Protein AF-A0A0S8GVA1-F1 (afdb_monomer)

Radius of gyration: 27.94 Å; Cα contacts (8 Å, |Δi|>4): 610; chains: 1; bounding box: 75×66×88 Å

Nearest PDB structures (foldseek):
  6x50-assembly1_A  TM=4.260E-01  e=1.195E+00  Escherichia coli
  5d4o-assembly1_B  TM=4.342E-01  e=3.703E+00  Thiomonas intermedia K12
  6u9d-assembly2_S-2  TM=3.289E-01  e=3.097E+00  Saccharomyces cerevisiae
  3j9u-assembly1_O  TM=3.282E-01  e=2.441E+00  Saccharomyces cerevisiae
  4dl0-assembly2_C  TM=2.818E-01  e=3.930E+00  Saccharomyces cerevisiae S288C

Foldseek 3Di:
DDDDDDPPVVVCVVVVVVVDDDDDDPVFDDDDPFAFADPVCQVVVHDDDDDPDDCPPPDDDDDPDDDAQFFAEDDDDAFKKWFAPQDPLVLLLVVQCQVVVWKKWWALAWDDWPNDTGGGRIMITGCPPCVVVSGVSRRVSVTYIYDTDDDGDIGIDHQWAAEEEDALDDDVQSVVVVVSCVVSVRDYHHDYLVNLLVAPDLVRGQEYEYGQDAQCCQAFNADPPPDPPVRGGHNHPSSLVSVLVCVVVNGHYHYFFRRVNSCCVRVVALKDQPDQLVDRQKHRQWAKWKKAFPCSDSVQGSHDRIGIDIDHRGTDMDGAFDPPPDPPPPPPDDDDDDDDDDDDDDDDDDDPDDPPPPDPPVDTRDHDPPVSIDDDGMDHDPDGTGDTGDIPNDPDD

Mean predicted aligned error: 12.63 Å

pLDDT: mean 79.6, std 21.93, range [26.5, 98.75]

Structure (mmCIF, N/CA/C/O backbone):
data_AF-A0A0S8GVA1-F1
#
_entry.id   AF-A0A0S8GVA1-F1
#
loop_
_atom_site.group_PDB
_atom_site.id
_atom_site.type_symbol
_atom_site.label_atom_id
_atom_site.label_alt_id
_atom_site.label_comp_id
_atom_site.label_asym_id
_atom_site.label_entity_id
_atom_site.label_seq_id
_atom_site.pdbx_PDB_ins_code
_atom_site.Cartn_x
_atom_site.Cartn_y
_atom_site.Cartn_z
_atom_site.occupancy
_atom_site.B_iso_or_equiv
_atom_site.auth_seq_id
_atom_site.auth_comp_id
_atom_site.auth_asym_id
_atom_site.auth_atom_id
_atom_site.pdbx_PDB_model_num
ATOM 1 N N . MET A 1 1 ? 44.570 -27.333 -1.575 1.00 38.19 1 MET A N 1
ATOM 2 C CA . MET A 1 1 ? 44.116 -26.330 -0.592 1.00 3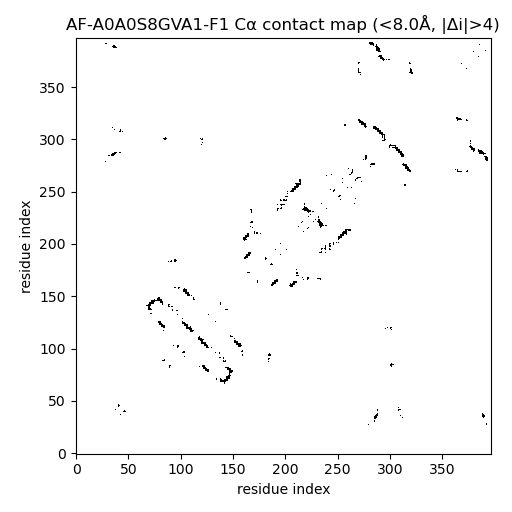8.19 1 MET A CA 1
ATOM 3 C C . MET A 1 1 ? 44.998 -25.120 -0.768 1.00 38.19 1 MET A C 1
ATOM 5 O O . MET A 1 1 ? 46.181 -25.204 -0.468 1.00 38.19 1 MET A O 1
ATOM 9 N N . GLU A 1 2 ? 44.457 -24.059 -1.349 1.00 30.69 2 GLU A N 1
ATOM 10 C CA . GLU A 1 2 ? 45.164 -22.791 -1.478 1.00 30.69 2 GLU A CA 1
ATOM 11 C C . GLU A 1 2 ? 44.925 -22.015 -0.182 1.00 30.69 2 GLU A C 1
ATOM 13 O O . GLU A 1 2 ? 43.781 -21.751 0.186 1.00 30.69 2 GLU A O 1
ATOM 18 N N . LYS A 1 3 ? 45.992 -21.758 0.577 1.00 36.38 3 LYS A N 1
ATOM 19 C CA . LYS A 1 3 ? 45.915 -20.966 1.801 1.00 36.38 3 LYS A CA 1
ATOM 20 C C . LYS A 1 3 ? 46.209 -19.520 1.417 1.00 36.38 3 LYS A C 1
ATOM 22 O O . LYS A 1 3 ? 47.359 -19.177 1.164 1.00 36.38 3 LYS A O 1
ATOM 27 N N . GLN A 1 4 ? 45.166 -18.702 1.328 1.00 34.16 4 GLN A N 1
ATOM 28 C CA . GLN A 1 4 ? 45.317 -17.259 1.172 1.00 34.16 4 GLN A CA 1
ATOM 29 C C . GLN A 1 4 ? 45.614 -16.641 2.539 1.00 34.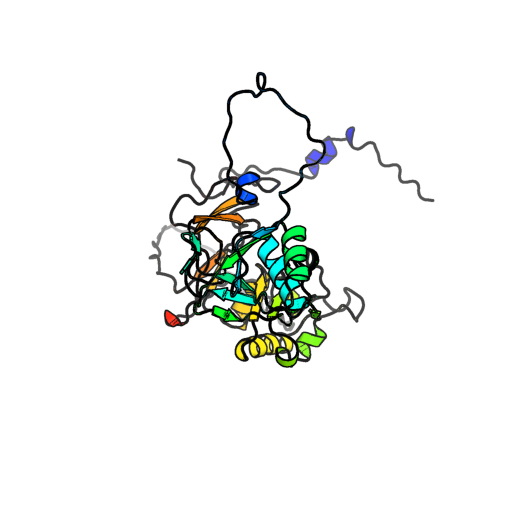16 4 GLN A C 1
ATOM 31 O O . GLN A 1 4 ? 44.721 -16.489 3.371 1.00 34.16 4 GLN A O 1
ATOM 36 N N . ASP A 1 5 ? 46.883 -16.304 2.768 1.00 47.16 5 ASP A N 1
ATOM 37 C CA . ASP A 1 5 ? 47.281 -15.438 3.875 1.00 47.16 5 ASP A CA 1
ATOM 38 C C . ASP A 1 5 ? 47.041 -13.985 3.446 1.00 47.16 5 ASP A C 1
ATOM 40 O O . ASP A 1 5 ? 47.805 -13.401 2.675 1.00 47.16 5 ASP A O 1
ATOM 44 N N . TYR A 1 6 ? 45.940 -13.408 3.927 1.00 50.34 6 TYR A N 1
ATOM 45 C CA . TYR A 1 6 ? 45.714 -11.972 3.817 1.00 50.34 6 TYR A CA 1
ATOM 46 C C . TYR A 1 6 ? 46.513 -11.252 4.913 1.00 50.34 6 TYR A C 1
ATOM 48 O O . TYR A 1 6 ? 46.460 -11.668 6.074 1.00 50.34 6 TYR A O 1
ATOM 56 N N . PRO A 1 7 ? 47.246 -10.174 4.586 1.00 60.81 7 PRO A N 1
ATOM 57 C CA . PRO A 1 7 ? 47.905 -9.362 5.600 1.00 60.81 7 PRO A CA 1
ATOM 58 C C . PRO A 1 7 ? 46.867 -8.719 6.531 1.00 60.81 7 PRO A C 1
ATOM 60 O O . PRO A 1 7 ? 45.737 -8.454 6.122 1.00 60.81 7 PRO A O 1
ATOM 63 N N . ASP A 1 8 ? 47.247 -8.439 7.782 1.00 65.50 8 ASP A N 1
ATOM 64 C CA . ASP A 1 8 ? 46.385 -7.716 8.725 1.00 65.50 8 ASP A CA 1
ATOM 65 C C . ASP A 1 8 ? 46.152 -6.286 8.217 1.00 65.50 8 ASP A C 1
ATOM 67 O O . ASP A 1 8 ? 46.976 -5.389 8.402 1.00 65.50 8 ASP A O 1
ATOM 71 N N . LEU A 1 9 ? 45.017 -6.077 7.548 1.00 56.34 9 LEU A N 1
ATOM 72 C CA . LEU A 1 9 ? 44.673 -4.830 6.862 1.00 56.34 9 LEU A CA 1
ATOM 73 C C . LEU A 1 9 ? 44.567 -3.623 7.808 1.00 56.34 9 LEU A C 1
ATOM 75 O O . LEU A 1 9 ? 44.618 -2.485 7.344 1.00 56.34 9 LEU A O 1
ATOM 79 N N . ARG A 1 10 ? 44.495 -3.841 9.129 1.00 59.84 10 ARG A N 1
ATOM 80 C CA . ARG A 1 10 ? 44.550 -2.769 10.139 1.00 59.84 10 ARG A CA 1
ATOM 81 C C . ARG A 1 10 ? 45.928 -2.108 10.222 1.00 59.84 10 ARG A C 1
ATOM 83 O O . ARG A 1 10 ? 46.034 -0.988 10.706 1.00 59.84 10 ARG A O 1
ATOM 90 N N . GLN A 1 11 ? 46.977 -2.779 9.744 1.00 66.00 11 GLN A N 1
ATOM 91 C CA . GLN A 1 11 ? 48.358 -2.285 9.773 1.00 66.00 11 GLN A CA 1
ATOM 92 C C . GLN A 1 11 ? 48.743 -1.498 8.507 1.00 66.00 11 GLN A C 1
ATOM 94 O O . GLN A 1 11 ? 49.794 -0.862 8.468 1.00 66.00 11 GLN A O 1
ATOM 99 N N . TYR A 1 12 ? 47.879 -1.491 7.483 1.00 62.69 12 TYR A N 1
ATOM 100 C CA . TYR A 1 12 ? 48.127 -0.861 6.182 1.00 62.69 12 TYR A CA 1
ATOM 101 C C . TYR A 1 12 ? 47.055 0.185 5.835 1.00 62.69 12 TYR A C 1
ATOM 103 O O . TYR A 1 12 ? 46.530 0.225 4.724 1.00 62.69 12 TYR A O 1
ATOM 111 N N . THR A 1 13 ? 46.734 1.073 6.781 1.00 57.81 13 THR A N 1
ATOM 112 C CA . THR A 1 13 ? 45.738 2.154 6.610 1.00 57.81 13 THR A CA 1
ATOM 113 C C . THR A 1 13 ? 46.034 3.089 5.428 1.00 57.81 13 THR A C 1
ATOM 115 O O . THR A 1 13 ? 45.121 3.651 4.837 1.00 57.81 13 THR A O 1
ATOM 118 N N . HIS A 1 14 ? 47.292 3.207 5.002 1.00 58.72 14 HIS A N 1
ATOM 119 C CA . HIS A 1 14 ? 47.695 4.001 3.836 1.00 58.72 14 HIS A CA 1
ATOM 120 C C . HIS A 1 14 ? 47.244 3.413 2.484 1.00 58.72 14 HIS A C 1
ATOM 122 O O . HIS A 1 14 ? 47.132 4.166 1.521 1.00 58.72 14 HIS A O 1
ATOM 128 N N . LEU A 1 15 ? 46.939 2.109 2.401 1.00 55.84 15 LEU A N 1
ATOM 129 C CA . LEU A 1 15 ? 46.322 1.512 1.206 1.00 55.84 15 LEU A CA 1
ATOM 130 C C . LEU A 1 15 ? 44.852 1.943 1.046 1.00 55.84 15 LEU A C 1
ATOM 132 O O . LEU A 1 15 ? 44.355 1.993 -0.076 1.00 55.84 15 LEU A O 1
ATOM 136 N N . TRP A 1 16 ? 44.176 2.325 2.139 1.00 52.75 16 TRP A N 1
ATOM 137 C CA . TRP A 1 16 ? 42.819 2.885 2.098 1.00 52.75 16 TRP A CA 1
ATOM 138 C C . TRP A 1 16 ? 42.797 4.319 1.568 1.00 52.75 16 TRP A C 1
ATOM 140 O O . TRP A 1 16 ? 41.915 4.676 0.790 1.00 52.75 16 TRP A O 1
ATOM 150 N N . HIS A 1 17 ? 43.799 5.127 1.923 1.00 50.50 17 HIS A N 1
ATOM 151 C CA . HIS A 1 17 ? 43.890 6.527 1.496 1.00 50.50 17 HIS A CA 1
ATOM 152 C C . HIS A 1 17 ? 44.126 6.712 -0.017 1.00 50.50 17 HIS A C 1
ATOM 154 O O . HIS A 1 17 ? 43.954 7.817 -0.519 1.00 50.50 17 HIS A O 1
ATOM 160 N N . GLY A 1 18 ? 44.497 5.654 -0.752 1.00 47.75 18 GLY A N 1
ATOM 161 C CA . GLY A 1 18 ? 44.674 5.684 -2.212 1.00 47.75 18 GLY A CA 1
ATOM 162 C C . GLY A 1 18 ? 43.488 5.158 -3.034 1.00 47.75 18 GLY A C 1
ATOM 163 O O . GLY A 1 18 ? 43.502 5.293 -4.253 1.00 47.75 18 GLY A O 1
ATOM 164 N N . LEU A 1 19 ? 42.476 4.555 -2.395 1.00 51.81 19 LEU A N 1
ATOM 165 C CA . LEU A 1 19 ? 41.278 3.994 -3.050 1.00 51.81 19 LEU A CA 1
ATOM 166 C C . LEU A 1 19 ? 40.036 4.883 -2.905 1.00 51.81 19 LEU A C 1
ATOM 168 O O . LEU A 1 19 ? 39.040 4.664 -3.592 1.00 51.81 19 LEU A O 1
ATOM 172 N N . VAL A 1 20 ? 40.094 5.894 -2.037 1.00 52.38 20 VAL A N 1
ATOM 173 C CA . VAL A 1 20 ? 39.013 6.856 -1.829 1.00 52.38 20 VAL A CA 1
ATOM 174 C C . VAL A 1 20 ? 39.626 8.243 -1.687 1.00 52.38 20 VAL A C 1
ATOM 176 O O . VAL A 1 20 ? 40.354 8.509 -0.735 1.00 52.38 20 VAL A O 1
ATOM 179 N N . SER A 1 21 ? 39.323 9.140 -2.623 1.00 48.91 21 SER A N 1
ATOM 180 C CA . SER A 1 21 ? 39.548 10.574 -2.442 1.00 48.91 21 SER A CA 1
ATOM 181 C C . SER A 1 21 ? 38.199 11.256 -2.244 1.00 48.91 21 SER A C 1
ATOM 183 O O . SER A 1 21 ? 37.365 11.225 -3.149 1.00 48.91 21 SER A O 1
ATOM 185 N N . MET A 1 22 ? 37.986 11.916 -1.104 1.00 48.84 22 MET A N 1
ATOM 186 C CA . MET A 1 22 ? 36.971 12.966 -1.041 1.00 48.84 22 MET A CA 1
ATOM 187 C C . MET A 1 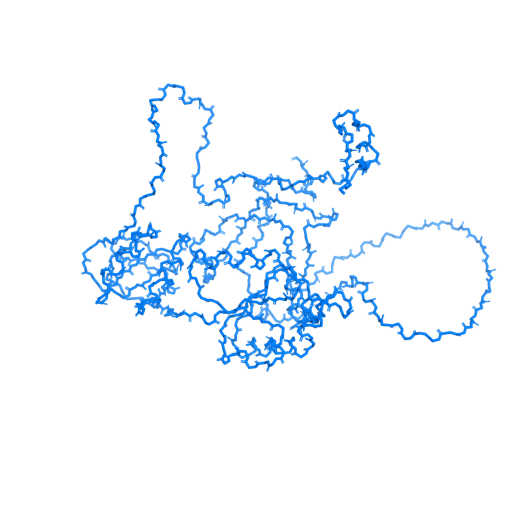22 ? 37.542 14.202 -1.730 1.00 48.84 22 MET A C 1
ATOM 189 O O . MET A 1 22 ? 38.425 14.869 -1.193 1.00 48.84 22 MET A O 1
ATOM 193 N N . GLY A 1 23 ? 37.063 14.492 -2.936 1.00 45.19 23 GLY A N 1
ATOM 194 C CA . GLY A 1 23 ? 37.264 15.803 -3.535 1.00 45.19 23 GLY A CA 1
ATOM 195 C C . GLY A 1 23 ? 36.330 16.795 -2.851 1.00 45.19 23 GLY A C 1
ATOM 196 O O . GLY A 1 23 ? 35.117 16.691 -3.009 1.00 45.19 23 GLY A O 1
ATOM 197 N N . GLN A 1 24 ? 36.869 17.751 -2.094 1.00 46.59 24 GLN A N 1
ATOM 198 C CA . GLN A 1 24 ? 36.120 18.968 -1.793 1.00 46.59 24 GLN A CA 1
ATOM 199 C C . GLN A 1 24 ? 36.136 19.843 -3.045 1.00 46.59 24 GLN A C 1
ATOM 201 O O . GLN A 1 24 ? 37.175 20.384 -3.418 1.00 46.59 24 GLN A O 1
ATOM 206 N N . TRP A 1 25 ? 34.985 19.962 -3.702 1.00 46.97 25 TRP A N 1
ATOM 207 C CA . TRP A 1 25 ? 34.759 21.003 -4.695 1.00 46.97 25 TRP A CA 1
ATOM 208 C C . TRP A 1 25 ? 34.299 22.264 -3.954 1.00 46.97 25 TRP A C 1
ATOM 210 O O . TRP A 1 25 ? 33.312 22.180 -3.216 1.00 46.97 25 TRP A O 1
ATOM 220 N N . PRO A 1 26 ? 34.965 23.422 -4.096 1.00 42.75 26 PRO A N 1
ATOM 221 C CA . PRO A 1 26 ? 34.433 24.677 -3.576 1.00 42.75 26 PRO A CA 1
ATOM 222 C C . PRO A 1 26 ? 33.048 24.924 -4.196 1.00 42.75 26 PRO A C 1
ATOM 224 O O . PRO A 1 26 ? 32.942 25.102 -5.405 1.00 42.75 26 PRO A O 1
ATOM 227 N N . GLY A 1 27 ? 31.988 24.863 -3.384 1.00 51.66 27 GLY A N 1
ATOM 228 C CA . GLY A 1 27 ? 30.592 25.000 -3.831 1.00 51.66 27 GLY A CA 1
ATOM 229 C C . GLY A 1 27 ? 29.864 23.691 -4.176 1.00 51.66 27 GLY A C 1
ATOM 230 O O . GLY A 1 27 ? 28.694 23.738 -4.533 1.00 51.66 27 GLY A O 1
ATOM 231 N N . GLY A 1 28 ? 30.514 22.527 -4.060 1.00 51.44 28 GLY A N 1
ATOM 232 C CA . GLY A 1 28 ? 29.865 21.232 -4.280 1.00 51.44 28 GLY A CA 1
ATOM 233 C C . GLY A 1 28 ? 29.083 20.744 -3.048 1.00 51.44 28 GLY A C 1
ATOM 234 O O . GLY A 1 28 ? 29.547 20.923 -1.919 1.00 51.44 28 GLY A O 1
ATOM 235 N N . PRO A 1 29 ? 27.928 20.088 -3.234 1.00 53.38 29 PRO A N 1
ATOM 236 C CA . PRO A 1 29 ? 27.088 19.620 -2.138 1.00 53.38 29 PRO A CA 1
ATOM 237 C C . PRO A 1 29 ? 27.796 18.536 -1.296 1.00 53.38 29 PRO A C 1
ATOM 239 O O . PRO A 1 29 ? 28.279 17.543 -1.848 1.00 53.38 29 PRO A O 1
ATOM 242 N N . LEU A 1 30 ? 27.866 18.698 0.038 1.00 57.72 30 LEU A N 1
ATOM 243 C CA . LEU A 1 30 ? 28.390 17.666 0.951 1.00 57.72 30 LEU A CA 1
ATOM 244 C C . LEU A 1 30 ? 27.480 16.437 0.904 1.00 57.72 30 LEU A C 1
ATOM 246 O O . LEU A 1 30 ? 26.409 16.432 1.503 1.00 57.72 30 LEU A O 1
ATOM 250 N N . ARG A 1 31 ? 27.907 15.386 0.201 1.00 61.88 31 ARG A N 1
ATOM 251 C CA . ARG A 1 31 ? 27.131 14.148 0.087 1.00 61.88 31 ARG A CA 1
ATOM 252 C C . ARG A 1 31 ? 27.287 13.327 1.370 1.00 61.88 31 ARG A C 1
ATOM 254 O O . ARG A 1 31 ? 28.405 12.881 1.643 1.00 61.88 31 ARG A O 1
ATOM 261 N N . PRO A 1 32 ? 26.223 13.108 2.159 1.00 67.38 32 PRO A N 1
ATOM 262 C CA . PRO A 1 32 ? 26.310 12.183 3.275 1.00 67.38 32 PRO A CA 1
ATOM 263 C C . PRO A 1 32 ? 26.498 10.757 2.742 1.00 67.38 32 PRO A C 1
ATOM 265 O O . PRO A 1 32 ? 26.094 10.425 1.625 1.00 67.38 32 PRO A O 1
ATOM 268 N N . TYR A 1 33 ? 27.149 9.923 3.549 1.00 67.00 33 TYR A N 1
ATOM 269 C CA . TYR A 1 33 ? 27.377 8.514 3.227 1.00 67.00 33 TYR A CA 1
ATOM 270 C C . TYR A 1 33 ? 26.072 7.695 3.223 1.00 67.00 33 TYR A C 1
ATOM 272 O O . TYR A 1 33 ? 25.982 6.705 2.501 1.00 67.00 33 TYR A O 1
ATOM 280 N N . ASP A 1 34 ? 25.077 8.123 4.007 1.00 73.69 34 ASP A N 1
ATOM 281 C CA . ASP A 1 34 ? 23.813 7.421 4.258 1.00 73.69 34 ASP A CA 1
ATOM 282 C C . ASP A 1 34 ? 22.636 8.417 4.354 1.00 73.69 34 ASP A C 1
ATOM 284 O O . ASP A 1 34 ? 22.820 9.634 4.222 1.00 73.69 34 ASP A O 1
ATOM 288 N N . GLY A 1 35 ? 21.429 7.905 4.602 1.00 79.56 35 GLY A N 1
ATOM 289 C CA . GLY A 1 35 ? 20.279 8.687 5.029 1.00 79.56 35 GLY A CA 1
ATOM 290 C C . GLY A 1 35 ? 20.594 9.552 6.253 1.00 79.56 35 GLY A C 1
ATOM 291 O O . GLY A 1 35 ? 21.485 9.279 7.056 1.00 79.56 35 GLY A O 1
ATOM 292 N N . VAL A 1 36 ? 19.864 10.649 6.379 1.00 83.12 36 VAL A N 1
ATOM 293 C CA . VAL A 1 36 ? 20.084 11.711 7.366 1.00 83.12 36 VAL A CA 1
ATOM 294 C C . VAL A 1 36 ? 18.859 11.941 8.257 1.00 83.12 36 VAL A C 1
ATOM 296 O O . VAL A 1 36 ? 19.006 12.506 9.337 1.00 83.12 36 VAL A O 1
ATOM 299 N N . GLY A 1 37 ? 17.669 11.478 7.861 1.00 83.94 37 GLY A N 1
ATOM 300 C CA . GLY A 1 37 ? 16.457 11.524 8.686 1.00 83.94 37 GLY A CA 1
ATOM 301 C C . GLY A 1 37 ? 16.244 10.242 9.495 1.00 83.94 37 GLY A C 1
ATOM 302 O O . GLY A 1 37 ? 15.821 9.236 8.935 1.00 83.94 37 GLY A O 1
ATOM 303 N N . TRP A 1 38 ? 16.474 10.291 10.812 1.00 84.44 38 TRP A N 1
ATOM 304 C CA . TRP A 1 38 ? 16.406 9.123 11.718 1.00 84.44 38 TRP A CA 1
ATOM 305 C C . TRP A 1 38 ? 15.460 9.317 12.913 1.00 84.44 38 TRP A C 1
ATOM 307 O O . TRP A 1 38 ? 15.549 8.605 13.914 1.00 84.44 38 TRP A O 1
ATOM 317 N N . THR A 1 39 ? 14.567 10.307 12.854 1.00 88.56 39 THR A N 1
ATOM 318 C CA . THR A 1 39 ? 13.646 10.606 13.959 1.00 88.56 39 THR A CA 1
ATOM 319 C C . THR A 1 39 ? 12.541 9.550 14.027 1.00 88.56 39 THR A C 1
ATOM 321 O O . THR A 1 39 ? 11.481 9.716 13.429 1.00 88.56 39 THR A O 1
ATOM 324 N N . LEU A 1 40 ? 12.793 8.460 14.758 1.00 87.75 40 LEU A N 1
ATOM 325 C CA . LEU A 1 40 ? 11.912 7.290 14.827 1.00 87.75 40 LEU A CA 1
ATOM 326 C C . LEU A 1 40 ? 10.446 7.623 15.167 1.00 87.75 40 LEU A C 1
ATOM 328 O O . LEU A 1 40 ? 9.577 7.080 14.491 1.00 87.75 40 LEU A O 1
ATOM 332 N N . PRO A 1 41 ? 10.129 8.525 16.122 1.00 87.75 41 PRO A N 1
ATOM 333 C CA . PRO A 1 41 ? 8.737 8.883 16.379 1.00 87.75 41 PRO A CA 1
ATOM 334 C C . PRO A 1 41 ? 8.001 9.436 15.155 1.00 87.75 41 PRO A C 1
ATOM 336 O O . PRO A 1 41 ? 6.867 9.046 14.902 1.00 87.75 41 PRO A O 1
ATOM 339 N N . LEU A 1 42 ? 8.673 10.276 14.359 1.00 86.81 42 LEU A N 1
ATOM 340 C CA . LEU A 1 42 ? 8.104 10.827 13.128 1.00 86.81 42 LEU A CA 1
ATOM 341 C C . LEU A 1 42 ? 7.909 9.736 12.068 1.00 86.81 42 LEU A C 1
ATOM 343 O O . LEU A 1 42 ? 6.864 9.693 11.435 1.00 86.81 42 LEU A O 1
ATOM 347 N N . GLN A 1 43 ? 8.875 8.822 11.913 1.00 86.25 43 GLN A N 1
ATOM 348 C CA . GLN A 1 43 ? 8.758 7.711 10.953 1.00 86.25 43 GLN A CA 1
ATOM 349 C C . GLN A 1 43 ? 7.629 6.735 11.302 1.00 86.25 43 GLN A C 1
ATOM 351 O O . GLN A 1 43 ? 7.051 6.124 10.411 1.00 86.25 43 GLN A O 1
ATOM 356 N N . MET A 1 44 ? 7.337 6.576 12.594 1.00 85.06 44 MET A N 1
ATOM 357 C CA . MET A 1 44 ? 6.299 5.672 13.089 1.00 85.06 44 MET A CA 1
ATOM 358 C C . MET A 1 44 ? 4.936 6.358 13.256 1.00 85.06 44 MET A C 1
ATOM 360 O O . MET A 1 44 ? 3.996 5.696 13.684 1.00 85.06 44 MET A O 1
ATOM 364 N N . GLY A 1 45 ? 4.828 7.665 12.980 1.00 82.19 45 GLY A N 1
ATOM 365 C CA . GLY A 1 45 ? 3.594 8.430 13.193 1.00 82.19 45 GLY A CA 1
ATOM 366 C C . GLY A 1 45 ? 3.143 8.473 14.657 1.00 82.19 45 GLY A C 1
ATOM 367 O O . GLY A 1 45 ? 1.951 8.550 14.933 1.00 82.19 45 GLY A O 1
ATOM 368 N N . VAL A 1 46 ? 4.073 8.377 15.617 1.00 83.81 46 VAL A N 1
ATOM 369 C CA . VAL A 1 46 ? 3.735 8.356 17.049 1.00 83.81 46 VAL A CA 1
ATOM 370 C C . VAL A 1 46 ? 3.992 9.707 17.703 1.00 83.81 46 VAL A C 1
ATOM 372 O O . VAL A 1 46 ? 5.045 10.327 17.527 1.00 83.81 46 VAL A O 1
ATOM 375 N N . ALA A 1 47 ? 3.043 10.137 18.534 1.00 83.19 47 ALA A N 1
ATOM 376 C CA . ALA A 1 47 ? 3.224 11.304 19.382 1.00 83.19 47 ALA A CA 1
ATOM 377 C C . ALA A 1 47 ? 4.409 11.087 20.335 1.00 83.19 47 ALA A C 1
ATOM 379 O O . ALA A 1 47 ? 4.528 10.051 20.993 1.00 83.19 47 ALA A O 1
ATOM 380 N N . TYR A 1 48 ? 5.272 12.092 20.448 1.00 84.81 48 TYR A N 1
ATOM 381 C CA . TYR A 1 48 ? 6.392 12.079 21.379 1.00 84.81 48 TYR A CA 1
ATOM 382 C C . TYR A 1 48 ? 6.402 13.348 22.223 1.00 84.81 48 TYR A C 1
ATOM 384 O O . TYR A 1 48 ? 5.861 14.385 21.844 1.00 84.81 48 TYR A O 1
ATOM 392 N N . LYS A 1 49 ? 7.028 13.255 23.396 1.00 85.00 49 LYS A N 1
ATOM 393 C CA . LYS A 1 49 ? 7.326 14.405 24.246 1.00 85.00 49 LYS A CA 1
ATOM 394 C C . LYS A 1 49 ? 8.828 14.466 24.434 1.00 85.00 49 LYS A C 1
ATOM 396 O O . LYS A 1 49 ? 9.430 13.496 24.890 1.00 85.00 49 LYS A O 1
ATOM 401 N N . GLU A 1 50 ? 9.421 15.588 24.053 1.00 84.31 50 GLU A N 1
ATOM 402 C CA . GLU A 1 50 ? 10.824 15.842 24.346 1.00 84.31 50 GLU A CA 1
ATOM 403 C C . GLU A 1 50 ? 11.007 15.994 25.858 1.00 84.31 50 GLU A C 1
ATOM 405 O O . GLU A 1 50 ? 10.194 16.616 26.544 1.00 84.31 50 GLU A O 1
ATOM 410 N N . MET A 1 51 ? 12.074 15.396 26.378 1.00 82.38 51 MET A N 1
ATOM 411 C CA . MET A 1 51 ? 12.460 15.513 27.775 1.00 82.38 51 MET A CA 1
ATOM 412 C C . MET A 1 51 ? 13.920 15.940 27.836 1.00 82.38 51 MET A C 1
ATOM 414 O O . MET A 1 51 ? 14.799 15.213 27.378 1.00 82.38 51 MET A O 1
ATOM 418 N N . THR A 1 52 ? 14.172 17.111 28.411 1.00 85.25 52 THR A N 1
ATOM 419 C CA . THR A 1 52 ? 15.529 17.629 28.642 1.00 85.25 52 THR A CA 1
ATOM 420 C C . THR A 1 52 ? 16.055 17.279 30.032 1.00 85.25 52 THR A C 1
ATOM 422 O O . THR A 1 52 ? 17.266 17.215 30.236 1.00 85.25 52 THR A O 1
ATOM 425 N N . ASP A 1 53 ? 15.155 17.028 30.984 1.00 86.19 53 ASP A N 1
ATOM 426 C CA . ASP A 1 53 ? 15.502 16.679 32.359 1.00 86.19 53 ASP A CA 1
ATOM 427 C C . ASP A 1 53 ? 15.800 15.183 32.511 1.00 86.19 53 ASP A C 1
ATOM 429 O O . ASP A 1 53 ? 15.198 14.321 31.864 1.00 86.19 53 ASP A O 1
ATOM 433 N N . THR A 1 54 ? 16.727 14.846 33.410 1.00 83.81 54 THR A N 1
ATOM 434 C CA . THR A 1 54 ? 17.092 13.446 33.660 1.00 83.81 54 THR A CA 1
ATOM 435 C C . THR A 1 54 ? 15.997 12.711 34.436 1.00 83.81 54 THR A C 1
ATOM 437 O O . THR A 1 54 ? 15.487 13.220 35.430 1.00 83.81 54 THR A O 1
ATOM 440 N N . LEU A 1 55 ? 15.733 11.448 34.091 1.00 84.19 55 LEU A N 1
ATOM 441 C CA . LEU A 1 55 ? 14.836 10.555 34.845 1.00 84.19 55 LEU A CA 1
ATOM 442 C C . LEU A 1 55 ? 15.494 9.967 36.113 1.00 84.19 55 LEU A C 1
ATOM 444 O O . LEU A 1 55 ? 15.219 8.824 36.484 1.00 84.19 55 LEU A O 1
ATOM 448 N N . ALA A 1 56 ? 16.442 10.671 36.738 1.00 82.88 56 ALA A N 1
ATOM 449 C CA . ALA A 1 56 ? 17.235 10.147 37.853 1.00 82.88 56 ALA A CA 1
ATOM 450 C C . ALA A 1 56 ? 16.381 9.853 39.097 1.00 82.88 56 ALA A C 1
ATOM 452 O O . ALA A 1 56 ? 16.546 8.793 39.697 1.00 82.88 56 ALA A O 1
ATOM 453 N N . GLU A 1 57 ? 15.443 10.746 39.419 1.00 87.38 57 GLU A N 1
ATOM 454 C CA . GLU A 1 57 ? 14.613 10.695 40.634 1.00 87.38 57 GLU A CA 1
ATOM 455 C C . GLU A 1 57 ? 13.261 9.990 40.438 1.00 87.38 57 GLU A C 1
ATOM 457 O O . GLU A 1 57 ? 12.458 9.915 41.363 1.00 87.38 57 GLU A O 1
ATOM 462 N N . VAL A 1 58 ? 12.988 9.468 39.239 1.00 88.81 58 VAL A N 1
ATOM 463 C CA . VAL A 1 58 ? 11.741 8.751 38.951 1.00 88.81 58 VAL A CA 1
ATOM 464 C C . VAL A 1 58 ? 11.911 7.279 39.317 1.00 88.81 58 VAL A C 1
ATOM 466 O O . VAL A 1 58 ? 12.853 6.631 38.852 1.00 88.81 58 VAL A O 1
ATOM 469 N N . ASP A 1 59 ? 10.985 6.734 40.108 1.00 90.12 59 ASP A N 1
ATOM 470 C CA . ASP A 1 59 ? 10.920 5.297 40.370 1.00 90.12 59 ASP A CA 1
ATOM 471 C C . ASP A 1 59 ? 10.698 4.537 39.058 1.00 90.12 59 ASP A C 1
ATOM 473 O O . ASP A 1 59 ? 9.730 4.756 38.328 1.00 90.12 59 ASP A O 1
ATOM 477 N N . LYS A 1 60 ? 11.629 3.637 38.737 1.00 88.19 60 LYS A N 1
ATOM 478 C CA . LYS A 1 60 ? 11.655 2.893 37.474 1.00 88.19 60 LYS A CA 1
ATOM 479 C C . LYS A 1 60 ? 11.375 1.421 37.738 1.00 88.19 60 LYS A C 1
ATOM 481 O O . LYS A 1 60 ? 12.044 0.798 38.557 1.00 88.19 60 LYS A O 1
ATOM 486 N N . THR A 1 61 ? 10.430 0.851 36.994 1.00 89.00 61 THR A N 1
ATOM 487 C CA . THR A 1 61 ? 10.189 -0.599 36.969 1.00 89.00 61 THR A CA 1
ATOM 488 C C . THR A 1 61 ? 10.727 -1.161 35.661 1.00 89.00 61 THR A C 1
ATOM 490 O O . THR A 1 61 ? 10.323 -0.718 34.587 1.00 89.00 61 THR A O 1
ATOM 493 N N . GLN A 1 62 ? 11.648 -2.123 35.734 1.00 89.62 62 GLN A N 1
ATOM 494 C CA . GLN A 1 62 ? 12.148 -2.794 34.537 1.00 89.62 62 GLN A CA 1
ATOM 495 C C . GLN A 1 62 ? 11.053 -3.691 33.956 1.00 89.62 62 GLN A C 1
ATOM 497 O O . GLN A 1 62 ? 10.568 -4.602 34.626 1.00 89.62 62 GLN A O 1
ATOM 502 N N . ILE A 1 63 ? 10.712 -3.461 32.693 1.00 89.06 63 ILE A N 1
ATOM 503 C CA . ILE A 1 63 ? 9.895 -4.376 31.898 1.00 89.06 63 ILE A CA 1
ATOM 504 C C . ILE A 1 63 ? 10.819 -5.247 31.042 1.00 89.06 63 ILE A C 1
ATOM 506 O O . ILE A 1 63 ? 11.782 -4.755 30.457 1.00 89.06 63 ILE A O 1
ATOM 510 N N . THR A 1 64 ? 10.562 -6.553 31.000 1.00 91.19 64 THR A N 1
ATOM 511 C CA . THR A 1 64 ? 11.310 -7.510 30.162 1.00 91.19 64 THR A CA 1
ATOM 512 C C . THR A 1 64 ? 10.628 -7.776 28.823 1.00 91.19 64 THR A C 1
ATOM 514 O O . THR A 1 64 ? 11.242 -8.336 27.922 1.00 91.19 64 THR A O 1
ATOM 517 N N . GLU A 1 65 ? 9.369 -7.365 28.693 1.00 87.12 65 GLU A N 1
ATOM 518 C CA . GLU A 1 65 ? 8.550 -7.513 27.500 1.00 87.12 65 GLU A CA 1
ATOM 519 C C . GLU A 1 65 ? 7.610 -6.306 27.407 1.00 87.12 65 GLU A C 1
ATOM 521 O O . GLU A 1 65 ? 6.950 -5.949 28.387 1.00 87.12 65 GLU A O 1
ATOM 526 N N . ALA A 1 66 ? 7.550 -5.672 26.237 1.00 80.44 66 ALA A N 1
ATOM 527 C CA . ALA A 1 66 ? 6.533 -4.676 25.933 1.00 80.44 66 ALA A CA 1
ATOM 528 C C . ALA A 1 66 ? 5.313 -5.405 25.361 1.00 80.44 66 ALA A C 1
ATOM 530 O O . ALA A 1 66 ? 5.379 -5.961 24.267 1.00 80.44 66 ALA A O 1
ATOM 531 N N . ARG A 1 67 ? 4.204 -5.431 26.106 1.00 74.88 67 ARG A N 1
ATOM 532 C CA . ARG A 1 67 ? 2.934 -5.984 25.622 1.00 74.88 67 ARG A CA 1
ATOM 533 C C . ARG A 1 67 ? 2.030 -4.839 25.196 1.00 74.88 67 ARG A C 1
ATOM 535 O O . ARG A 1 67 ? 1.694 -3.994 26.023 1.00 74.88 67 ARG A O 1
ATOM 542 N N . GLY A 1 68 ? 1.644 -4.821 23.923 1.00 71.12 68 GLY A N 1
ATOM 543 C CA . GLY A 1 68 ? 0.562 -3.956 23.460 1.00 71.12 68 GLY A CA 1
ATOM 544 C C . GLY A 1 68 ? -0.750 -4.321 24.156 1.00 71.12 68 GLY A C 1
ATOM 545 O O . GLY A 1 68 ? -0.931 -5.456 24.609 1.00 71.12 68 GLY A O 1
ATOM 546 N N . SER A 1 69 ? -1.677 -3.370 24.251 1.00 72.38 69 SER A N 1
ATOM 547 C CA . SER A 1 69 ? -3.051 -3.693 24.630 1.00 72.38 69 SER A CA 1
ATOM 548 C C . SER A 1 69 ? -3.638 -4.624 23.571 1.00 72.38 69 SER A C 1
ATOM 550 O O . SER A 1 69 ? -3.675 -4.270 22.395 1.00 72.38 69 SER A O 1
ATOM 552 N N . GLY A 1 70 ? -4.071 -5.822 23.972 1.00 80.00 70 GLY A N 1
ATOM 553 C CA . GLY A 1 70 ? -4.820 -6.698 23.075 1.00 80.00 70 GLY A CA 1
ATOM 554 C C . GLY A 1 70 ? -6.086 -5.993 22.591 1.00 80.00 70 GLY A C 1
ATOM 555 O O . GLY A 1 70 ? -6.694 -5.220 23.336 1.00 80.00 70 GLY A O 1
ATOM 556 N N . GLY A 1 71 ? -6.471 -6.249 21.345 1.00 91.00 71 GLY A N 1
ATOM 557 C CA . GLY A 1 71 ? -7.696 -5.685 20.797 1.00 91.00 71 GLY A CA 1
ATOM 558 C C . GLY A 1 71 ? -8.942 -6.270 21.455 1.00 91.00 71 GLY A C 1
ATOM 559 O O . GLY A 1 71 ? -8.892 -7.273 22.173 1.00 91.00 71 GLY A O 1
ATOM 560 N N . SER A 1 72 ? -10.084 -5.628 21.234 1.00 93.62 72 SER A N 1
ATOM 561 C CA . SER A 1 72 ? -11.329 -5.989 21.908 1.00 93.62 72 SER A CA 1
ATOM 562 C C . SER A 1 72 ? -12.558 -5.658 21.069 1.00 93.62 72 SER A C 1
ATOM 564 O O . SER A 1 72 ? -12.486 -4.913 20.098 1.00 93.62 72 SER A O 1
ATOM 566 N N . VAL A 1 73 ? -13.698 -6.233 21.454 1.00 93.69 73 VAL A N 1
ATOM 567 C CA . VAL A 1 73 ? -15.011 -5.835 20.940 1.00 93.69 73 VAL A CA 1
ATOM 568 C C . VAL A 1 73 ? -15.783 -5.201 22.089 1.00 93.69 73 VAL A C 1
ATOM 570 O O . VAL A 1 73 ? -15.953 -5.848 23.127 1.00 93.69 73 VAL A O 1
ATOM 573 N N . THR A 1 74 ? -16.231 -3.962 21.915 1.00 91.88 74 THR A N 1
ATOM 574 C CA . THR A 1 74 ? -16.876 -3.148 22.954 1.00 91.88 74 THR A CA 1
ATOM 575 C C . THR A 1 74 ? -18.281 -2.706 22.541 1.00 91.88 74 THR A C 1
ATOM 577 O O . THR A 1 74 ? -18.648 -2.773 21.369 1.00 91.88 74 THR A O 1
ATOM 580 N N . GLY A 1 75 ? -19.076 -2.264 23.518 1.00 84.94 75 GLY A N 1
ATOM 581 C CA . GLY A 1 75 ? -20.473 -1.867 23.316 1.00 84.94 75 GLY A CA 1
ATOM 582 C C . GLY A 1 75 ? -21.469 -3.015 23.489 1.00 84.94 75 GLY A C 1
ATOM 583 O O . GLY A 1 75 ? -21.097 -4.190 23.591 1.00 84.94 75 GLY A O 1
ATOM 584 N N . GLU A 1 76 ? -22.748 -2.657 23.572 1.00 82.25 76 GLU A N 1
ATOM 585 C CA . GLU A 1 76 ? -23.844 -3.624 23.537 1.00 82.25 76 GLU A CA 1
ATOM 586 C C . GLU A 1 76 ? -24.014 -4.157 22.116 1.00 82.25 76 GLU A C 1
ATOM 588 O O . GLU A 1 76 ? -23.690 -3.472 21.152 1.00 82.25 76 GLU A O 1
ATOM 593 N N . ARG A 1 77 ? -24.455 -5.412 21.977 1.00 79.62 77 ARG A N 1
ATOM 594 C CA . ARG A 1 77 ? -24.564 -6.037 20.658 1.00 79.62 77 ARG A CA 1
ATOM 595 C C . ARG A 1 77 ? -25.581 -5.282 19.811 1.00 79.62 77 ARG A C 1
ATOM 597 O O . ARG A 1 77 ? -26.739 -5.190 20.204 1.00 79.62 77 ARG A O 1
ATOM 604 N N . ASP A 1 78 ? -25.138 -4.883 18.630 1.00 80.44 78 ASP A N 1
ATOM 605 C CA . ASP A 1 78 ? -25.894 -4.032 17.721 1.00 80.44 78 ASP A CA 1
ATOM 606 C C . ASP A 1 78 ? -25.724 -4.462 16.254 1.00 80.44 78 ASP A C 1
ATOM 608 O O . ASP A 1 78 ? -25.155 -5.527 15.979 1.00 80.44 78 ASP A O 1
ATOM 612 N N . ARG A 1 79 ? -26.227 -3.643 15.324 1.00 81.25 79 ARG A N 1
ATOM 613 C CA . ARG A 1 79 ? -26.279 -3.896 13.880 1.00 81.25 79 ARG A CA 1
ATOM 614 C C . ARG A 1 79 ? -24.912 -4.180 13.257 1.00 81.25 79 ARG A C 1
ATOM 616 O O . ARG A 1 79 ? -24.784 -5.155 12.522 1.00 81.25 79 ARG A O 1
ATOM 623 N N . CYS A 1 80 ? -23.901 -3.359 13.534 1.00 89.81 80 CYS A N 1
ATOM 624 C CA . CYS A 1 80 ? -22.569 -3.510 12.943 1.00 89.81 80 CYS A CA 1
ATOM 625 C C . CYS A 1 80 ? -21.446 -3.220 13.943 1.00 89.81 80 CYS A C 1
ATOM 627 O O . CYS A 1 80 ? -21.671 -2.667 15.023 1.00 89.81 80 CYS A O 1
ATOM 629 N N . LEU A 1 81 ? -20.227 -3.620 13.581 1.00 94.75 81 LEU A N 1
ATOM 630 C CA . LEU A 1 81 ? -19.000 -3.267 14.292 1.00 94.75 81 LEU A CA 1
ATOM 631 C C . LEU A 1 81 ? -18.191 -2.275 13.463 1.00 94.75 81 LEU A C 1
ATOM 633 O O . LEU A 1 81 ? -18.047 -2.472 12.262 1.00 94.75 81 LEU A O 1
ATOM 637 N N . VAL A 1 82 ? -17.625 -1.257 14.108 1.00 95.50 82 VAL A N 1
ATOM 638 C CA . VAL A 1 82 ? -16.816 -0.225 13.448 1.00 95.50 82 VAL A CA 1
ATOM 639 C C . VAL A 1 82 ? -15.408 -0.128 14.031 1.00 95.50 82 VAL A C 1
ATOM 641 O O . VAL A 1 82 ? -15.215 -0.326 15.235 1.00 95.50 82 VAL A O 1
ATOM 644 N N . PHE A 1 83 ? -14.420 0.172 13.184 1.00 95.75 83 PHE A N 1
ATOM 645 C CA . PHE A 1 83 ? -13.033 0.439 13.587 1.00 95.75 83 PHE A CA 1
ATOM 646 C C . PHE A 1 83 ? -12.291 1.330 12.576 1.00 95.75 83 PHE A C 1
ATOM 648 O O . PHE A 1 83 ? -12.708 1.485 11.430 1.00 95.75 83 PHE A O 1
ATOM 655 N N . GLY A 1 84 ? -11.211 1.969 13.030 1.00 93.25 84 GLY A N 1
ATOM 656 C CA . GLY A 1 84 ? -10.549 3.051 12.297 1.00 93.25 84 GLY A CA 1
ATOM 657 C C . GLY A 1 84 ? -9.590 2.599 11.193 1.00 93.25 84 GLY A C 1
ATOM 658 O O . GLY A 1 84 ? -9.021 1.509 11.245 1.00 93.25 84 GLY A O 1
ATOM 659 N N . HIS A 1 85 ? -9.371 3.496 10.232 1.00 92.38 85 HIS A N 1
ATOM 660 C CA . HIS A 1 85 ? -8.448 3.330 9.102 1.00 92.38 85 HIS A CA 1
ATOM 661 C C . HIS A 1 85 ? -6.986 3.697 9.436 1.00 92.38 85 HIS A C 1
ATOM 663 O O . HIS A 1 85 ? -6.078 3.344 8.695 1.00 92.38 85 HIS A O 1
ATOM 669 N N . ALA A 1 86 ? -6.760 4.402 10.552 1.00 87.12 86 ALA A N 1
ATOM 670 C CA . ALA A 1 86 ? -5.463 4.989 10.912 1.00 87.12 86 ALA A CA 1
ATOM 671 C C . ALA A 1 86 ? -4.410 3.968 11.385 1.00 87.12 86 ALA A C 1
ATOM 673 O O . ALA A 1 86 ? -3.210 4.212 11.276 1.00 87.12 86 ALA A O 1
ATOM 674 N N . ASP A 1 87 ? -4.838 2.823 11.922 1.00 88.94 87 ASP A N 1
ATOM 675 C CA . ASP A 1 87 ? -3.920 1.794 12.405 1.00 88.94 87 ASP A CA 1
ATOM 676 C C . ASP A 1 87 ? -3.507 0.857 11.265 1.00 88.94 87 ASP A C 1
ATOM 678 O O . ASP A 1 87 ? -4.351 0.226 10.632 1.00 88.94 87 ASP A O 1
ATOM 682 N N . ASN A 1 88 ? -2.201 0.650 11.064 1.00 89.94 88 ASN A N 1
ATOM 683 C CA . ASN A 1 88 ? -1.698 -0.287 10.047 1.00 89.94 88 ASN A CA 1
ATOM 684 C C . ASN A 1 88 ? -2.307 -1.693 10.188 1.00 89.94 88 ASN A C 1
ATOM 686 O O . ASN A 1 88 ? -2.667 -2.332 9.202 1.00 89.94 88 ASN A O 1
ATOM 690 N N . ASN A 1 89 ? -2.486 -2.181 11.416 1.00 93.31 89 ASN A N 1
ATOM 691 C CA . ASN A 1 89 ? -3.060 -3.507 11.635 1.00 93.31 89 ASN A CA 1
ATOM 692 C C . ASN A 1 89 ? -4.527 -3.611 11.176 1.00 93.31 89 ASN A C 1
ATOM 694 O O . ASN A 1 89 ? -5.001 -4.728 10.958 1.00 93.31 89 ASN A O 1
ATOM 698 N N . SER A 1 90 ? -5.239 -2.492 10.981 1.00 95.19 90 SER A N 1
ATOM 699 C CA . SER A 1 90 ? -6.606 -2.491 10.448 1.00 95.19 90 SER A CA 1
ATOM 700 C C . SER A 1 90 ? -6.682 -3.164 9.086 1.00 95.19 90 SER A C 1
ATOM 702 O O . SER A 1 90 ? -7.556 -4.001 8.881 1.00 95.19 90 SER A O 1
ATOM 704 N N . PHE A 1 91 ? -5.723 -2.918 8.192 1.00 94.88 91 PHE A N 1
ATOM 705 C CA . PHE A 1 91 ? -5.698 -3.545 6.866 1.00 94.88 91 PHE A CA 1
ATOM 706 C C . PHE A 1 91 ? -5.494 -5.061 6.926 1.00 94.88 91 PHE A C 1
ATOM 708 O O . PHE A 1 91 ? -6.063 -5.795 6.116 1.00 94.88 91 PHE A O 1
ATOM 715 N N . LYS A 1 92 ? -4.715 -5.537 7.906 1.00 96.12 92 LYS A N 1
ATOM 716 C CA . LYS A 1 92 ? -4.549 -6.969 8.172 1.00 96.12 92 LYS A CA 1
ATOM 717 C C . LYS A 1 92 ? -5.845 -7.581 8.708 1.00 96.12 92 LYS A C 1
ATOM 719 O O . LYS A 1 92 ? -6.277 -8.625 8.224 1.00 96.12 92 LYS A O 1
ATOM 724 N N . ALA A 1 93 ? -6.509 -6.914 9.651 1.00 96.75 93 ALA A N 1
ATOM 725 C CA . ALA A 1 93 ? -7.789 -7.375 10.181 1.00 96.75 93 ALA A CA 1
ATOM 726 C C . ALA A 1 93 ? -8.891 -7.407 9.113 1.00 96.75 93 ALA A C 1
ATOM 728 O O . ALA A 1 93 ? -9.619 -8.392 9.041 1.00 96.75 93 ALA A O 1
ATOM 729 N N . VAL A 1 94 ? -8.984 -6.386 8.253 1.00 96.69 94 VAL A N 1
ATOM 730 C CA . VAL A 1 94 ? -9.909 -6.365 7.105 1.00 96.69 94 VAL A CA 1
ATOM 731 C C . VAL A 1 94 ? -9.675 -7.575 6.209 1.00 96.69 94 VAL A C 1
ATOM 733 O O . VAL A 1 94 ? -10.620 -8.299 5.902 1.00 96.69 94 VAL A O 1
ATOM 736 N N . TYR A 1 95 ? -8.421 -7.839 5.836 1.00 96.62 95 TYR A N 1
ATOM 737 C CA . TYR A 1 95 ? -8.103 -8.975 4.980 1.00 96.62 95 TYR A CA 1
ATOM 738 C C . TYR A 1 95 ? -8.483 -10.313 5.633 1.00 96.62 95 TYR A C 1
ATOM 740 O O . TYR A 1 95 ? -9.145 -11.138 5.007 1.00 96.62 95 TYR A O 1
ATOM 748 N N . GLN A 1 96 ? -8.164 -10.503 6.918 1.00 96.75 96 GLN A N 1
ATOM 749 C CA . GLN A 1 96 ? -8.551 -11.701 7.672 1.00 96.75 96 GLN A CA 1
ATOM 750 C C . GLN A 1 96 ? -10.074 -11.869 7.789 1.00 96.75 96 GLN A C 1
ATOM 752 O O . GLN A 1 96 ? -10.572 -12.994 7.737 1.00 96.75 96 GLN A O 1
ATOM 757 N N . LEU A 1 97 ? -10.832 -10.779 7.951 1.00 96.62 97 LEU A N 1
ATOM 758 C CA . LEU A 1 97 ? -12.297 -10.818 7.976 1.00 96.62 97 LEU A CA 1
ATOM 759 C C . LEU A 1 97 ? -12.849 -11.296 6.627 1.00 96.62 97 LEU A C 1
ATOM 761 O O . LEU A 1 97 ? -13.623 -12.255 6.594 1.00 96.62 97 LEU A O 1
ATOM 765 N N . LEU A 1 98 ? -12.386 -10.693 5.529 1.00 95.94 98 LEU A N 1
ATOM 766 C CA . LEU A 1 98 ? -12.785 -11.065 4.171 1.00 95.94 98 LEU A CA 1
ATOM 767 C C . LEU A 1 98 ? -12.404 -12.514 3.837 1.00 95.94 98 LEU A C 1
ATOM 769 O O . LEU A 1 98 ? -13.192 -13.236 3.228 1.00 95.94 98 LEU A O 1
ATOM 773 N N . ASP A 1 99 ? -11.232 -12.973 4.281 1.00 94.75 99 ASP A N 1
ATOM 774 C CA . ASP A 1 99 ? -10.780 -14.358 4.109 1.00 94.75 99 ASP A CA 1
ATOM 775 C C . ASP A 1 99 ? -11.667 -15.372 4.851 1.00 94.75 99 ASP A C 1
ATOM 777 O O . ASP A 1 99 ? -11.880 -16.492 4.392 1.00 94.75 99 ASP A O 1
ATOM 781 N N . ASN A 1 100 ? -12.281 -14.950 5.959 1.00 94.62 100 ASN A N 1
ATOM 782 C CA . ASN A 1 100 ? -13.271 -15.738 6.694 1.00 94.62 100 ASN A CA 1
ATOM 783 C C . ASN A 1 100 ? -14.707 -15.566 6.155 1.00 94.62 100 ASN A C 1
ATOM 785 O O . ASN A 1 100 ? -15.653 -16.037 6.789 1.00 94.62 100 ASN A O 1
ATOM 789 N N . GLY A 1 101 ? -14.886 -14.906 5.004 1.00 93.62 101 GLY A N 1
ATOM 790 C CA . GLY A 1 101 ? -16.193 -14.664 4.386 1.00 93.62 101 GLY A CA 1
ATOM 791 C C . GLY A 1 101 ? -17.069 -13.671 5.152 1.00 93.62 101 GLY A C 1
ATOM 792 O O . GLY A 1 101 ? -18.287 -13.678 4.982 1.00 93.62 101 GLY A O 1
ATOM 793 N N . ILE A 1 102 ? -16.471 -12.850 6.019 1.00 95.25 102 ILE A N 1
ATOM 794 C CA . ILE A 1 102 ? -17.175 -11.827 6.793 1.00 95.25 102 ILE A CA 1
ATOM 795 C C . ILE A 1 102 ? -17.213 -10.548 5.959 1.00 95.25 102 ILE A C 1
ATOM 797 O O . ILE A 1 102 ? -16.173 -10.073 5.501 1.00 95.25 102 ILE A O 1
ATOM 801 N N . GLY A 1 103 ? -18.412 -10.000 5.761 1.00 94.38 103 GLY A N 1
ATOM 802 C CA . GLY A 1 103 ? -18.611 -8.773 4.997 1.00 94.38 103 GLY A CA 1
ATOM 803 C C . GLY A 1 103 ? -17.955 -7.576 5.679 1.00 94.38 103 GLY A C 1
ATOM 804 O O . GLY A 1 103 ? -18.186 -7.328 6.865 1.00 94.38 103 GLY A O 1
ATOM 805 N N . VAL A 1 104 ? -17.156 -6.839 4.910 1.00 96.12 104 VAL A N 1
ATOM 806 C CA . VAL A 1 104 ? -16.544 -5.579 5.331 1.00 96.12 104 VAL A CA 1
ATOM 807 C C . VAL A 1 104 ? -16.899 -4.505 4.312 1.00 96.12 104 VAL A C 1
ATOM 809 O O . VAL A 1 104 ? -16.837 -4.742 3.106 1.00 96.12 104 VAL A O 1
ATOM 812 N N . SER A 1 105 ? -17.248 -3.325 4.795 1.00 96.19 105 SER A N 1
ATOM 813 C CA . SER A 1 105 ? -17.358 -2.099 4.009 1.00 96.19 105 SER A CA 1
ATOM 814 C C . SER A 1 105 ? -16.546 -0.988 4.674 1.00 96.19 105 SER A C 1
ATOM 816 O O . SER A 1 105 ? -16.082 -1.145 5.805 1.00 96.19 105 SER A O 1
ATOM 818 N N . TRP A 1 106 ? -16.347 0.135 3.994 1.00 96.00 106 TRP A N 1
ATOM 819 C CA . TRP A 1 106 ? -15.968 1.386 4.654 1.00 96.00 106 TRP A CA 1
ATOM 820 C C . TRP A 1 106 ? -17.037 2.445 4.412 1.00 96.00 106 TRP A C 1
ATOM 822 O O . TRP A 1 106 ? -17.702 2.415 3.380 1.00 96.00 106 TRP A O 1
ATOM 832 N N . ALA A 1 107 ? -17.205 3.367 5.356 1.00 95.56 107 ALA A N 1
ATOM 833 C CA . ALA A 1 107 ? -18.108 4.503 5.197 1.00 95.56 107 ALA A CA 1
ATOM 834 C C . ALA A 1 107 ? -17.554 5.495 4.165 1.00 95.56 107 ALA A C 1
ATOM 836 O O . ALA A 1 107 ? -16.372 5.844 4.225 1.00 95.56 107 ALA A O 1
ATOM 837 N N . ASP A 1 108 ? -18.398 5.953 3.242 1.00 94.50 108 ASP A N 1
ATOM 838 C CA . ASP A 1 108 ? -17.981 6.885 2.185 1.00 94.50 108 ASP A CA 1
ATOM 839 C C . ASP A 1 108 ? -17.787 8.313 2.731 1.00 94.50 108 ASP A C 1
ATOM 841 O O . ASP A 1 108 ? -16.919 9.056 2.271 1.00 94.50 108 ASP A O 1
ATOM 845 N N . GLU A 1 109 ? -18.543 8.671 3.773 1.00 93.94 109 GLU A N 1
ATOM 846 C CA . GLU A 1 109 ? -18.464 9.947 4.488 1.00 93.94 109 GLU A CA 1
ATOM 847 C C . GLU A 1 109 ? -18.283 9.735 6.002 1.00 93.94 109 GLU A C 1
ATOM 849 O O . GLU A 1 109 ? -18.470 8.637 6.535 1.00 93.94 109 GLU A O 1
ATOM 854 N N . GLY A 1 110 ? -17.901 10.801 6.711 1.00 93.69 110 GLY A N 1
ATOM 855 C CA . GLY A 1 110 ? -17.854 10.795 8.173 1.00 93.69 110 GLY A CA 1
ATOM 856 C C . GLY A 1 110 ? -19.252 10.796 8.795 1.00 93.69 110 GLY A C 1
ATOM 857 O O . GLY A 1 110 ? -20.198 11.341 8.230 1.00 93.69 110 GLY A O 1
ATOM 858 N N . PHE A 1 111 ? -19.388 10.206 9.981 1.00 94.44 111 PHE A N 1
ATOM 859 C CA . PHE A 1 111 ? -20.666 10.104 10.686 1.00 94.44 111 PHE A CA 1
ATOM 860 C C . PHE A 1 111 ? -20.497 10.184 12.205 1.00 94.44 111 PHE A C 1
ATOM 862 O O . PHE A 1 111 ? -19.420 9.942 12.750 1.00 94.44 111 PHE A O 1
ATOM 869 N N . GLU A 1 112 ? -21.586 10.493 12.907 1.00 93.62 112 GLU A N 1
ATOM 870 C CA . GLU A 1 112 ? -21.642 10.469 14.368 1.00 93.62 112 GLU A CA 1
ATOM 871 C C . GLU A 1 112 ? -22.493 9.286 14.835 1.00 93.62 112 GLU A C 1
ATOM 873 O O . GLU A 1 112 ? -23.605 9.075 14.350 1.00 93.62 112 GLU A O 1
ATOM 878 N N . ALA A 1 113 ? -21.986 8.516 15.795 1.00 89.69 113 ALA A N 1
ATOM 879 C CA . ALA A 1 113 ? -22.757 7.468 16.447 1.00 89.69 113 ALA A CA 1
ATOM 880 C C . ALA A 1 113 ? -22.295 7.248 17.887 1.00 89.69 113 ALA A C 1
ATOM 882 O O . ALA A 1 113 ? -21.105 7.321 18.197 1.00 89.69 113 ALA A O 1
ATOM 883 N N . ASN A 1 114 ? -23.239 6.954 18.786 1.00 86.12 114 ASN A N 1
ATOM 884 C CA . ASN A 1 114 ? -22.966 6.728 20.211 1.00 86.12 114 ASN A CA 1
ATOM 885 C C . ASN A 1 114 ? -22.172 7.874 20.882 1.00 86.12 114 ASN A C 1
ATOM 887 O O . ASN A 1 114 ? -21.376 7.635 21.790 1.00 86.12 114 ASN A O 1
ATOM 891 N N . GLY A 1 115 ? -22.379 9.120 20.431 1.00 86.62 115 GLY A N 1
ATOM 892 C CA . GLY A 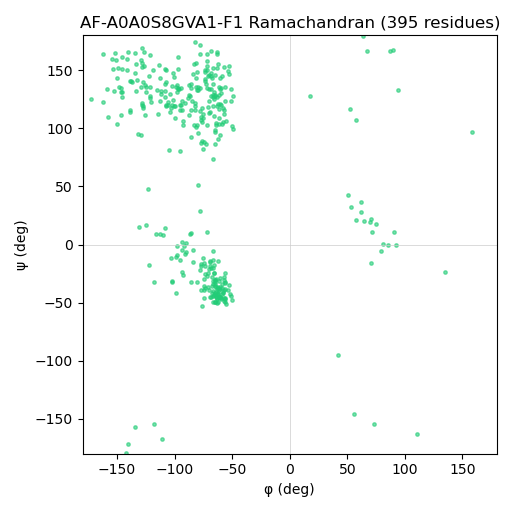1 115 ? -21.678 10.310 20.931 1.00 86.62 115 GLY A CA 1
ATOM 893 C C . GLY A 1 115 ? -20.198 10.383 20.538 1.00 86.62 115 GLY A C 1
ATOM 894 O O . GLY A 1 115 ? -19.415 11.038 21.228 1.00 86.62 115 GLY A O 1
ATOM 895 N N . ARG A 1 116 ? -19.798 9.673 19.476 1.00 90.81 116 ARG A N 1
ATOM 896 C CA . ARG A 1 116 ? -18.449 9.691 18.906 1.00 90.81 116 ARG A CA 1
ATOM 897 C C . ARG A 1 116 ? -18.513 9.980 17.410 1.00 90.81 116 ARG A C 1
ATOM 899 O O . ARG A 1 116 ? -19.360 9.436 16.706 1.00 90.81 116 ARG A O 1
ATOM 906 N N . GLU A 1 117 ? -17.571 10.786 16.941 1.00 93.19 117 GLU A N 1
ATOM 907 C CA . GLU A 1 117 ? -17.351 11.041 15.519 1.00 93.19 117 GLU A CA 1
ATOM 908 C C . GLU A 1 117 ? -16.439 9.970 14.908 1.00 93.19 117 GLU A C 1
ATOM 910 O O . GLU A 1 117 ? -15.430 9.567 15.500 1.00 93.19 117 GLU A O 1
ATOM 915 N N . TYR A 1 118 ? -16.804 9.524 13.710 1.00 93.25 118 TYR A N 1
ATOM 916 C CA . TYR A 1 118 ? -16.067 8.574 12.892 1.00 93.25 118 TYR A CA 1
ATOM 917 C C . TYR A 1 118 ? -15.740 9.231 11.546 1.00 93.25 118 TYR A C 1
ATOM 919 O O . TYR A 1 118 ? -16.651 9.736 10.888 1.00 93.25 118 TYR A O 1
ATOM 927 N N . PRO A 1 119 ? -14.465 9.256 11.121 1.00 94.12 119 PRO A N 1
ATOM 928 C CA . PRO A 1 119 ? -14.089 9.846 9.842 1.00 94.12 119 PRO A CA 1
ATOM 929 C C . PRO A 1 119 ? -14.543 8.972 8.662 1.00 94.12 119 PRO A C 1
ATOM 931 O O . PRO A 1 119 ? -14.828 7.779 8.828 1.00 94.12 119 PRO A O 1
ATOM 934 N N . ALA A 1 120 ? -14.544 9.556 7.461 1.00 94.25 120 ALA A N 1
ATOM 935 C CA . ALA A 1 120 ? -14.667 8.801 6.215 1.00 94.25 120 ALA A CA 1
ATOM 936 C C . ALA A 1 120 ? -13.612 7.680 6.153 1.00 94.25 120 ALA A C 1
ATOM 938 O O . ALA A 1 120 ? -12.515 7.799 6.708 1.00 94.25 120 ALA A O 1
ATOM 939 N N . GLY A 1 121 ? -13.967 6.556 5.535 1.00 95.00 121 GLY A N 1
ATOM 940 C CA . GLY A 1 121 ? -13.118 5.369 5.484 1.00 95.00 121 GLY A CA 1
ATOM 941 C C . GLY A 1 121 ? -13.157 4.486 6.731 1.00 95.00 121 GLY A C 1
ATOM 942 O O . GLY A 1 121 ? -12.463 3.466 6.767 1.00 95.00 121 GLY A O 1
ATOM 943 N N . THR A 1 122 ? -13.951 4.835 7.752 1.00 96.06 122 THR A N 1
ATOM 944 C CA . THR A 1 122 ? -14.181 3.962 8.915 1.00 96.06 122 THR A CA 1
ATOM 945 C C . THR A 1 122 ? -14.704 2.608 8.442 1.00 96.06 122 THR A C 1
ATOM 947 O O . THR A 1 122 ? -15.722 2.540 7.752 1.00 96.06 122 THR A O 1
ATOM 950 N N . PHE A 1 123 ? -14.015 1.529 8.816 1.00 96.88 123 PHE A N 1
ATOM 951 C CA . PHE A 1 123 ? -14.409 0.177 8.443 1.00 96.88 123 PHE A CA 1
ATOM 952 C C . PHE A 1 123 ? -15.641 -0.252 9.225 1.00 96.88 123 PHE A C 1
ATOM 954 O O . PHE A 1 123 ? -15.722 -0.039 10.435 1.00 96.88 123 PHE A O 1
ATOM 961 N N . MET A 1 124 ? -16.562 -0.911 8.535 1.00 95.56 124 MET A N 1
ATOM 962 C CA . MET A 1 124 ? -17.790 -1.473 9.070 1.00 95.56 124 MET A CA 1
ATOM 963 C C . MET A 1 124 ? -17.807 -2.975 8.795 1.00 95.56 124 MET A C 1
ATOM 965 O O . MET A 1 124 ? -17.478 -3.425 7.698 1.00 95.56 124 MET A O 1
ATOM 969 N N . VAL A 1 125 ? -18.180 -3.763 9.798 1.00 95.31 125 VAL A N 1
ATOM 970 C CA . VAL A 1 125 ? -18.181 -5.227 9.742 1.00 95.31 125 VAL A CA 1
ATOM 971 C C . VAL A 1 125 ? -19.564 -5.738 10.088 1.00 95.31 125 VAL A C 1
ATOM 973 O O . VAL A 1 125 ? -20.130 -5.372 11.125 1.00 95.31 125 VAL A O 1
ATOM 976 N N . ASP A 1 126 ? -20.069 -6.640 9.253 1.00 88.31 126 ASP A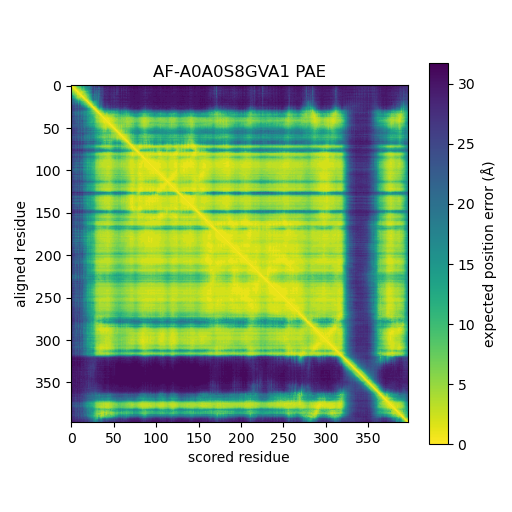 N 1
ATOM 977 C CA . ASP A 1 126 ? -21.261 -7.408 9.581 1.00 88.31 126 ASP A CA 1
ATOM 978 C C . ASP A 1 126 ? -20.933 -8.417 10.693 1.00 88.31 126 ASP A C 1
ATOM 980 O O . ASP A 1 126 ? -20.131 -9.344 10.536 1.00 88.31 126 ASP A O 1
ATOM 984 N N . ALA A 1 127 ? -21.531 -8.206 11.864 1.00 78.19 127 ALA A N 1
ATOM 985 C CA . ALA A 1 127 ? -21.278 -9.016 13.046 1.00 78.19 127 ALA A CA 1
ATOM 986 C C . ALA A 1 127 ? -22.113 -10.312 13.088 1.00 78.19 127 ALA A C 1
ATOM 988 O O . ALA A 1 127 ? -21.947 -11.113 14.023 1.00 78.19 127 ALA A O 1
ATOM 989 N N . GLU A 1 128 ? -23.033 -10.534 12.140 1.00 80.19 128 GLU A N 1
ATOM 990 C CA . GLU A 1 128 ? -23.971 -11.650 12.198 1.00 80.19 128 GLU A CA 1
ATOM 991 C C . GLU A 1 128 ? -23.261 -13.012 12.059 1.00 80.19 128 GLU A C 1
ATOM 993 O O . GLU A 1 128 ? -22.418 -13.250 11.199 1.00 80.19 128 GLU A O 1
ATOM 998 N N . GLY A 1 129 ? -23.543 -13.929 12.994 1.00 79.94 129 GLY A N 1
ATOM 999 C CA . GLY A 1 129 ? -23.011 -15.301 12.989 1.00 79.94 129 GLY A CA 1
ATOM 1000 C C . GLY A 1 129 ? -21.510 -15.472 13.292 1.00 79.94 129 GLY A C 1
ATOM 1001 O O . GLY A 1 129 ? -21.107 -16.572 13.671 1.00 79.94 129 GLY A O 1
ATOM 1002 N N . SER A 1 130 ? -20.696 -14.412 13.227 1.00 89.94 130 SER A N 1
ATOM 1003 C CA . SER A 1 130 ? -19.222 -14.520 13.169 1.00 89.94 130 SER A CA 1
ATOM 1004 C C . SER A 1 130 ? -18.466 -13.916 14.361 1.00 89.94 130 SER A C 1
ATOM 1006 O O . SER A 1 130 ? -17.235 -13.864 14.376 1.00 89.94 130 SER A O 1
ATOM 1008 N N . LEU A 1 131 ? -19.171 -13.521 15.425 1.00 91.50 131 LEU A N 1
ATOM 1009 C CA . LEU A 1 131 ? -18.602 -12.769 16.554 1.00 91.50 131 LEU A CA 1
ATOM 1010 C C . LEU A 1 131 ? -17.404 -13.437 17.256 1.00 91.50 131 LEU A C 1
ATOM 1012 O O . LEU A 1 131 ? -16.521 -12.750 17.769 1.00 91.50 131 LEU A O 1
ATOM 1016 N N . ARG A 1 132 ? -17.348 -14.776 17.309 1.00 93.50 132 ARG A N 1
ATOM 1017 C CA . ARG A 1 132 ? -16.187 -15.487 17.879 1.00 93.50 132 ARG A CA 1
ATOM 1018 C C . ARG A 1 132 ? -14.925 -15.228 17.049 1.00 93.50 132 ARG A C 1
ATOM 1020 O O . ARG A 1 132 ? -13.876 -14.956 17.626 1.00 93.50 132 ARG A O 1
ATOM 1027 N N . THR A 1 133 ? -15.043 -15.311 15.727 1.00 95.38 133 THR A N 1
ATOM 1028 C CA . THR A 1 133 ? -13.950 -15.061 14.783 1.00 95.38 133 THR A CA 1
ATOM 1029 C C . THR A 1 133 ? -13.536 -13.595 14.825 1.00 95.38 133 THR A C 1
ATOM 1031 O O . THR A 1 133 ? -12.351 -13.314 14.968 1.00 95.38 133 THR A O 1
ATOM 1034 N N . ILE A 1 134 ? -14.504 -12.673 14.836 1.00 95.75 134 ILE A N 1
ATOM 1035 C CA . ILE A 1 134 ? -14.239 -11.230 14.912 1.00 95.75 134 ILE A CA 1
ATOM 1036 C C . ILE A 1 134 ? -13.471 -10.871 16.191 1.00 95.75 134 ILE A C 1
ATOM 1038 O O . ILE A 1 134 ? -12.459 -10.184 16.128 1.00 95.75 134 ILE A O 1
ATOM 1042 N N . ARG A 1 135 ? -13.876 -11.398 17.358 1.00 95.12 135 ARG A N 1
ATOM 1043 C CA . ARG A 1 135 ? -13.154 -11.167 18.626 1.00 95.12 135 ARG A CA 1
ATOM 1044 C C . ARG A 1 135 ? -11.716 -11.675 18.598 1.00 95.12 135 ARG A C 1
ATOM 1046 O O . ARG A 1 135 ? -10.840 -11.037 19.176 1.00 95.12 135 ARG A O 1
ATOM 1053 N N . ARG A 1 136 ? -11.480 -12.821 17.955 1.00 95.50 136 ARG A N 1
ATOM 1054 C CA . ARG A 1 136 ? -10.133 -13.372 17.784 1.00 95.50 136 ARG A CA 1
ATOM 1055 C C . ARG A 1 136 ? -9.282 -12.443 16.913 1.00 95.50 136 ARG A C 1
ATOM 1057 O O . ARG A 1 136 ? -8.206 -12.061 17.351 1.00 95.50 136 ARG A O 1
ATOM 1064 N N . ILE A 1 137 ? -9.801 -12.030 15.754 1.00 96.31 137 ILE A N 1
ATOM 1065 C CA . ILE A 1 137 ? -9.122 -11.112 14.824 1.00 96.31 137 ILE A CA 1
ATOM 1066 C C . ILE A 1 137 ? -8.819 -9.771 15.504 1.00 96.31 137 ILE A C 1
ATOM 1068 O O . ILE A 1 137 ? -7.686 -9.302 15.446 1.00 96.31 137 ILE A O 1
ATOM 1072 N N . ALA A 1 138 ? -9.791 -9.184 16.208 1.00 95.94 138 ALA A N 1
ATOM 1073 C CA . ALA A 1 138 ? -9.590 -7.957 16.974 1.00 95.94 138 ALA A CA 1
ATOM 1074 C C . ALA A 1 138 ? -8.436 -8.118 17.980 1.00 95.94 138 ALA A C 1
ATOM 1076 O O . ALA A 1 138 ? -7.492 -7.330 17.977 1.00 95.94 138 ALA A O 1
ATOM 1077 N N . SER A 1 139 ? -8.462 -9.187 18.785 1.00 94.81 139 SER A N 1
ATOM 1078 C CA . SER A 1 139 ? -7.433 -9.464 19.793 1.00 94.81 139 SER A CA 1
ATOM 1079 C C . SER A 1 139 ? -6.038 -9.673 19.200 1.00 94.81 139 SER A C 1
ATOM 1081 O O . SER A 1 139 ? -5.080 -9.145 19.757 1.00 94.81 139 SER A O 1
ATOM 1083 N N . GLU A 1 140 ? -5.913 -10.451 18.122 1.00 93.50 140 GLU A N 1
ATOM 1084 C CA . GLU A 1 140 ? -4.631 -10.771 17.474 1.00 93.50 140 GLU A CA 1
ATOM 1085 C C . GLU A 1 140 ? -3.983 -9.542 16.826 1.00 93.50 140 GLU A C 1
ATOM 1087 O O . GLU A 1 140 ? -2.762 -9.409 16.851 1.00 93.50 140 GLU A O 1
ATOM 1092 N N . ASN A 1 141 ? -4.796 -8.626 16.293 1.00 94.06 141 ASN A N 1
ATOM 1093 C CA . ASN A 1 141 ? -4.322 -7.425 15.601 1.00 94.06 141 ASN A CA 1
ATOM 1094 C C . ASN A 1 141 ? -4.213 -6.189 16.510 1.00 94.06 141 ASN A C 1
ATOM 1096 O O . ASN A 1 141 ? -3.730 -5.148 16.068 1.00 94.06 141 ASN A O 1
ATOM 1100 N N . GLY A 1 142 ? -4.639 -6.277 17.775 1.00 93.69 142 GLY A N 1
ATOM 1101 C CA . GLY A 1 142 ? -4.587 -5.138 18.700 1.00 93.69 142 GLY A CA 1
ATOM 1102 C C . GLY A 1 142 ? -5.658 -4.069 18.445 1.00 93.69 142 GLY A C 1
ATOM 1103 O O . GLY A 1 142 ? -5.519 -2.952 18.930 1.00 93.69 142 GLY A O 1
ATOM 1104 N N . ILE A 1 143 ? -6.720 -4.387 17.698 1.00 94.75 143 ILE A N 1
ATOM 1105 C CA . ILE A 1 143 ? -7.736 -3.413 17.268 1.00 94.75 143 ILE A CA 1
ATOM 1106 C C . ILE A 1 143 ? -8.948 -3.462 18.185 1.00 94.75 143 ILE A C 1
ATOM 1108 O O . ILE A 1 143 ? -9.444 -4.534 18.539 1.00 94.75 143 ILE A O 1
ATOM 1112 N N . THR A 1 144 ? -9.469 -2.290 18.538 1.00 93.94 144 THR A N 1
ATOM 1113 C CA . THR A 1 144 ? -10.756 -2.182 19.226 1.00 93.94 144 THR A CA 1
ATOM 1114 C C . THR A 1 144 ? -11.869 -1.926 18.218 1.00 93.94 144 THR A C 1
ATOM 1116 O O . THR A 1 144 ? -11.857 -0.909 17.532 1.00 93.94 144 THR A O 1
ATOM 1119 N N . MET A 1 145 ? -12.838 -2.838 18.161 1.00 94.94 145 MET A N 1
ATOM 1120 C CA . MET A 1 145 ? -14.054 -2.707 17.361 1.00 94.94 145 MET A CA 1
ATOM 1121 C C . MET A 1 145 ? -15.224 -2.353 18.278 1.00 94.94 145 MET A C 1
ATOM 1123 O O . MET A 1 145 ? -15.440 -3.025 19.289 1.00 94.94 145 MET A O 1
ATOM 1127 N N . ALA A 1 146 ? -15.979 -1.316 17.939 1.00 94.06 146 ALA A N 1
ATOM 1128 C CA . ALA A 1 146 ? -17.128 -0.874 18.725 1.00 94.06 146 ALA A CA 1
ATOM 1129 C C . ALA A 1 146 ? -18.430 -1.219 18.005 1.00 94.06 146 ALA A C 1
ATOM 1131 O O . ALA A 1 146 ? -18.518 -1.066 16.789 1.00 94.06 146 ALA A O 1
ATOM 1132 N N . TYR A 1 147 ? -19.443 -1.672 18.739 1.00 93.25 147 TYR A N 1
ATOM 1133 C CA . TYR A 1 147 ? -20.786 -1.792 18.177 1.00 93.25 147 TYR A CA 1
ATOM 1134 C C . TYR A 1 147 ? -21.391 -0.422 17.879 1.00 93.25 147 TYR A C 1
ATOM 1136 O O . TYR A 1 147 ? -21.187 0.544 18.622 1.00 93.25 147 TYR A O 1
ATOM 1144 N N . CYS A 1 148 ? -22.145 -0.363 16.786 1.00 87.75 148 CYS A N 1
ATOM 1145 C CA . CYS A 1 148 ? -22.776 0.846 16.294 1.00 87.75 148 CYS A CA 1
ATOM 1146 C C . CYS A 1 148 ? -24.136 0.532 15.649 1.00 87.75 148 CYS A C 1
ATOM 1148 O O . CYS A 1 148 ? -24.219 -0.345 14.783 1.00 87.75 148 CYS A O 1
ATOM 1150 N N . ASP A 1 149 ? -25.170 1.284 16.039 1.00 83.31 149 ASP A N 1
ATOM 1151 C CA . ASP A 1 149 ? -26.459 1.358 15.338 1.00 83.31 149 ASP A CA 1
ATOM 1152 C C . ASP A 1 149 ? -26.434 2.559 14.393 1.00 83.31 149 ASP A C 1
ATOM 1154 O O . ASP A 1 149 ? -26.859 3.662 14.736 1.00 83.31 149 ASP A O 1
ATOM 1158 N N . THR A 1 150 ? -25.822 2.383 13.225 1.00 80.38 150 THR A N 1
ATOM 1159 C CA . THR A 1 150 ? -25.868 3.402 12.177 1.00 80.38 150 THR A CA 1
ATOM 1160 C C . THR A 1 150 ? -26.009 2.749 10.816 1.00 80.38 150 THR A C 1
ATOM 1162 O O . THR A 1 150 ? -25.553 1.624 10.591 1.00 80.38 150 THR A O 1
ATOM 1165 N N . GLU A 1 151 ? -26.649 3.470 9.910 1.00 84.31 151 GLU A N 1
ATOM 1166 C CA . GLU A 1 151 ? -26.752 3.124 8.503 1.00 84.31 151 GLU A CA 1
ATOM 1167 C C . GLU A 1 151 ? -26.244 4.323 7.716 1.00 84.31 151 GLU A C 1
ATOM 1169 O O . GLU A 1 151 ? -26.834 5.402 7.751 1.00 84.31 151 GLU A O 1
ATOM 1174 N N . VAL A 1 152 ? -25.099 4.129 7.074 1.00 91.69 152 VAL A N 1
ATOM 1175 C CA . VAL A 1 152 ? -24.417 5.133 6.261 1.00 91.69 152 VAL A CA 1
ATOM 1176 C C . VAL A 1 152 ? -24.145 4.532 4.893 1.00 91.69 152 VAL A C 1
ATOM 1178 O O . VAL A 1 152 ? -24.027 3.309 4.764 1.00 91.69 152 VAL A O 1
ATOM 1181 N N . GLU A 1 153 ? -24.045 5.389 3.882 1.00 94.38 153 GLU A N 1
ATOM 1182 C CA . GLU A 1 153 ? -23.549 4.969 2.575 1.00 94.38 153 GLU A CA 1
ATOM 1183 C C . GLU A 1 153 ? -22.121 4.436 2.734 1.00 94.38 153 GLU A C 1
ATOM 1185 O O . GLU A 1 153 ? -21.276 5.032 3.417 1.00 94.38 153 GLU A O 1
ATOM 1190 N N . ALA A 1 154 ? -21.892 3.251 2.179 1.00 94.75 154 ALA A N 1
ATOM 1191 C CA . ALA A 1 154 ? -20.671 2.508 2.408 1.00 94.75 154 ALA A CA 1
ATOM 1192 C C . ALA A 1 154 ? -20.290 1.679 1.184 1.00 94.75 154 ALA A C 1
ATOM 1194 O O . ALA A 1 154 ? -21.098 0.930 0.625 1.00 94.75 154 ALA A O 1
ATOM 1195 N N . THR A 1 155 ? -19.011 1.728 0.834 1.00 96.25 155 THR A N 1
ATOM 1196 C CA . THR A 1 155 ? -18.438 0.903 -0.223 1.00 96.25 155 THR A CA 1
ATOM 1197 C C . THR A 1 155 ? -18.103 -0.487 0.311 1.00 96.25 155 THR A C 1
ATOM 1199 O O . THR A 1 155 ? -17.309 -0.646 1.241 1.00 96.25 155 THR A O 1
ATOM 1202 N N . VAL A 1 156 ? -18.690 -1.520 -0.297 1.00 96.31 156 VAL A N 1
ATOM 1203 C CA . VAL A 1 156 ? -18.415 -2.927 0.035 1.00 96.31 156 VAL A CA 1
ATOM 1204 C C . VAL A 1 156 ? -17.030 -3.337 -0.455 1.00 96.31 156 VAL A C 1
ATOM 1206 O O . VAL A 1 156 ? -16.663 -3.080 -1.602 1.00 96.31 156 VAL A O 1
ATOM 1209 N N . LEU A 1 157 ? -16.284 -4.034 0.400 1.00 95.50 157 LEU A N 1
ATOM 1210 C CA . LEU A 1 157 ? -14.937 -4.506 0.109 1.00 95.50 157 LEU A CA 1
ATOM 1211 C C . LEU A 1 157 ? -14.928 -5.984 -0.260 1.00 95.50 157 LEU A C 1
ATOM 1213 O O . LEU A 1 157 ? -15.701 -6.795 0.249 1.00 95.50 157 LEU A O 1
ATOM 1217 N N . GLY A 1 158 ? -13.997 -6.336 -1.141 1.00 93.94 158 GLY A N 1
ATOM 1218 C CA . GLY A 1 158 ? -13.721 -7.708 -1.540 1.00 93.94 158 GLY A CA 1
ATOM 1219 C C . GLY A 1 158 ? -12.223 -7.980 -1.562 1.00 93.94 158 GLY A C 1
ATOM 1220 O O . GLY A 1 158 ? -11.409 -7.056 -1.555 1.00 93.94 158 GLY A O 1
ATOM 1221 N N . LYS A 1 159 ? -11.852 -9.264 -1.601 1.00 93.88 159 LYS A N 1
ATOM 1222 C CA . LYS A 1 159 ? -10.454 -9.668 -1.795 1.00 93.88 159 LYS A CA 1
ATOM 1223 C C . LYS A 1 159 ? -10.041 -9.367 -3.243 1.00 93.88 159 LYS A C 1
ATOM 1225 O O . LYS A 1 159 ? -10.637 -9.958 -4.147 1.00 93.88 159 LYS A O 1
ATOM 1230 N N . PRO A 1 160 ? -9.042 -8.502 -3.492 1.00 93.06 160 PRO A N 1
ATOM 1231 C CA . PRO A 1 160 ? -8.568 -8.266 -4.848 1.00 93.06 160 PRO A CA 1
ATOM 1232 C C . PRO A 1 160 ? -7.753 -9.466 -5.344 1.00 93.06 160 PRO A C 1
ATOM 1234 O O . PRO A 1 160 ? -6.954 -10.040 -4.601 1.00 93.06 160 PRO A O 1
ATOM 1237 N N . ARG A 1 161 ? -7.884 -9.816 -6.626 1.00 97.38 161 ARG A N 1
ATOM 1238 C CA . ARG A 1 161 ? -6.972 -10.755 -7.291 1.00 97.38 161 ARG A CA 1
ATOM 1239 C C . ARG A 1 161 ? -5.667 -10.026 -7.601 1.00 97.38 161 ARG A C 1
ATOM 1241 O O . ARG A 1 161 ? -5.526 -9.391 -8.648 1.00 97.38 161 ARG A O 1
ATOM 1248 N N . LEU A 1 162 ? -4.744 -10.069 -6.648 1.00 98.19 162 LEU A N 1
ATOM 1249 C CA . LEU A 1 162 ? -3.502 -9.305 -6.672 1.00 98.19 162 LEU A CA 1
ATOM 1250 C C . LEU A 1 162 ? -2.377 -10.049 -7.406 1.00 98.19 162 LEU A C 1
ATOM 1252 O O . LEU A 1 162 ? -2.146 -11.238 -7.178 1.00 98.19 162 LEU A O 1
ATOM 1256 N N . ALA A 1 163 ? -1.622 -9.333 -8.238 1.00 98.56 163 ALA A N 1
ATOM 1257 C CA . ALA A 1 163 ? -0.401 -9.830 -8.860 1.00 98.56 163 ALA A CA 1
ATOM 1258 C C . ALA A 1 163 ? 0.791 -8.907 -8.576 1.00 98.56 163 ALA A C 1
ATOM 1260 O O . ALA A 1 163 ? 0.697 -7.691 -8.729 1.00 98.56 163 ALA A O 1
ATOM 1261 N N . LEU A 1 164 ? 1.941 -9.486 -8.232 1.00 98.50 164 LEU A N 1
ATOM 1262 C CA . LEU A 1 164 ? 3.219 -8.782 -8.132 1.00 98.50 164 LEU A CA 1
ATOM 1263 C C . LEU A 1 164 ? 4.115 -9.190 -9.299 1.00 98.50 164 LEU A C 1
ATOM 1265 O O . LEU A 1 164 ? 4.475 -10.362 -9.437 1.00 98.50 164 LEU A O 1
ATOM 1269 N N . TYR A 1 165 ? 4.500 -8.226 -10.133 1.00 98.06 165 TYR A N 1
ATOM 1270 C CA . TYR A 1 165 ? 5.398 -8.483 -11.252 1.00 98.06 165 TYR A CA 1
ATOM 1271 C C . TYR A 1 165 ? 6.813 -8.826 -10.777 1.00 98.06 165 TYR A C 1
ATOM 1273 O O . TYR A 1 165 ? 7.441 -8.078 -10.028 1.00 98.06 165 TYR A O 1
ATOM 1281 N N . MET A 1 166 ? 7.337 -9.950 -11.270 1.00 95.25 166 MET A N 1
ATOM 1282 C CA . MET A 1 166 ? 8.660 -10.464 -10.928 1.00 95.25 166 MET A CA 1
ATOM 1283 C C . MET A 1 166 ? 9.479 -10.797 -12.173 1.00 95.25 166 MET A C 1
ATOM 1285 O O . MET A 1 166 ? 9.455 -11.926 -12.685 1.00 95.25 166 MET A O 1
ATOM 1289 N N . ALA A 1 167 ? 10.283 -9.823 -12.597 1.00 88.38 167 ALA A N 1
ATOM 1290 C CA . ALA A 1 167 ? 11.283 -9.992 -13.641 1.00 88.38 167 ALA A CA 1
ATOM 1291 C C . ALA A 1 167 ? 12.382 -11.007 -13.254 1.00 88.38 167 ALA A C 1
ATOM 1293 O O . ALA A 1 167 ? 12.590 -11.351 -12.089 1.00 88.38 167 ALA A O 1
ATOM 1294 N N . TRP A 1 168 ? 13.162 -11.446 -14.246 1.00 89.62 168 TRP A N 1
ATOM 1295 C CA . TRP A 1 168 ? 14.372 -12.259 -14.029 1.00 89.62 168 TRP A CA 1
ATOM 1296 C C . TRP A 1 168 ? 15.578 -11.465 -13.510 1.00 89.62 168 TRP A C 1
ATOM 1298 O O . TRP A 1 168 ? 16.606 -12.023 -13.110 1.00 89.62 168 TRP A O 1
ATOM 1308 N N . SER A 1 169 ? 15.486 -10.142 -13.548 1.00 86.88 169 SER A N 1
ATOM 1309 C CA . SER A 1 169 ? 16.407 -9.233 -12.876 1.00 86.88 169 SER A CA 1
ATOM 1310 C C . SER A 1 169 ? 15.961 -9.025 -11.433 1.00 86.88 169 SER A C 1
ATOM 1312 O O . SER A 1 169 ? 14.785 -8.786 -11.178 1.00 86.88 169 SER A O 1
ATOM 1314 N N . ALA A 1 170 ? 16.911 -9.082 -10.501 1.00 85.12 170 ALA A N 1
ATOM 1315 C CA . ALA A 1 170 ? 16.627 -8.851 -9.093 1.00 85.12 170 ALA A CA 1
ATOM 1316 C C . ALA A 1 170 ? 16.093 -7.427 -8.863 1.00 85.12 170 ALA A C 1
ATOM 1318 O O . ALA A 1 170 ? 16.659 -6.463 -9.381 1.00 85.12 170 ALA A O 1
ATOM 1319 N N . SER A 1 171 ? 15.047 -7.316 -8.046 1.00 91.25 171 SER A N 1
ATOM 1320 C CA . SER A 1 171 ? 14.532 -6.058 -7.511 1.00 91.25 171 SER A CA 1
ATOM 1321 C C . SER A 1 171 ? 14.436 -6.188 -5.994 1.00 91.25 171 SER A C 1
ATOM 1323 O O . SER A 1 171 ? 13.741 -7.069 -5.490 1.00 91.25 171 SER A O 1
ATOM 1325 N N . ALA A 1 172 ? 15.164 -5.337 -5.267 1.00 92.50 172 ALA A N 1
ATOM 1326 C CA . ALA A 1 172 ? 15.073 -5.283 -3.808 1.00 92.50 172 ALA A CA 1
ATOM 1327 C C . ALA A 1 172 ? 13.681 -4.814 -3.361 1.00 92.50 172 ALA A C 1
ATOM 1329 O O . ALA A 1 172 ? 13.144 -5.324 -2.384 1.00 92.50 172 ALA A O 1
ATOM 1330 N N . ASP A 1 173 ? 13.085 -3.894 -4.120 1.00 93.81 173 ASP A N 1
ATOM 1331 C CA . ASP A 1 173 ? 11.750 -3.358 -3.865 1.00 93.81 173 ASP A CA 1
ATOM 1332 C C . ASP A 1 173 ? 10.671 -4.444 -3.942 1.00 93.81 173 ASP A C 1
ATOM 1334 O O . ASP A 1 173 ? 9.829 -4.543 -3.058 1.00 93.81 173 ASP A O 1
ATOM 1338 N N . ALA A 1 174 ? 10.764 -5.349 -4.923 1.00 95.81 174 ALA A N 1
ATOM 1339 C CA . ALA A 1 174 ? 9.867 -6.500 -4.990 1.00 95.81 174 ALA A CA 1
ATOM 1340 C C . ALA A 1 174 ? 9.963 -7.383 -3.734 1.00 95.81 174 ALA A C 1
ATOM 1342 O O . ALA A 1 174 ? 8.952 -7.879 -3.249 1.00 95.81 174 ALA A O 1
ATOM 1343 N N . GLY A 1 175 ? 11.172 -7.543 -3.182 1.00 96.19 175 GLY A N 1
ATOM 1344 C CA . GLY A 1 175 ? 11.403 -8.237 -1.914 1.00 96.19 175 GLY A CA 1
ATOM 1345 C C . GLY A 1 175 ? 10.693 -7.581 -0.732 1.00 96.19 175 GLY A C 1
ATOM 1346 O O . GLY A 1 175 ? 10.049 -8.271 0.054 1.00 96.19 175 GLY A O 1
ATOM 1347 N N . TRP A 1 176 ? 10.774 -6.255 -0.630 1.00 95.81 176 TRP A N 1
ATOM 1348 C CA . TRP A 1 176 ? 10.083 -5.496 0.413 1.00 95.81 176 TRP A CA 1
ATOM 1349 C C . TRP A 1 176 ? 8.563 -5.539 0.266 1.00 95.81 176 TRP A C 1
ATOM 1351 O O . TRP A 1 176 ? 7.871 -5.711 1.265 1.00 95.81 176 TRP A O 1
ATOM 1361 N N . ILE A 1 177 ? 8.043 -5.454 -0.960 1.00 96.94 177 ILE A N 1
ATOM 1362 C CA . ILE A 1 177 ? 6.605 -5.582 -1.219 1.00 96.94 177 ILE A CA 1
ATOM 1363 C C . ILE A 1 177 ? 6.118 -6.982 -0.831 1.00 96.94 177 ILE A C 1
ATOM 1365 O O . ILE A 1 177 ? 5.127 -7.083 -0.117 1.00 96.94 177 ILE A O 1
ATOM 1369 N N . MET A 1 178 ? 6.832 -8.051 -1.218 1.00 97.31 178 MET A N 1
ATOM 1370 C CA . MET A 1 178 ? 6.508 -9.418 -0.775 1.00 97.31 178 MET A CA 1
ATOM 1371 C C . MET A 1 178 ? 6.492 -9.514 0.749 1.00 97.31 178 MET A C 1
ATOM 1373 O O . MET A 1 178 ? 5.529 -10.014 1.311 1.00 97.31 178 MET A O 1
ATOM 1377 N N . TYR A 1 179 ? 7.509 -8.969 1.424 1.00 97.75 179 TYR A N 1
ATOM 1378 C CA . TYR A 1 179 ? 7.553 -8.964 2.884 1.00 97.75 179 TYR A CA 1
ATOM 1379 C C . TYR A 1 179 ? 6.319 -8.284 3.494 1.00 97.75 179 TYR A C 1
ATOM 1381 O O . TYR A 1 179 ? 5.711 -8.848 4.398 1.00 97.75 179 TYR A O 1
ATOM 1389 N N . ILE A 1 180 ? 5.917 -7.111 2.993 1.00 96.25 180 ILE A N 1
ATOM 1390 C CA . ILE A 1 180 ? 4.723 -6.401 3.477 1.00 96.25 180 ILE A CA 1
ATOM 1391 C C . ILE A 1 180 ? 3.461 -7.233 3.229 1.00 96.25 180 ILE A C 1
ATOM 1393 O O . ILE A 1 180 ? 2.690 -7.445 4.161 1.00 96.25 180 ILE A O 1
ATOM 1397 N N . LEU A 1 181 ? 3.265 -7.746 2.011 1.00 96.94 181 LEU A N 1
ATOM 1398 C CA . LEU A 1 181 ? 2.099 -8.570 1.679 1.00 96.94 181 LEU A CA 1
ATOM 1399 C C . LEU A 1 181 ? 2.029 -9.822 2.563 1.00 96.94 181 LEU A C 1
ATOM 1401 O O . LEU A 1 181 ? 0.967 -10.117 3.102 1.00 96.94 181 LEU A O 1
ATOM 1405 N N . ASP A 1 182 ? 3.162 -10.488 2.799 1.00 97.38 182 ASP A N 1
ATOM 1406 C CA . ASP A 1 182 ? 3.259 -11.659 3.672 1.00 97.38 182 ASP A CA 1
ATOM 1407 C C . ASP A 1 182 ? 2.948 -11.305 5.141 1.00 97.38 182 ASP A C 1
ATOM 1409 O O . ASP A 1 182 ? 2.216 -12.034 5.809 1.00 97.38 182 ASP A O 1
ATOM 1413 N N . GLN A 1 183 ? 3.465 -10.181 5.665 1.00 96.12 183 GLN A N 1
ATOM 1414 C CA . GLN A 1 183 ? 3.175 -9.734 7.041 1.00 96.12 183 GLN A CA 1
ATOM 1415 C C . GLN A 1 183 ? 1.682 -9.442 7.253 1.00 96.12 183 GLN A C 1
ATOM 1417 O O . GLN A 1 183 ? 1.134 -9.718 8.329 1.00 96.12 183 GLN A O 1
ATOM 1422 N N . PHE A 1 184 ? 1.034 -8.895 6.224 1.00 95.81 184 PHE A N 1
ATOM 1423 C CA . PHE A 1 184 ? -0.387 -8.556 6.211 1.00 95.81 184 PHE A CA 1
ATOM 1424 C C . PHE A 1 184 ? -1.274 -9.705 5.712 1.00 95.81 184 PHE A C 1
ATOM 1426 O O . PHE A 1 184 ? -2.491 -9.553 5.687 1.00 95.81 184 PHE A O 1
ATOM 1433 N N . GLU A 1 185 ? -0.674 -10.852 5.383 1.00 96.06 185 GLU A N 1
ATOM 1434 C CA . GLU A 1 185 ? -1.336 -12.094 4.967 1.00 96.06 185 GLU A CA 1
ATOM 1435 C C . GLU A 1 185 ? -2.109 -11.994 3.642 1.00 96.06 185 GLU A C 1
ATOM 1437 O O . GLU A 1 185 ? -2.953 -12.838 3.354 1.00 96.06 185 GLU A O 1
ATOM 1442 N N . TYR A 1 186 ? -1.795 -11.003 2.804 1.00 96.38 186 TYR A N 1
ATOM 1443 C CA . TYR A 1 186 ? -2.414 -10.852 1.490 1.00 96.38 186 TYR A CA 1
ATOM 1444 C C . TYR A 1 186 ? -1.983 -11.985 0.558 1.00 96.38 186 TYR A C 1
ATOM 1446 O O . TYR A 1 186 ? -0.800 -12.292 0.427 1.00 96.38 186 TYR A O 1
ATOM 1454 N N . GLU A 1 187 ? -2.943 -12.573 -0.150 1.00 96.50 187 GLU A N 1
ATOM 1455 C CA . GLU A 1 187 ? -2.666 -13.525 -1.221 1.00 96.50 187 GLU A CA 1
ATOM 1456 C C . GLU A 1 187 ? -2.303 -12.764 -2.496 1.00 96.50 187 GLU A C 1
ATOM 1458 O O . GLU A 1 187 ? -2.986 -11.820 -2.897 1.00 96.50 187 GLU A O 1
ATOM 1463 N N . TYR A 1 188 ? -1.230 -13.189 -3.159 1.00 97.88 188 TYR A N 1
ATOM 1464 C CA . TYR A 1 188 ? -0.791 -12.596 -4.417 1.00 97.88 188 TYR A CA 1
ATOM 1465 C C . TYR A 1 188 ? -0.171 -13.636 -5.345 1.00 97.88 188 TYR A C 1
ATOM 1467 O O . TYR A 1 188 ? 0.427 -14.627 -4.923 1.00 97.88 188 TYR A O 1
ATOM 1475 N N . HIS A 1 189 ? -0.286 -13.383 -6.646 1.00 98.25 189 HIS A N 1
ATOM 1476 C CA . HIS A 1 189 ? 0.367 -14.170 -7.687 1.00 98.25 189 HIS A CA 1
ATOM 1477 C C . HIS A 1 189 ? 1.679 -13.516 -8.122 1.00 98.25 189 HIS A C 1
ATOM 1479 O O . HIS A 1 189 ? 1.722 -12.320 -8.408 1.00 98.25 189 HIS A O 1
ATOM 1485 N N . LEU A 1 190 ? 2.752 -14.301 -8.245 1.00 97.56 190 LEU A N 1
ATOM 1486 C CA . LEU A 1 190 ? 4.009 -13.821 -8.824 1.00 97.56 190 LEU A CA 1
ATOM 1487 C C . LEU A 1 190 ? 3.918 -13.809 -10.352 1.00 97.56 190 LEU A C 1
ATOM 1489 O O . LEU A 1 190 ? 4.168 -14.823 -11.004 1.00 97.56 190 LEU A O 1
ATOM 1493 N N . LEU A 1 191 ? 3.598 -12.647 -10.914 1.00 97.75 191 LEU A N 1
ATOM 1494 C CA . LEU A 1 191 ? 3.382 -12.451 -12.342 1.00 97.75 191 LEU A CA 1
ATOM 1495 C C . LEU A 1 191 ? 4.712 -12.420 -13.105 1.00 97.75 191 LEU A C 1
ATOM 1497 O O . LEU A 1 191 ? 5.551 -11.540 -12.895 1.00 97.75 191 LEU A O 1
ATOM 1501 N N . ARG A 1 192 ? 4.916 -13.383 -14.009 1.00 95.56 192 ARG A N 1
ATOM 1502 C CA . ARG A 1 192 ? 6.148 -13.505 -14.811 1.00 95.56 192 ARG A CA 1
ATOM 1503 C C . ARG A 1 192 ? 6.018 -12.885 -16.199 1.00 95.56 192 ARG A C 1
ATOM 1505 O O . ARG A 1 192 ? 4.924 -12.754 -16.734 1.00 95.56 192 ARG A O 1
ATOM 1512 N N . ASN A 1 193 ? 7.159 -12.601 -16.831 1.00 95.44 193 ASN A N 1
ATOM 1513 C CA . ASN A 1 193 ? 7.229 -11.971 -18.158 1.00 95.44 193 ASN A CA 1
ATOM 1514 C C . ASN A 1 193 ? 6.358 -12.667 -19.214 1.00 95.44 193 ASN A C 1
ATOM 1516 O O . ASN A 1 193 ? 5.660 -12.002 -19.971 1.00 95.44 193 ASN A O 1
ATOM 1520 N N . ALA A 1 194 ? 6.387 -14.003 -19.248 1.00 94.19 194 ALA A N 1
ATOM 1521 C CA . ALA A 1 194 ? 5.618 -14.790 -20.210 1.00 94.19 194 ALA A CA 1
ATOM 1522 C C . ALA A 1 194 ? 4.103 -14.648 -20.009 1.00 94.19 194 ALA A C 1
ATOM 1524 O O . ALA A 1 194 ? 3.354 -14.685 -20.976 1.00 94.19 194 ALA A O 1
ATOM 1525 N N . GLU A 1 195 ? 3.654 -14.468 -18.767 1.00 97.00 195 GLU A N 1
ATOM 1526 C CA . GLU A 1 195 ? 2.240 -14.271 -18.455 1.00 97.00 195 GLU A CA 1
ATOM 1527 C C . GLU A 1 195 ? 1.774 -12.872 -18.847 1.00 97.00 195 GLU A C 1
ATOM 1529 O O . GLU A 1 195 ? 0.687 -12.734 -19.393 1.00 97.00 195 GLU A O 1
ATOM 1534 N N . VAL A 1 196 ? 2.618 -11.854 -18.637 1.00 97.56 196 VAL A N 1
ATOM 1535 C CA . VAL A 1 196 ? 2.349 -10.497 -19.134 1.00 97.56 196 VAL A CA 1
ATOM 1536 C C . VAL A 1 196 ? 2.255 -10.504 -20.659 1.00 97.56 196 VAL A C 1
ATOM 1538 O O . VAL A 1 196 ? 1.313 -9.950 -21.214 1.00 97.56 196 VAL A O 1
ATOM 1541 N N . GLY A 1 197 ? 3.187 -11.176 -21.340 1.00 95.69 197 GLY A N 1
ATOM 1542 C CA . GLY A 1 197 ? 3.165 -11.316 -22.798 1.00 95.69 197 GLY A CA 1
ATOM 1543 C C . GLY A 1 197 ? 1.968 -12.116 -23.325 1.00 95.69 197 GLY A C 1
ATOM 1544 O O . GLY A 1 197 ? 1.486 -11.828 -24.411 1.00 95.69 197 GLY A O 1
ATOM 1545 N N . ALA A 1 198 ? 1.449 -13.080 -22.559 1.00 95.44 198 ALA A N 1
ATOM 1546 C CA . ALA A 1 198 ? 0.282 -13.871 -22.954 1.00 95.44 198 ALA A CA 1
ATOM 1547 C C . ALA A 1 198 ? -1.054 -13.102 -22.886 1.00 95.44 198 ALA A C 1
ATOM 1549 O O . ALA A 1 198 ? -2.028 -13.548 -23.491 1.00 95.44 198 ALA A O 1
ATOM 1550 N N . GLY A 1 199 ? -1.114 -11.981 -22.160 1.00 95.00 199 GLY A N 1
ATOM 1551 C CA . GLY A 1 199 ? -2.312 -11.144 -22.055 1.00 95.00 199 GLY A CA 1
ATOM 1552 C C . GLY A 1 199 ? -3.426 -11.755 -21.195 1.00 95.00 199 GLY A C 1
ATOM 1553 O O . GLY A 1 199 ? -3.166 -12.533 -20.274 1.00 95.00 199 GLY A O 1
ATOM 1554 N N . ASN A 1 200 ? -4.679 -11.361 -21.467 1.00 95.12 200 ASN A N 1
ATOM 1555 C CA . ASN A 1 200 ? -5.878 -11.733 -20.691 1.00 95.12 200 ASN A CA 1
ATOM 1556 C C . ASN A 1 200 ? -5.722 -11.493 -19.178 1.00 95.12 200 ASN A C 1
ATOM 1558 O O . ASN A 1 200 ? -6.094 -12.317 -18.340 1.00 95.12 200 ASN A O 1
ATOM 1562 N N . LEU A 1 201 ? -5.132 -10.350 -18.824 1.00 98.25 201 LEU A N 1
ATOM 1563 C CA . LEU A 1 201 ? -4.789 -10.028 -17.442 1.00 98.25 201 LEU A CA 1
ATOM 1564 C C . LEU A 1 201 ? -6.033 -9.763 -16.578 1.00 98.25 201 LEU A C 1
ATOM 1566 O O . LEU A 1 201 ? -6.083 -10.254 -15.453 1.00 98.25 201 LEU A O 1
ATOM 1570 N N . ASN A 1 202 ? -7.066 -9.088 -17.101 1.00 98.00 202 ASN A N 1
ATOM 1571 C CA . ASN A 1 202 ? -8.300 -8.788 -16.349 1.00 98.00 202 ASN A CA 1
ATOM 1572 C C . ASN A 1 202 ? -9.112 -10.041 -15.982 1.00 98.00 202 ASN A C 1
ATOM 1574 O O . ASN A 1 202 ? -9.838 -10.044 -14.988 1.00 98.00 202 ASN A O 1
ATOM 1578 N N . ASP A 1 203 ? -8.966 -11.136 -16.733 1.00 97.12 203 ASP A N 1
ATOM 1579 C CA . ASP A 1 203 ? -9.627 -12.408 -16.409 1.00 97.12 203 ASP A CA 1
ATOM 1580 C C . ASP A 1 203 ? -9.042 -13.046 -15.148 1.00 97.12 203 ASP A C 1
ATOM 1582 O O . ASP A 1 203 ? -9.668 -13.908 -14.530 1.00 97.12 203 ASP A O 1
ATOM 1586 N N . ARG A 1 204 ? -7.840 -12.624 -14.747 1.00 97.50 204 ARG A N 1
ATOM 1587 C CA . ARG A 1 204 ? -7.054 -13.249 -13.683 1.00 97.50 204 ARG A CA 1
ATOM 1588 C C . ARG A 1 204 ? -6.792 -12.323 -12.509 1.00 97.50 204 ARG A C 1
ATOM 1590 O O . ARG A 1 204 ? -6.698 -12.815 -11.389 1.00 97.50 204 ARG A O 1
ATOM 1597 N N . PHE A 1 205 ? -6.665 -11.028 -12.767 1.00 98.56 205 PHE A N 1
ATOM 1598 C CA . PHE A 1 205 ? -6.204 -10.047 -11.799 1.00 98.56 205 PHE A CA 1
ATOM 1599 C C . PHE A 1 205 ? -7.088 -8.808 -11.816 1.00 98.56 205 PHE A C 1
ATOM 1601 O O . PHE A 1 205 ? -7.597 -8.412 -12.861 1.00 98.56 205 PHE A O 1
ATOM 1608 N N . ASP A 1 206 ? -7.225 -8.195 -10.647 1.00 98.25 206 ASP A N 1
ATOM 1609 C CA . ASP A 1 206 ? -7.849 -6.882 -10.472 1.00 98.25 206 ASP A CA 1
ATOM 1610 C C . ASP A 1 206 ? -6.774 -5.807 -10.280 1.00 98.25 206 ASP A C 1
ATOM 1612 O O . ASP A 1 206 ? -6.931 -4.669 -10.717 1.00 98.25 206 ASP A O 1
ATOM 1616 N N . VAL A 1 207 ? -5.647 -6.186 -9.662 1.00 98.50 207 VAL A N 1
ATOM 1617 C CA . VAL A 1 207 ? -4.542 -5.283 -9.331 1.00 98.50 207 VAL A CA 1
ATOM 1618 C C . VAL A 1 207 ? -3.209 -5.914 -9.723 1.00 98.50 207 VAL A C 1
ATOM 1620 O O . VAL A 1 207 ? -2.935 -7.064 -9.376 1.00 98.50 207 VAL A O 1
ATOM 1623 N N . ILE A 1 208 ? -2.354 -5.149 -10.403 1.00 98.75 208 ILE A N 1
ATOM 1624 C CA . ILE A 1 208 ? -0.974 -5.528 -10.723 1.00 98.75 208 ILE A CA 1
ATOM 1625 C C . ILE A 1 208 ? -0.019 -4.495 -10.125 1.00 98.75 208 ILE A C 1
ATOM 1627 O O . ILE A 1 208 ? -0.144 -3.301 -10.387 1.00 98.75 208 ILE A O 1
ATOM 1631 N N . ILE A 1 209 ? 0.968 -4.954 -9.357 1.00 98.56 209 ILE A N 1
ATOM 1632 C CA . ILE A 1 209 ? 2.032 -4.120 -8.791 1.00 98.56 209 ILE A CA 1
ATOM 1633 C C . ILE A 1 209 ? 3.310 -4.293 -9.615 1.00 98.56 209 ILE A C 1
ATOM 1635 O O . ILE A 1 209 ? 3.827 -5.405 -9.760 1.00 98.56 209 ILE A O 1
ATOM 1639 N N . LEU A 1 210 ? 3.852 -3.180 -10.112 1.00 97.94 210 LEU A N 1
ATOM 1640 C CA . LEU A 1 210 ? 5.178 -3.099 -10.713 1.00 97.94 210 LEU A CA 1
ATOM 1641 C C . LEU A 1 210 ? 6.171 -2.534 -9.686 1.00 97.94 210 LEU A C 1
ATOM 1643 O O . LEU A 1 210 ? 6.132 -1.327 -9.410 1.00 97.94 210 LEU A O 1
ATOM 1647 N N . PRO A 1 211 ? 7.092 -3.358 -9.152 1.00 96.69 211 PRO A N 1
ATOM 1648 C CA . PRO A 1 211 ? 8.107 -2.885 -8.219 1.00 96.69 211 PRO A CA 1
ATOM 1649 C C . PRO A 1 211 ? 9.040 -1.873 -8.892 1.00 96.69 211 PRO A C 1
ATOM 1651 O O . PRO A 1 211 ? 9.130 -1.798 -10.120 1.00 96.69 211 PRO A O 1
ATOM 1654 N N . SER A 1 212 ? 9.790 -1.127 -8.084 1.00 93.81 212 SER A N 1
ATOM 1655 C CA . SER A 1 212 ? 10.737 -0.118 -8.546 1.00 93.81 212 SER A CA 1
ATOM 1656 C C . SER A 1 212 ? 11.800 -0.730 -9.448 1.00 93.81 212 SER A C 1
ATOM 1658 O O . SER A 1 212 ? 12.730 -1.418 -9.016 1.00 93.81 212 SER A O 1
ATOM 1660 N N . GLN A 1 213 ? 11.627 -0.486 -10.744 1.00 92.62 213 GLN A N 1
ATOM 1661 C CA . GLN A 1 213 ? 12.473 -0.999 -11.802 1.00 92.62 213 GLN A CA 1
ATOM 1662 C C . GLN A 1 213 ? 12.319 -0.116 -13.043 1.00 92.62 213 GLN A C 1
ATOM 1664 O O . GLN A 1 213 ? 11.209 0.228 -13.429 1.00 92.62 213 GLN A O 1
ATOM 1669 N N . GLY A 1 214 ? 13.428 0.269 -13.680 1.00 92.50 214 GLY A N 1
ATOM 1670 C CA . GLY A 1 214 ? 13.366 1.131 -14.866 1.00 92.50 214 GLY A CA 1
ATOM 1671 C C . GLY A 1 214 ? 12.677 0.452 -16.056 1.00 92.50 214 GLY A C 1
ATOM 1672 O O . GLY A 1 214 ? 12.859 -0.749 -16.266 1.00 92.50 214 GLY A O 1
ATOM 1673 N N . ALA A 1 215 ? 11.960 1.237 -16.868 1.00 93.62 215 ALA A N 1
ATOM 1674 C CA . ALA A 1 215 ? 11.155 0.756 -17.996 1.00 93.62 215 ALA A CA 1
ATOM 1675 C C . ALA A 1 215 ? 11.919 -0.190 -18.938 1.00 93.62 215 ALA A C 1
ATOM 1677 O O . ALA A 1 215 ? 11.451 -1.288 -19.222 1.00 93.62 215 ALA A O 1
ATOM 1678 N N . SER A 1 216 ? 13.142 0.167 -19.346 1.00 93.19 216 SER A N 1
ATOM 1679 C CA . SER A 1 216 ? 13.972 -0.696 -20.203 1.00 93.19 216 SER A CA 1
ATOM 1680 C C . SER A 1 216 ? 14.289 -2.044 -19.557 1.00 93.19 216 SER A C 1
ATOM 1682 O O . SER A 1 216 ? 14.284 -3.071 -20.223 1.00 93.19 216 SER A O 1
ATOM 1684 N N . SER A 1 217 ? 14.511 -2.085 -18.243 1.00 93.50 217 SER A N 1
ATOM 1685 C CA . SER A 1 217 ? 14.756 -3.348 -17.551 1.00 93.50 217 SER A CA 1
ATOM 1686 C C . SER A 1 217 ? 13.499 -4.212 -17.438 1.00 93.50 217 SER A C 1
ATOM 1688 O O . SER A 1 217 ? 13.644 -5.429 -17.355 1.00 93.50 217 SER A O 1
ATOM 1690 N N . ILE A 1 218 ? 12.305 -3.617 -17.424 1.00 96.19 218 ILE A N 1
ATOM 1691 C CA . ILE A 1 218 ? 11.029 -4.345 -17.446 1.00 96.19 218 ILE A CA 1
ATOM 1692 C C . ILE A 1 218 ? 10.771 -4.904 -18.856 1.00 96.19 218 ILE A C 1
ATOM 1694 O O . ILE A 1 218 ? 10.450 -6.082 -19.003 1.00 96.19 218 ILE A O 1
ATOM 1698 N N . ILE A 1 219 ? 10.970 -4.078 -19.886 1.00 96.50 219 ILE A N 1
ATOM 1699 C CA . ILE A 1 219 ? 10.654 -4.389 -21.289 1.00 96.50 219 ILE A CA 1
ATOM 1700 C C . ILE A 1 219 ? 11.691 -5.329 -21.908 1.00 96.50 219 ILE A C 1
ATOM 1702 O O . ILE A 1 219 ? 11.336 -6.387 -22.426 1.00 96.50 219 ILE A O 1
ATOM 1706 N N . ASP A 1 220 ? 12.976 -4.982 -21.817 1.00 95.06 220 ASP A N 1
ATOM 1707 C CA . ASP A 1 220 ? 14.063 -5.739 -22.446 1.00 95.06 220 ASP A CA 1
ATOM 1708 C C . ASP A 1 220 ? 14.551 -6.897 -21.567 1.00 95.06 220 ASP A C 1
ATOM 1710 O O . ASP A 1 220 ? 15.009 -7.929 -22.069 1.00 95.06 220 ASP A O 1
ATOM 1714 N N . GLY A 1 221 ? 14.490 -6.717 -20.244 1.00 93.19 221 GLY A N 1
ATOM 1715 C CA . GLY A 1 221 ? 14.987 -7.674 -19.260 1.00 93.19 221 GLY A CA 1
ATOM 1716 C C . GLY A 1 221 ? 16.460 -8.046 -19.442 1.00 93.19 221 GLY A C 1
ATOM 1717 O O . GLY A 1 221 ? 17.315 -7.227 -19.797 1.00 93.19 221 GLY A O 1
ATOM 1718 N N . ARG A 1 222 ? 16.803 -9.305 -19.141 1.00 92.56 222 ARG A N 1
ATOM 1719 C CA . ARG A 1 222 ? 18.196 -9.776 -19.221 1.00 92.56 222 ARG A CA 1
ATOM 1720 C C . ARG A 1 222 ? 18.572 -10.089 -20.662 1.00 92.56 222 ARG A C 1
ATOM 1722 O O . ARG A 1 222 ? 17.844 -10.772 -21.374 1.00 92.56 222 ARG A O 1
ATOM 1729 N N . ARG A 1 223 ? 19.763 -9.662 -21.086 1.00 91.69 223 ARG A N 1
ATOM 1730 C CA . ARG A 1 223 ? 20.256 -9.914 -22.449 1.00 91.69 223 ARG A CA 1
ATOM 1731 C C . ARG A 1 223 ? 20.617 -11.384 -22.667 1.00 91.69 223 ARG A C 1
ATOM 1733 O O . ARG A 1 223 ? 21.200 -12.025 -21.787 1.00 91.69 223 ARG A O 1
ATOM 1740 N N . LYS A 1 224 ? 20.376 -11.880 -23.886 1.00 90.94 224 LYS A N 1
ATOM 1741 C CA . LYS A 1 224 ? 20.852 -13.196 -24.349 1.00 90.94 224 LYS A CA 1
ATOM 1742 C C . LYS A 1 224 ? 22.358 -13.338 -24.092 1.00 90.94 224 LYS A C 1
ATOM 1744 O O . LYS A 1 224 ? 23.119 -12.413 -24.366 1.00 90.94 224 LYS A O 1
ATOM 1749 N N . GLY A 1 225 ? 22.770 -14.485 -23.550 1.00 90.88 225 GLY A N 1
ATOM 1750 C CA . GLY A 1 225 ? 24.172 -14.789 -23.236 1.00 90.88 225 GLY A CA 1
ATOM 1751 C C . GLY A 1 225 ? 24.672 -14.281 -21.877 1.00 90.88 225 GLY A C 1
ATOM 1752 O O . GLY A 1 225 ? 25.826 -14.523 -21.547 1.00 90.88 225 GLY A O 1
ATOM 1753 N N . THR A 1 226 ? 23.836 -13.607 -21.074 1.00 90.56 226 THR A N 1
ATOM 1754 C CA . THR A 1 226 ? 24.209 -13.154 -19.711 1.00 90.56 226 THR A CA 1
ATOM 1755 C C . THR A 1 226 ? 23.708 -14.064 -18.585 1.00 90.56 226 THR A C 1
ATOM 1757 O O . THR A 1 226 ? 24.072 -13.879 -17.426 1.00 90.56 226 THR A O 1
ATOM 1760 N N . THR A 1 227 ? 22.831 -15.014 -18.906 1.00 91.69 227 THR A N 1
ATOM 1761 C CA . THR A 1 227 ? 22.147 -15.927 -17.979 1.00 91.69 227 THR A CA 1
ATOM 1762 C C . THR A 1 227 ? 21.601 -17.120 -18.789 1.00 91.69 227 THR A C 1
ATOM 1764 O O . THR A 1 227 ? 21.571 -17.010 -20.026 1.00 91.69 227 THR A O 1
ATOM 1767 N N . PRO A 1 228 ? 21.216 -18.260 -18.174 1.00 93.62 228 PRO A 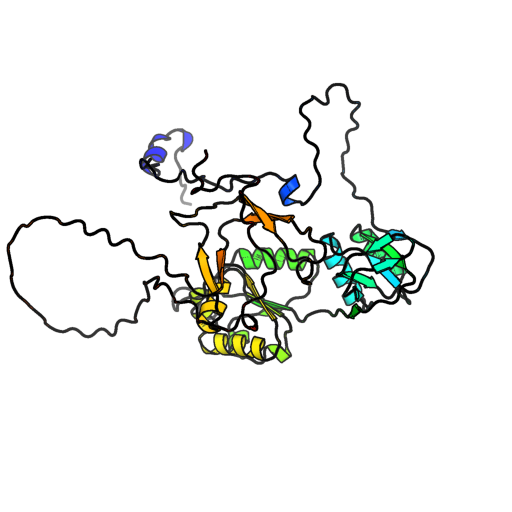N 1
ATOM 1768 C CA . PRO A 1 228 ? 20.618 -19.370 -18.915 1.00 93.62 228 PRO A CA 1
ATOM 1769 C C . PRO A 1 228 ? 19.357 -18.944 -19.692 1.00 93.62 228 PRO A C 1
ATOM 1771 O O . PRO A 1 228 ? 18.691 -17.998 -19.271 1.00 93.62 228 PRO A O 1
ATOM 1774 N N . PRO A 1 229 ? 19.019 -19.616 -20.812 1.00 89.31 229 PRO A N 1
ATOM 1775 C CA . PRO A 1 229 ? 17.974 -19.167 -21.740 1.00 89.31 229 PRO A CA 1
ATOM 1776 C C . PRO A 1 229 ? 16.612 -18.866 -21.104 1.00 89.31 229 PRO A C 1
ATOM 1778 O O . PRO A 1 229 ? 15.970 -17.902 -21.513 1.00 89.31 229 PRO A O 1
ATOM 1781 N N . ASP A 1 230 ? 16.221 -19.622 -20.079 1.00 87.75 230 ASP A N 1
ATOM 1782 C CA . ASP A 1 230 ? 14.922 -19.481 -19.405 1.00 87.75 230 ASP A CA 1
ATOM 1783 C C . ASP A 1 230 ? 14.789 -18.181 -18.587 1.00 87.75 230 ASP A C 1
ATOM 1785 O O . ASP A 1 230 ? 13.684 -17.778 -18.238 1.00 87.75 230 ASP A O 1
ATOM 1789 N N . TYR A 1 231 ? 15.905 -17.492 -18.315 1.00 90.69 231 TYR A N 1
ATOM 1790 C CA . TYR A 1 231 ? 15.973 -16.265 -17.505 1.00 90.69 231 TYR A CA 1
ATOM 1791 C C . TYR A 1 231 ? 16.257 -15.002 -18.337 1.00 90.69 231 TYR A C 1
ATOM 1793 O O . TYR A 1 231 ? 16.663 -13.963 -17.808 1.00 90.69 231 TYR A O 1
ATOM 1801 N N . VAL A 1 232 ? 16.115 -15.093 -19.658 1.00 92.12 232 VAL A N 1
ATOM 1802 C CA . VAL A 1 232 ? 16.400 -14.014 -20.611 1.00 92.12 232 VAL A CA 1
ATOM 1803 C C . VAL A 1 232 ? 15.116 -13.270 -20.987 1.00 92.12 232 VAL A C 1
ATOM 1805 O O . VAL A 1 232 ? 14.044 -13.860 -21.050 1.00 92.12 232 VAL A O 1
ATOM 1808 N N . GLY A 1 233 ? 15.247 -11.984 -21.318 1.00 92.88 233 GLY A N 1
ATOM 1809 C CA . GLY A 1 233 ? 14.160 -11.161 -21.845 1.00 92.88 233 GLY A CA 1
ATOM 1810 C C . GLY A 1 233 ? 13.313 -10.493 -20.765 1.00 92.88 233 GLY A C 1
ATOM 1811 O O . GLY A 1 233 ? 13.426 -10.807 -19.577 1.00 92.88 233 GLY A O 1
ATOM 1812 N N . GLY A 1 234 ? 12.501 -9.535 -21.201 1.00 95.31 234 GLY A N 1
ATOM 1813 C CA . GLY A 1 234 ? 11.485 -8.839 -20.418 1.00 95.31 234 GLY A CA 1
ATOM 1814 C C . GLY A 1 234 ? 10.094 -9.100 -20.991 1.00 95.31 234 GLY A C 1
ATOM 1815 O O . GLY A 1 234 ? 9.879 -10.125 -21.640 1.00 95.31 234 GLY A O 1
ATOM 1816 N N . ILE A 1 235 ? 9.163 -8.180 -20.753 1.00 96.88 235 ILE A N 1
ATOM 1817 C CA . ILE A 1 235 ? 7.781 -8.283 -21.254 1.00 96.88 235 ILE A CA 1
ATOM 1818 C C . ILE A 1 235 ? 7.644 -7.927 -22.745 1.00 96.88 235 ILE A C 1
ATOM 1820 O O . ILE A 1 235 ? 6.668 -8.323 -23.375 1.00 96.88 235 ILE A O 1
ATOM 1824 N N . GLY A 1 236 ? 8.625 -7.220 -23.321 1.00 95.75 236 GLY A N 1
ATOM 1825 C CA . GLY A 1 236 ? 8.572 -6.722 -24.699 1.00 95.75 236 GLY A CA 1
ATOM 1826 C C . GLY A 1 236 ? 7.450 -5.706 -24.953 1.00 95.75 236 GLY A C 1
ATOM 1827 O O . GLY A 1 236 ? 6.677 -5.374 -24.057 1.00 95.75 236 GLY A O 1
ATOM 1828 N N . ASP A 1 237 ? 7.361 -5.217 -26.191 1.00 96.19 237 ASP A N 1
ATOM 1829 C CA . ASP A 1 237 ? 6.353 -4.220 -26.587 1.00 96.19 237 ASP A CA 1
ATOM 1830 C C . ASP A 1 237 ? 4.920 -4.771 -26.471 1.00 96.19 237 ASP A C 1
ATOM 1832 O O . ASP A 1 237 ? 4.016 -4.069 -26.031 1.00 96.19 237 ASP A O 1
ATOM 1836 N N . GLU A 1 238 ? 4.722 -6.054 -26.793 1.00 96.88 238 GLU A N 1
ATOM 1837 C CA . GLU A 1 238 ? 3.431 -6.743 -26.645 1.00 96.88 238 GLU A CA 1
ATOM 1838 C C . GLU A 1 238 ? 2.975 -6.787 -25.182 1.00 96.88 238 GLU A C 1
ATOM 1840 O O . GLU A 1 238 ? 1.825 -6.488 -24.879 1.00 96.88 238 GLU A O 1
ATOM 1845 N N . GLY A 1 239 ? 3.884 -7.076 -24.246 1.00 97.75 239 GLY A N 1
ATOM 1846 C CA . GLY A 1 239 ? 3.550 -7.059 -22.827 1.00 97.75 239 GLY A CA 1
ATOM 1847 C C . GLY A 1 239 ? 3.214 -5.661 -22.304 1.00 97.75 239 GLY A C 1
ATOM 1848 O O . GLY A 1 239 ? 2.383 -5.536 -21.408 1.00 97.75 239 GLY A O 1
ATOM 1849 N N . VAL A 1 240 ? 3.817 -4.606 -22.863 1.00 97.94 240 VAL A N 1
ATOM 1850 C CA . VAL A 1 240 ? 3.438 -3.220 -22.541 1.00 97.94 240 VAL A CA 1
ATOM 1851 C C . VAL A 1 240 ? 2.018 -2.925 -23.014 1.00 97.94 240 VAL A C 1
ATOM 1853 O O . VAL A 1 240 ? 1.244 -2.352 -22.250 1.00 97.94 240 VAL A O 1
ATOM 1856 N N . GLU A 1 241 ? 1.661 -3.350 -24.227 1.00 98.00 241 GLU A N 1
ATOM 1857 C CA . GLU A 1 241 ? 0.300 -3.180 -24.746 1.00 98.00 241 GLU A CA 1
ATOM 1858 C C . GLU A 1 241 ? -0.717 -3.967 -23.911 1.00 98.00 241 GLU A C 1
ATOM 1860 O O . GLU A 1 241 ? -1.752 -3.424 -23.546 1.00 98.00 241 GLU A O 1
ATOM 1865 N N . ASN A 1 242 ? -0.387 -5.189 -23.486 1.00 98.31 242 ASN A N 1
ATOM 1866 C CA . ASN A 1 242 ? -1.250 -5.977 -22.601 1.00 98.31 242 ASN A CA 1
ATOM 1867 C C . ASN A 1 242 ? -1.459 -5.312 -21.228 1.00 98.31 242 ASN A C 1
ATOM 1869 O O . ASN A 1 242 ? -2.553 -5.378 -20.669 1.00 98.31 242 ASN A O 1
ATOM 1873 N N . LEU A 1 243 ? -0.427 -4.672 -20.660 1.00 98.38 243 LEU A N 1
ATOM 1874 C CA . LEU A 1 243 ? -0.568 -3.895 -19.419 1.00 98.38 243 LEU A CA 1
ATOM 1875 C C . LEU A 1 243 ? -1.425 -2.644 -19.627 1.00 98.38 243 LEU A C 1
ATOM 1877 O O . LEU A 1 243 ? -2.173 -2.261 -18.729 1.00 98.38 243 LEU A O 1
ATOM 1881 N N . LYS A 1 244 ? -1.320 -2.008 -20.794 1.00 97.44 244 LYS A N 1
ATOM 1882 C CA . LYS A 1 244 ? -2.146 -0.857 -21.151 1.00 97.44 244 LYS A CA 1
ATOM 1883 C C . LYS A 1 244 ? -3.612 -1.263 -21.303 1.00 97.44 244 LYS A C 1
ATOM 1885 O O . LYS A 1 244 ? -4.471 -0.673 -20.657 1.00 97.44 244 LYS A O 1
ATOM 1890 N N . GLU A 1 245 ? -3.878 -2.325 -22.061 1.00 97.75 245 GLU A N 1
ATOM 1891 C CA . GLU A 1 245 ? -5.210 -2.911 -22.227 1.00 97.75 245 GLU A CA 1
ATOM 1892 C C . GLU A 1 245 ? -5.813 -3.315 -20.874 1.00 97.75 245 GLU A C 1
ATOM 1894 O O . GLU A 1 245 ? -6.997 -3.090 -20.627 1.00 97.75 245 GLU A O 1
ATOM 1899 N N . PHE A 1 246 ? -4.994 -3.860 -19.967 1.00 98.50 246 PHE A N 1
ATOM 1900 C CA . PHE A 1 246 ? -5.419 -4.192 -18.611 1.00 98.50 246 PHE A CA 1
ATOM 1901 C C . PHE A 1 246 ? -5.989 -2.983 -17.863 1.00 98.50 246 PHE A C 1
ATOM 1903 O O . PHE A 1 246 ? -7.064 -3.092 -17.267 1.00 98.50 246 PHE A O 1
ATOM 1910 N N . VAL A 1 247 ? -5.302 -1.840 -17.930 1.00 97.38 247 VAL A N 1
ATOM 1911 C CA . VAL A 1 247 ? -5.757 -0.589 -17.309 1.00 97.38 247 VAL A CA 1
ATOM 1912 C C . VAL A 1 247 ? -6.989 -0.031 -18.019 1.00 97.38 247 VAL A C 1
ATOM 1914 O O . VAL A 1 247 ? -7.964 0.320 -17.360 1.00 97.38 247 VAL A O 1
ATOM 1917 N N . GLU A 1 248 ? -6.999 -0.009 -19.354 1.00 95.88 248 GLU A N 1
ATOM 1918 C CA . GLU A 1 248 ? -8.138 0.477 -20.152 1.00 95.88 248 GLU A CA 1
ATOM 1919 C C . GLU A 1 248 ? -9.426 -0.327 -19.898 1.00 95.88 248 GLU A C 1
ATOM 1921 O O . GLU A 1 248 ? -10.529 0.211 -19.984 1.00 95.88 248 GLU A O 1
ATOM 1926 N N . LYS A 1 249 ? -9.300 -1.607 -19.529 1.00 97.44 249 LYS A N 1
ATOM 1927 C CA . LYS A 1 249 ? -10.414 -2.484 -19.134 1.00 97.44 249 LYS A CA 1
ATOM 1928 C C . LYS A 1 249 ? -10.798 -2.391 -17.651 1.00 97.44 249 LYS A C 1
ATOM 1930 O O . LYS A 1 249 ? -11.593 -3.205 -17.183 1.00 97.44 249 LYS A O 1
ATOM 1935 N N . GLY A 1 250 ? -10.261 -1.419 -16.915 1.00 96.38 250 GLY A N 1
ATOM 1936 C CA . GLY A 1 250 ? -10.604 -1.149 -15.515 1.00 96.38 250 GLY A CA 1
ATOM 1937 C C . GLY A 1 250 ? -9.744 -1.882 -14.483 1.00 96.38 250 GLY A C 1
ATOM 1938 O O . GLY A 1 250 ? -10.086 -1.879 -13.304 1.00 96.38 250 GLY A O 1
ATOM 1939 N N . GLY A 1 251 ? -8.647 -2.519 -14.900 1.00 97.94 251 GLY A N 1
ATOM 1940 C CA . GLY A 1 251 ? -7.649 -3.061 -13.981 1.00 97.94 251 GLY A CA 1
ATOM 1941 C C . GLY A 1 251 ? -6.792 -1.960 -13.351 1.00 97.94 251 GLY A C 1
ATOM 1942 O O . GLY A 1 251 ? -6.525 -0.929 -13.966 1.00 97.94 251 GLY A O 1
ATOM 1943 N N . THR A 1 252 ? -6.305 -2.185 -12.132 1.00 97.94 252 THR A N 1
ATOM 1944 C CA . THR A 1 252 ? -5.469 -1.209 -11.416 1.00 97.94 252 THR A CA 1
ATOM 1945 C C . THR A 1 252 ? -3.991 -1.565 -11.535 1.00 97.94 252 THR A C 1
ATOM 1947 O O . THR A 1 252 ? -3.558 -2.619 -11.066 1.00 97.94 252 THR A O 1
ATOM 1950 N N . LEU A 1 253 ? -3.188 -0.673 -12.121 1.00 98.19 253 LEU A N 1
ATOM 1951 C CA . LEU A 1 253 ? -1.733 -0.821 -12.202 1.00 98.19 253 LEU A CA 1
ATOM 1952 C C . LEU A 1 253 ? -1.038 0.101 -11.194 1.00 98.19 253 LEU A C 1
ATOM 1954 O O . LEU A 1 253 ? -1.051 1.320 -11.343 1.00 98.19 253 LEU A O 1
ATOM 1958 N N . ILE A 1 254 ? -0.377 -0.483 -10.197 1.00 97.88 254 ILE A N 1
ATOM 1959 C CA . ILE A 1 254 ? 0.400 0.249 -9.191 1.00 97.88 254 ILE A CA 1
ATOM 1960 C C . ILE A 1 254 ? 1.863 0.279 -9.634 1.00 97.88 254 ILE A C 1
ATOM 1962 O O . ILE A 1 254 ? 2.516 -0.761 -9.709 1.00 97.88 254 ILE A O 1
ATOM 1966 N N . CYS A 1 255 ? 2.396 1.469 -9.908 1.00 96.19 255 CYS A N 1
ATOM 1967 C CA . CYS A 1 255 ? 3.801 1.660 -10.269 1.00 96.19 255 CYS A CA 1
ATOM 1968 C C . CYS A 1 255 ? 4.570 2.282 -9.102 1.00 96.19 255 CYS A C 1
ATOM 1970 O O . CYS A 1 255 ? 4.261 3.395 -8.686 1.00 96.19 255 CYS A O 1
ATOM 1972 N N . ASN A 1 256 ? 5.593 1.593 -8.593 1.00 93.50 256 ASN A N 1
ATOM 1973 C CA . ASN A 1 256 ? 6.470 2.138 -7.566 1.00 93.50 256 ASN A CA 1
ATOM 1974 C C . ASN A 1 256 ? 7.728 2.795 -8.166 1.00 93.50 256 ASN A C 1
ATOM 1976 O O . ASN A 1 256 ? 8.509 2.142 -8.857 1.00 93.50 256 ASN A O 1
ATOM 1980 N N . SER A 1 257 ? 7.969 4.073 -7.856 1.00 90.69 257 SER A N 1
ATOM 1981 C CA . SER A 1 257 ? 9.187 4.837 -8.182 1.00 90.69 257 SER A CA 1
ATOM 1982 C C . SER A 1 257 ? 9.733 4.610 -9.608 1.00 90.69 257 SER A C 1
ATOM 1984 O O . SER A 1 257 ? 9.309 5.270 -10.554 1.00 90.69 257 SER A O 1
ATOM 1986 N N . GLY A 1 258 ? 10.695 3.698 -9.801 1.00 90.81 258 GLY A N 1
ATOM 1987 C CA . GLY A 1 258 ? 11.331 3.447 -11.095 1.00 90.81 258 GLY A CA 1
ATOM 1988 C C . GLY A 1 258 ? 10.379 2.955 -12.190 1.00 90.81 258 GLY A C 1
ATOM 1989 O O . GLY A 1 258 ? 10.606 3.282 -13.358 1.00 90.81 258 GLY A O 1
ATOM 1990 N N . SER A 1 259 ? 9.329 2.209 -11.829 1.00 94.38 259 SER A N 1
ATOM 1991 C CA . SER A 1 259 ? 8.377 1.654 -12.801 1.00 94.38 259 SER A CA 1
ATOM 1992 C C . SER A 1 259 ? 7.388 2.692 -13.328 1.00 94.38 259 SER A C 1
ATOM 1994 O O . SER A 1 259 ? 6.849 2.496 -14.416 1.00 94.38 259 SER A O 1
ATOM 1996 N N . CYS A 1 260 ? 7.237 3.846 -12.661 1.00 93.81 260 CYS A N 1
ATOM 1997 C CA . CYS A 1 260 ? 6.417 4.959 -13.154 1.00 93.81 260 CYS A CA 1
ATOM 1998 C C . CYS A 1 260 ? 6.867 5.439 -14.539 1.00 93.81 260 CYS A C 1
ATOM 2000 O O . CYS A 1 260 ? 6.038 5.852 -15.344 1.00 93.81 260 CYS A O 1
ATOM 2002 N N . GLY A 1 261 ? 8.165 5.325 -14.852 1.00 92.06 261 GLY A N 1
ATOM 2003 C CA . GLY A 1 261 ? 8.685 5.648 -16.181 1.00 92.06 261 GLY A CA 1
ATOM 2004 C C . GLY A 1 261 ? 8.036 4.821 -17.294 1.00 92.06 261 GLY A C 1
ATOM 2005 O O . GLY A 1 261 ? 7.801 5.347 -18.372 1.00 92.06 261 GLY A O 1
ATOM 2006 N N . LEU A 1 262 ? 7.667 3.558 -17.038 1.00 94.19 262 LEU A N 1
ATOM 2007 C CA . LEU A 1 262 ? 6.967 2.735 -18.029 1.00 94.19 262 LEU A CA 1
ATOM 2008 C C . LEU A 1 262 ? 5.584 3.319 -18.341 1.00 94.19 262 LEU A C 1
ATOM 2010 O O . LEU A 1 262 ? 5.265 3.527 -19.508 1.00 94.19 262 LEU A O 1
ATOM 2014 N N . ALA A 1 263 ? 4.792 3.632 -17.314 1.00 92.69 263 ALA A N 1
ATOM 2015 C CA . ALA A 1 263 ? 3.466 4.217 -17.504 1.00 92.69 263 ALA A CA 1
ATOM 2016 C C . ALA A 1 263 ? 3.550 5.604 -18.172 1.00 92.69 263 ALA A C 1
ATOM 2018 O O . ALA A 1 263 ? 2.880 5.856 -19.169 1.00 92.69 263 ALA A O 1
ATOM 2019 N N . ILE A 1 264 ? 4.442 6.482 -17.704 1.00 90.75 264 ILE A N 1
ATOM 2020 C CA . ILE A 1 264 ? 4.638 7.826 -18.277 1.00 90.75 264 ILE A CA 1
ATOM 2021 C C . ILE A 1 264 ? 5.065 7.756 -19.755 1.00 90.75 264 ILE A C 1
ATOM 2023 O O . ILE A 1 264 ? 4.543 8.476 -20.619 1.00 90.75 264 ILE A O 1
ATOM 2027 N N . ASP A 1 265 ? 6.011 6.875 -20.082 1.00 89.31 265 ASP A N 1
ATOM 2028 C CA . ASP A 1 265 ? 6.580 6.801 -21.427 1.00 89.31 265 ASP A CA 1
ATOM 2029 C C . ASP A 1 265 ? 5.674 6.106 -22.430 1.00 89.31 265 ASP A C 1
ATOM 2031 O O . ASP A 1 265 ? 5.554 6.572 -23.570 1.00 89.31 265 ASP A O 1
ATOM 2035 N N . TYR A 1 266 ? 5.002 5.037 -22.015 1.00 91.31 266 TYR A N 1
ATOM 2036 C CA . TYR A 1 266 ? 4.256 4.179 -22.928 1.00 91.31 266 TYR A CA 1
ATOM 2037 C C . TYR A 1 266 ? 2.748 4.426 -22.881 1.00 91.31 266 TYR A C 1
ATOM 2039 O O . TYR A 1 266 ? 2.112 4.339 -23.928 1.00 91.31 266 TYR A O 1
ATOM 2047 N N . PHE A 1 267 ? 2.180 4.825 -21.735 1.00 91.06 267 PHE A N 1
ATOM 2048 C CA . PHE A 1 267 ? 0.752 5.175 -21.639 1.00 91.06 267 PHE A CA 1
ATOM 2049 C C . PHE A 1 267 ? 0.503 6.660 -21.922 1.00 91.06 267 PHE A C 1
ATOM 2051 O O . PHE A 1 267 ? -0.642 7.072 -22.055 1.00 91.06 267 PHE A O 1
ATOM 2058 N N . LYS A 1 268 ? 1.577 7.450 -22.080 1.00 87.38 268 LYS A N 1
ATOM 2059 C CA . LYS A 1 268 ? 1.533 8.880 -22.428 1.00 87.38 268 LYS A CA 1
ATOM 2060 C C . LYS A 1 268 ? 0.825 9.740 -21.379 1.00 87.38 268 LYS A C 1
ATOM 2062 O O . LYS A 1 268 ? 0.173 10.714 -21.731 1.00 87.38 268 LYS A O 1
ATOM 2067 N N . LEU A 1 269 ? 1.011 9.402 -20.102 1.00 87.06 269 LEU A N 1
ATOM 2068 C CA . LEU A 1 269 ? 0.467 10.188 -18.996 1.00 87.06 269 LEU A CA 1
ATOM 2069 C C . LEU A 1 269 ? 1.028 11.628 -19.006 1.00 87.06 269 LEU A C 1
ATOM 2071 O O . LEU A 1 269 ? 2.215 11.805 -19.309 1.00 87.06 269 LEU A O 1
ATOM 2075 N N . PRO A 1 270 ? 0.218 12.639 -18.645 1.00 86.69 270 PRO A N 1
ATOM 2076 C CA . PRO A 1 270 ? 0.588 14.058 -18.634 1.00 86.69 270 PRO A CA 1
ATOM 2077 C C . PRO A 1 270 ? 1.401 14.432 -17.379 1.00 86.69 270 PRO A C 1
ATOM 2079 O O . PRO A 1 270 ? 1.076 15.361 -16.646 1.00 86.69 270 PRO A O 1
ATOM 2082 N N . VAL A 1 271 ? 2.457 13.666 -17.101 1.00 86.50 271 VAL A N 1
ATOM 2083 C CA . VAL A 1 271 ? 3.318 13.826 -15.923 1.00 86.50 271 VAL A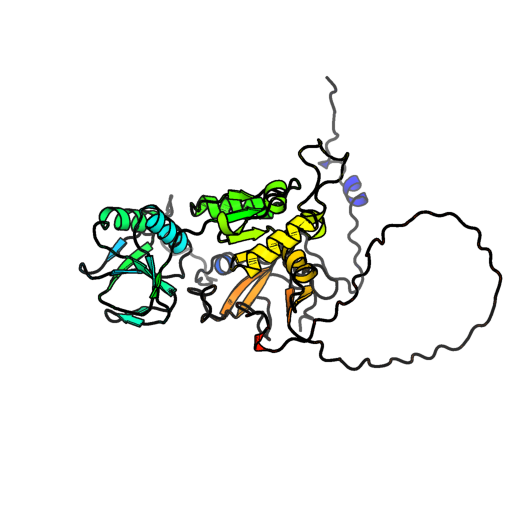 CA 1
ATOM 2084 C C . VAL A 1 271 ? 4.763 13.675 -16.346 1.00 86.50 271 VAL A C 1
ATOM 2086 O O . VAL A 1 271 ? 5.091 12.769 -17.117 1.00 86.50 271 VAL A O 1
ATOM 2089 N N . ARG A 1 272 ? 5.651 14.498 -15.790 1.00 86.06 272 ARG A N 1
ATOM 2090 C CA . ARG A 1 272 ? 7.097 14.295 -15.923 1.00 86.06 272 ARG A CA 1
ATOM 2091 C C . ARG A 1 272 ? 7.740 13.965 -14.587 1.00 86.06 272 ARG A C 1
ATOM 2093 O O . ARG A 1 272 ? 7.261 14.337 -13.520 1.00 86.06 272 ARG A O 1
ATOM 2100 N N . ILE A 1 273 ? 8.868 13.268 -14.660 1.00 84.44 273 ILE A N 1
ATOM 2101 C CA . ILE A 1 273 ? 9.751 13.080 -13.511 1.00 84.44 273 ILE A CA 1
ATOM 2102 C C . ILE A 1 273 ? 10.640 14.322 -13.431 1.00 84.44 273 ILE A C 1
ATOM 2104 O O . ILE A 1 273 ? 11.594 14.433 -14.198 1.00 84.44 273 ILE A O 1
ATOM 2108 N N . ALA A 1 274 ? 10.332 15.233 -12.511 1.00 80.25 274 ALA A N 1
ATOM 2109 C CA . ALA A 1 274 ? 11.115 16.445 -12.277 1.00 80.25 274 ALA A CA 1
ATOM 2110 C C . ALA A 1 274 ? 12.460 16.129 -11.608 1.00 80.25 274 ALA A C 1
ATOM 2112 O O . ALA A 1 274 ? 13.487 16.719 -11.929 1.00 80.25 274 ALA A O 1
ATOM 2113 N N . SER A 1 275 ? 12.491 15.143 -10.703 1.00 77.06 275 SER A N 1
ATOM 2114 C CA . SER A 1 275 ? 13.736 14.726 -10.057 1.00 77.06 275 SER A CA 1
ATOM 2115 C C . SER A 1 275 ? 13.745 13.259 -9.645 1.00 77.06 275 SER A C 1
ATOM 2117 O O . SER A 1 275 ? 12.721 12.601 -9.467 1.00 77.06 275 SER A O 1
ATOM 2119 N N . THR A 1 276 ? 14.957 12.738 -9.469 1.00 73.06 276 THR A N 1
ATOM 2120 C CA . THR A 1 276 ? 15.227 11.400 -8.921 1.00 73.06 276 THR A CA 1
ATOM 2121 C C . THR A 1 276 ? 15.847 11.455 -7.524 1.00 73.06 276 THR A C 1
ATOM 2123 O O . THR A 1 276 ? 16.342 10.443 -7.025 1.00 73.06 276 THR A O 1
ATOM 2126 N N . GLY A 1 277 ? 15.903 12.651 -6.919 1.00 68.38 277 GLY A N 1
ATOM 2127 C CA . GLY A 1 277 ? 16.525 12.873 -5.610 1.00 68.38 277 GLY A CA 1
ATOM 2128 C C . GLY A 1 277 ? 18.052 12.776 -5.604 1.00 68.38 277 GLY A C 1
ATOM 2129 O O . GLY A 1 277 ? 18.654 12.687 -4.534 1.00 68.38 277 GLY A O 1
ATOM 2130 N N . ARG A 1 278 ? 18.684 12.734 -6.784 1.00 66.50 278 ARG A N 1
ATOM 2131 C CA . ARG A 1 278 ? 20.127 12.500 -6.976 1.00 66.50 278 ARG A CA 1
ATOM 2132 C C . ARG A 1 278 ? 20.795 13.525 -7.907 1.00 66.50 278 ARG A C 1
ATOM 2134 O O . ARG A 1 278 ? 21.893 13.258 -8.396 1.00 66.50 278 ARG A O 1
ATOM 2141 N N . GLY A 1 279 ? 20.126 14.646 -8.180 1.00 65.56 279 GLY A N 1
ATOM 2142 C CA . GLY A 1 279 ? 20.630 15.719 -9.042 1.00 65.56 279 GLY A CA 1
ATOM 2143 C C . GLY A 1 279 ? 21.579 16.671 -8.312 1.00 65.56 279 GLY A C 1
ATOM 2144 O O . GLY A 1 279 ? 21.781 16.550 -7.104 1.00 65.56 279 GLY A O 1
ATOM 2145 N N . GLU A 1 280 ? 22.170 17.611 -9.050 1.00 64.25 280 GLU A N 1
ATOM 2146 C CA . GLU A 1 280 ? 22.975 18.692 -8.459 1.00 64.25 280 GLU A CA 1
ATOM 2147 C C . GLU A 1 280 ? 22.093 19.755 -7.787 1.00 64.25 280 GLU A C 1
ATOM 2149 O O . GLU A 1 280 ? 22.448 20.246 -6.720 1.00 64.25 280 GLU A O 1
ATOM 2154 N N . GLU A 1 281 ? 20.919 20.031 -8.361 1.00 64.06 281 GLU A N 1
ATOM 2155 C CA . GLU A 1 281 ? 19.947 21.022 -7.869 1.00 64.06 281 GLU A CA 1
ATOM 2156 C C . GLU A 1 281 ? 19.074 20.499 -6.718 1.00 64.06 281 GLU A C 1
ATOM 2158 O O . GLU A 1 281 ? 18.702 21.250 -5.822 1.00 64.06 281 GLU A O 1
ATOM 2163 N N . PHE A 1 282 ? 18.776 19.194 -6.714 1.00 72.12 282 PHE A N 1
ATOM 2164 C CA . PHE A 1 282 ? 18.026 18.535 -5.646 1.00 72.12 282 PHE A CA 1
ATOM 2165 C C . PHE A 1 282 ? 18.628 17.171 -5.317 1.00 72.12 282 PHE A C 1
ATOM 2167 O O . PHE A 1 282 ? 18.577 16.221 -6.115 1.00 72.12 282 PHE A O 1
ATOM 2174 N N . MET A 1 283 ? 19.157 17.066 -4.098 1.00 71.88 283 MET A N 1
ATOM 2175 C CA . MET A 1 283 ? 19.672 15.822 -3.543 1.00 71.88 283 MET A CA 1
ATOM 2176 C C . MET A 1 283 ? 19.076 15.551 -2.165 1.00 71.88 283 MET A C 1
ATOM 2178 O O . MET A 1 283 ? 19.292 16.308 -1.217 1.00 71.88 283 MET A O 1
ATOM 2182 N N . CYS A 1 284 ? 18.387 14.416 -2.058 1.00 79.50 284 CYS A N 1
ATOM 2183 C CA . CYS A 1 284 ? 17.826 13.906 -0.815 1.00 79.50 284 CYS A CA 1
ATOM 2184 C C . CYS A 1 284 ? 18.204 12.417 -0.670 1.00 79.50 284 CYS A C 1
ATOM 2186 O O . CYS A 1 284 ? 17.555 11.543 -1.255 1.00 79.50 284 CYS A O 1
ATOM 2188 N N . PRO A 1 285 ? 19.295 12.109 0.056 1.00 74.50 285 PRO A N 1
ATOM 2189 C CA . PRO A 1 285 ? 19.808 10.743 0.189 1.00 74.50 285 PRO A CA 1
ATOM 2190 C C . PRO A 1 285 ? 18.948 9.866 1.117 1.00 74.50 285 PRO A C 1
ATOM 2192 O O . PRO A 1 285 ? 19.039 8.640 1.074 1.00 74.50 285 PRO A O 1
ATOM 2195 N N . GLY A 1 286 ? 18.086 10.484 1.924 1.00 87.38 286 GLY A N 1
ATOM 2196 C CA . GLY A 1 286 ? 17.244 9.828 2.920 1.00 87.38 286 GLY A CA 1
ATOM 2197 C C . GLY A 1 286 ? 16.826 10.836 3.982 1.00 87.38 286 GLY A C 1
ATOM 2198 O O . GLY A 1 286 ? 17.614 11.100 4.883 1.00 87.38 286 GLY A O 1
ATOM 2199 N N . ALA A 1 287 ? 15.643 11.429 3.896 1.00 88.75 287 ALA A N 1
ATOM 2200 C CA . ALA A 1 287 ? 15.189 12.425 4.871 1.00 88.75 287 ALA A CA 1
ATOM 2201 C C . ALA A 1 287 ? 13.700 12.272 5.175 1.00 88.75 287 ALA A C 1
ATOM 2203 O O . ALA A 1 287 ? 12.960 11.683 4.392 1.00 88.75 287 ALA A O 1
ATOM 2204 N N . ILE A 1 288 ? 13.273 12.821 6.311 1.00 90.44 288 ILE A N 1
ATOM 2205 C CA . ILE A 1 288 ? 11.858 12.939 6.657 1.00 90.44 288 ILE A CA 1
ATOM 2206 C C . ILE A 1 288 ? 11.391 14.314 6.188 1.00 90.44 288 ILE A C 1
ATOM 2208 O O . ILE A 1 288 ? 11.877 15.344 6.674 1.00 90.44 288 ILE A O 1
ATOM 2212 N N . LEU A 1 289 ? 10.472 14.305 5.229 1.00 90.56 289 LEU A N 1
ATOM 2213 C CA . LEU A 1 289 ? 9.891 15.491 4.616 1.00 90.56 289 LEU A CA 1
ATOM 2214 C C . LEU A 1 289 ? 8.444 15.670 5.082 1.00 90.56 289 LEU A C 1
ATOM 2216 O O . LEU A 1 289 ? 7.767 14.686 5.387 1.00 90.56 289 LEU A O 1
ATOM 2220 N N . LYS A 1 290 ? 7.989 16.921 5.139 1.00 91.50 290 LYS A N 1
ATOM 2221 C CA . LYS A 1 290 ? 6.577 17.275 5.294 1.00 91.50 290 LYS A CA 1
ATOM 2222 C C . LYS A 1 290 ? 5.805 16.900 4.036 1.00 91.50 290 LYS A C 1
ATOM 2224 O O . LYS A 1 290 ? 6.344 17.026 2.936 1.00 91.50 290 LYS A O 1
ATOM 2229 N N . MET A 1 291 ? 4.563 16.481 4.224 1.00 92.75 291 MET A N 1
ATOM 2230 C CA . MET A 1 291 ? 3.618 16.169 3.157 1.00 92.75 291 MET A CA 1
ATOM 2231 C C . MET A 1 291 ? 2.240 16.705 3.526 1.00 92.75 291 MET A C 1
ATOM 2233 O O . MET A 1 291 ? 1.830 16.553 4.678 1.00 92.75 291 MET A O 1
ATOM 2237 N N . ASP A 1 292 ? 1.536 17.242 2.539 1.00 94.88 292 ASP A N 1
ATOM 2238 C CA . ASP A 1 292 ? 0.100 17.493 2.612 1.00 94.88 292 ASP A CA 1
ATOM 2239 C C . ASP A 1 292 ? -0.632 16.333 1.934 1.00 94.88 292 ASP A C 1
ATOM 2241 O O . ASP A 1 292 ? -0.231 15.898 0.851 1.00 94.88 292 ASP A O 1
ATOM 2245 N N . TYR A 1 293 ? -1.673 15.811 2.576 1.00 94.81 293 TYR A N 1
ATOM 2246 C CA . TYR A 1 293 ? -2.480 14.691 2.101 1.00 94.81 293 TYR A CA 1
ATOM 2247 C C . TYR A 1 293 ? -3.915 15.142 1.821 1.00 94.81 293 TYR A C 1
ATOM 2249 O O . TYR A 1 293 ? -4.560 15.758 2.667 1.00 94.81 293 TYR A O 1
ATOM 2257 N N . ASP A 1 294 ? -4.450 14.758 0.663 1.00 94.81 294 ASP A N 1
ATOM 2258 C CA . ASP A 1 294 ? -5.875 14.900 0.363 1.00 94.81 294 ASP A CA 1
ATOM 2259 C C . ASP A 1 294 ? -6.666 13.803 1.088 1.00 94.81 294 ASP A C 1
ATOM 2261 O O . ASP A 1 294 ? -6.934 12.732 0.539 1.00 94.81 294 ASP A O 1
ATOM 2265 N N . ILE A 1 295 ? -7.045 14.077 2.338 1.00 92.75 295 ILE A N 1
ATOM 2266 C CA . ILE A 1 295 ? -7.787 13.147 3.204 1.00 92.75 295 ILE A CA 1
ATOM 2267 C C . ILE A 1 295 ? -9.220 12.858 2.728 1.00 92.75 295 ILE A C 1
ATOM 2269 O O . ILE A 1 295 ? -9.892 12.001 3.304 1.00 92.75 295 ILE A O 1
ATOM 2273 N N . SER A 1 296 ? -9.702 13.541 1.681 1.00 91.00 296 SER A N 1
ATOM 2274 C CA . SER A 1 296 ? -10.966 13.190 1.024 1.00 91.00 296 SER A CA 1
ATOM 2275 C C . SER A 1 296 ? -10.815 11.987 0.086 1.00 91.00 296 SER A C 1
ATOM 2277 O O . SER A 1 296 ? -11.791 11.288 -0.201 1.00 91.00 296 SER A O 1
ATOM 2279 N N . HIS A 1 297 ? -9.590 11.706 -0.370 1.00 93.81 297 HIS A N 1
ATOM 2280 C CA . HIS A 1 297 ? -9.301 10.600 -1.266 1.00 93.81 297 HIS A CA 1
ATOM 2281 C C . HIS A 1 297 ? -9.184 9.271 -0.489 1.00 93.81 297 HIS A C 1
ATOM 2283 O O . HIS A 1 297 ? -8.448 9.208 0.496 1.00 93.81 297 HIS A O 1
ATOM 2289 N N . PRO A 1 298 ? -9.780 8.152 -0.960 1.00 93.44 298 PRO A N 1
ATOM 2290 C CA . PRO A 1 298 ? -9.760 6.876 -0.230 1.00 93.44 298 PRO A CA 1
ATOM 2291 C C . PRO A 1 298 ? -8.369 6.321 0.107 1.00 93.44 298 PRO A C 1
ATOM 2293 O O . PRO A 1 298 ? -8.195 5.621 1.098 1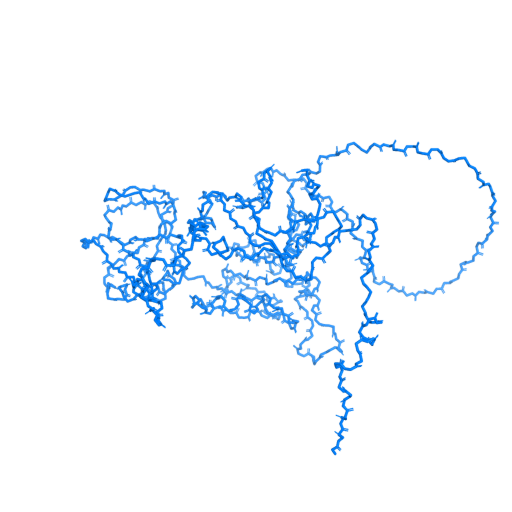.00 93.44 298 PRO A O 1
ATOM 2296 N N . LEU A 1 299 ? -7.356 6.646 -0.705 1.00 93.50 299 LEU A N 1
ATOM 2297 C CA . LEU A 1 299 ? -5.956 6.267 -0.449 1.00 93.50 299 LEU A CA 1
ATOM 2298 C C . LEU A 1 299 ? -5.318 6.992 0.752 1.00 93.50 299 LEU A C 1
ATOM 2300 O O . LEU A 1 299 ? -4.250 6.575 1.192 1.00 93.50 299 LEU A O 1
ATOM 2304 N N . ALA A 1 300 ? -5.937 8.061 1.253 1.00 94.06 300 ALA A N 1
ATOM 2305 C CA . ALA A 1 300 ? -5.473 8.841 2.398 1.00 94.06 300 ALA A CA 1
ATOM 2306 C C . ALA A 1 300 ? -6.408 8.722 3.614 1.00 94.06 300 ALA A C 1
ATOM 2308 O O . ALA A 1 300 ? -6.222 9.430 4.604 1.00 94.06 300 ALA A O 1
ATOM 2309 N N . TYR A 1 301 ? -7.401 7.828 3.587 1.00 93.75 301 TYR A N 1
ATOM 2310 C CA . TYR A 1 301 ? -8.220 7.570 4.768 1.00 93.75 301 TYR A CA 1
ATOM 2311 C C . TYR A 1 301 ? -7.349 7.154 5.959 1.00 93.75 301 TYR A C 1
ATOM 2313 O O . TYR A 1 301 ? -6.424 6.356 5.836 1.00 93.75 301 TYR A O 1
ATOM 2321 N N . GLY A 1 302 ? -7.636 7.726 7.130 1.00 89.88 302 GLY A N 1
ATOM 2322 C CA . GLY A 1 302 ? -6.851 7.505 8.349 1.00 89.88 302 GLY A CA 1
ATOM 2323 C C . GLY A 1 302 ? -5.542 8.296 8.441 1.00 89.88 302 GLY A C 1
ATOM 2324 O O . GLY A 1 302 ? -4.920 8.261 9.501 1.00 89.88 302 GLY A O 1
ATOM 2325 N N . MET A 1 303 ? -5.145 9.020 7.391 1.00 91.50 303 MET A N 1
ATOM 2326 C CA . MET A 1 303 ? -4.012 9.946 7.431 1.00 91.50 303 MET A CA 1
ATOM 2327 C C . MET A 1 303 ? -4.434 11.305 8.003 1.00 91.50 303 MET A C 1
ATOM 2329 O O . MET A 1 303 ? -5.596 11.701 7.921 1.00 91.50 303 MET A O 1
ATOM 2333 N N . GLU A 1 304 ? -3.473 12.035 8.567 1.00 91.00 304 GLU A N 1
ATOM 2334 C CA . GLU A 1 304 ? -3.637 13.457 8.879 1.00 91.00 304 GLU A CA 1
ATOM 2335 C C . GLU A 1 304 ? -3.418 14.298 7.613 1.00 91.00 304 GLU A C 1
ATOM 2337 O O . GLU A 1 304 ? -2.597 13.936 6.770 1.00 91.00 304 GLU A O 1
ATOM 2342 N N . GLU A 1 305 ? -4.112 15.436 7.500 1.00 93.00 305 GLU A N 1
ATOM 2343 C CA . GLU A 1 305 ? -3.954 16.381 6.380 1.00 93.00 305 GLU A CA 1
ATOM 2344 C C . GLU A 1 305 ? -2.501 16.850 6.232 1.00 93.00 305 GLU A C 1
ATOM 2346 O O . GLU A 1 305 ? -1.988 16.923 5.122 1.00 93.00 305 GLU A O 1
ATOM 2351 N N . HIS A 1 306 ? -1.806 17.077 7.349 1.00 92.81 306 HIS A N 1
ATOM 2352 C CA . HIS A 1 306 ? -0.382 17.402 7.367 1.00 92.81 306 HIS A CA 1
ATOM 2353 C C . HIS A 1 306 ? 0.389 16.279 8.050 1.00 92.81 306 HIS A C 1
ATOM 2355 O O . HIS A 1 306 ? 0.279 16.081 9.258 1.00 92.81 306 HIS A O 1
ATOM 2361 N N . GLY A 1 307 ? 1.208 15.561 7.289 1.00 90.62 307 GLY A N 1
ATOM 2362 C CA . GLY A 1 307 ? 1.972 14.434 7.802 1.00 90.62 307 GLY A CA 1
ATOM 2363 C C . GLY A 1 307 ? 3.425 14.450 7.359 1.00 90.62 307 GLY A C 1
ATOM 2364 O O . GLY A 1 307 ? 4.021 15.484 7.044 1.00 90.62 307 GLY A O 1
ATOM 2365 N N . THR A 1 308 ? 4.032 13.265 7.371 1.00 90.62 308 THR A N 1
ATOM 2366 C CA . THR A 1 308 ? 5.444 13.103 7.021 1.00 90.62 308 THR A CA 1
ATOM 2367 C C . THR A 1 308 ? 5.644 11.941 6.061 1.00 90.62 308 THR A C 1
ATOM 2369 O O . THR A 1 308 ? 4.835 11.016 6.013 1.00 90.62 308 THR A O 1
ATOM 2372 N N . MET A 1 309 ? 6.730 11.985 5.295 1.00 90.00 309 MET A N 1
ATOM 2373 C CA . MET A 1 309 ? 7.173 10.886 4.443 1.00 90.00 309 MET A CA 1
ATOM 2374 C C . MET A 1 309 ? 8.688 10.734 4.540 1.00 90.00 309 MET A C 1
ATOM 2376 O O . MET A 1 309 ? 9.431 11.718 4.547 1.00 90.00 309 MET A O 1
ATOM 2380 N N . PHE A 1 310 ? 9.162 9.488 4.566 1.00 90.00 310 PHE A N 1
ATOM 2381 C CA . PHE A 1 310 ? 10.575 9.207 4.351 1.00 90.00 310 PHE A CA 1
ATOM 2382 C C . PHE A 1 310 ? 10.881 9.176 2.852 1.00 90.00 310 PHE A C 1
ATOM 2384 O O . PHE A 1 310 ? 10.400 8.311 2.121 1.00 90.00 310 PHE A O 1
ATOM 2391 N N . PHE A 1 311 ? 11.710 10.106 2.394 1.00 87.75 311 PHE A N 1
ATOM 2392 C CA . PHE A 1 311 ? 12.145 10.187 1.007 1.00 87.75 311 PHE A CA 1
ATOM 2393 C C . PHE A 1 311 ? 13.561 9.633 0.868 1.00 87.75 311 PHE A C 1
ATOM 2395 O O . PHE A 1 311 ? 14.499 10.184 1.441 1.00 87.75 311 PHE A O 1
ATOM 2402 N N . SER A 1 312 ? 13.743 8.591 0.052 1.00 84.50 312 SER A N 1
ATOM 2403 C CA . SER A 1 312 ? 15.071 8.111 -0.352 1.00 84.50 312 SER A CA 1
ATOM 2404 C C . SER A 1 312 ? 15.048 7.567 -1.777 1.00 84.50 312 SER A C 1
ATOM 2406 O O . SER A 1 312 ? 14.435 6.539 -2.058 1.00 84.50 312 SER A O 1
ATOM 2408 N N . GLY A 1 313 ? 15.708 8.271 -2.704 1.00 74.50 313 GLY A N 1
ATOM 2409 C CA . GLY A 1 313 ? 15.831 7.834 -4.102 1.00 74.50 313 GLY A CA 1
ATOM 2410 C C . GLY A 1 313 ? 14.498 7.610 -4.834 1.00 74.50 313 GLY A C 1
ATOM 2411 O O . GLY A 1 313 ? 14.466 6.869 -5.820 1.00 74.50 313 GLY A O 1
ATOM 2412 N N . ALA A 1 314 ? 13.412 8.212 -4.341 1.00 80.12 314 ALA A N 1
ATOM 2413 C CA . ALA A 1 314 ? 12.104 8.207 -4.980 1.00 80.12 314 ALA A CA 1
ATOM 2414 C C . ALA A 1 314 ? 12.056 9.210 -6.149 1.00 80.12 314 ALA A C 1
ATOM 2416 O O . ALA A 1 314 ? 12.998 9.973 -6.389 1.00 80.12 314 ALA A O 1
ATOM 2417 N N . ARG A 1 315 ? 10.965 9.175 -6.917 1.00 85.50 315 ARG A N 1
ATOM 2418 C CA . ARG A 1 315 ? 10.718 10.105 -8.025 1.00 85.50 315 ARG A CA 1
ATOM 2419 C C . ARG A 1 315 ? 9.873 11.270 -7.527 1.00 85.50 315 ARG A C 1
ATOM 2421 O O . ARG A 1 315 ? 8.896 11.048 -6.822 1.00 85.50 315 ARG A O 1
ATOM 2428 N N . VAL A 1 316 ? 10.262 12.482 -7.907 1.00 85.62 316 VAL A N 1
ATOM 2429 C CA . VAL A 1 316 ? 9.446 13.690 -7.749 1.00 85.62 316 VAL A CA 1
ATOM 2430 C C . VAL A 1 316 ? 8.760 13.945 -9.083 1.00 85.62 316 VAL A C 1
ATOM 2432 O O . VAL A 1 316 ? 9.416 13.883 -10.130 1.00 85.62 316 VAL A O 1
ATOM 2435 N N . PHE A 1 317 ? 7.456 14.183 -9.035 1.00 87.88 317 PHE A N 1
ATOM 2436 C CA . PHE A 1 317 ? 6.612 14.373 -10.206 1.00 87.88 317 PHE A CA 1
ATOM 2437 C C . PHE A 1 317 ? 6.182 15.827 -10.329 1.00 87.88 317 PHE A C 1
ATOM 2439 O O . PHE A 1 317 ? 6.036 16.518 -9.326 1.00 87.88 317 PHE A O 1
ATOM 2446 N N . GLU A 1 318 ? 5.954 16.248 -11.563 1.00 83.94 318 GLU A N 1
ATOM 2447 C CA . GLU A 1 318 ? 5.381 17.545 -11.897 1.00 83.94 318 GLU A CA 1
ATOM 2448 C C . GLU A 1 318 ? 4.274 17.351 -12.936 1.00 83.94 318 GLU A C 1
ATOM 2450 O O . GLU A 1 318 ? 4.379 16.478 -13.811 1.00 83.94 318 GLU A O 1
ATOM 2455 N N . LEU A 1 319 ? 3.201 18.123 -12.775 1.00 81.75 319 LEU A N 1
ATOM 2456 C CA . LEU A 1 319 ? 1.940 18.026 -13.510 1.00 81.75 319 LEU A CA 1
ATOM 2457 C C . LEU A 1 319 ? 1.767 19.266 -14.390 1.00 81.75 319 LEU A C 1
ATOM 2459 O O . LEU A 1 319 ? 2.042 20.359 -13.910 1.00 81.75 319 LEU A O 1
ATOM 2463 N N . GLY A 1 320 ? 1.209 19.112 -15.596 1.00 64.94 320 GLY A N 1
ATOM 2464 C CA . GLY A 1 320 ? 0.710 20.241 -16.412 1.00 64.94 320 GLY A CA 1
ATOM 2465 C C . GLY A 1 320 ? 1.783 21.211 -16.937 1.00 64.94 320 GLY A C 1
ATOM 2466 O O . GLY A 1 320 ? 2.933 21.078 -16.549 1.00 64.94 320 GLY A O 1
ATOM 2467 N N . PRO A 1 321 ? 1.471 22.105 -17.900 1.00 43.59 321 PRO A N 1
ATOM 2468 C CA . PRO A 1 321 ? 2.463 22.647 -18.827 1.00 43.59 321 PRO A CA 1
ATOM 2469 C C . PRO A 1 321 ? 3.430 23.634 -18.166 1.00 43.59 321 PRO A C 1
ATOM 2471 O O . PRO A 1 321 ? 3.107 24.299 -17.188 1.00 43.59 321 PRO A O 1
ATOM 2474 N N . GLU A 1 322 ? 4.622 23.725 -18.748 1.00 39.00 322 GLU A N 1
ATOM 2475 C CA . GLU A 1 322 ? 5.666 24.679 -18.385 1.00 39.00 322 GLU A CA 1
ATOM 2476 C C . GLU A 1 322 ? 5.117 26.113 -18.523 1.00 39.00 322 GLU A C 1
ATOM 2478 O O . GLU A 1 322 ? 4.755 26.536 -19.622 1.00 39.00 322 GLU A O 1
ATOM 2483 N N . GLU A 1 323 ? 5.042 26.881 -17.430 1.00 36.16 323 GLU A N 1
ATOM 2484 C CA . GLU A 1 323 ? 5.072 28.337 -17.575 1.00 36.16 323 GLU A CA 1
ATOM 2485 C C . GLU A 1 323 ? 6.467 28.674 -18.107 1.00 36.16 323 GLU A C 1
ATOM 2487 O O . GLU A 1 323 ? 7.456 28.496 -17.393 1.00 36.16 323 GLU A O 1
ATOM 2492 N N . GLU A 1 324 ? 6.554 29.115 -19.368 1.00 31.34 324 GLU A N 1
ATOM 2493 C CA . GLU A 1 324 ? 7.780 29.671 -19.945 1.00 31.34 324 GLU A CA 1
ATOM 2494 C C . GLU A 1 324 ? 8.325 30.742 -18.990 1.00 31.34 324 GLU A C 1
ATOM 2496 O O . GLU A 1 324 ? 7.844 31.879 -18.950 1.00 31.34 324 GLU A O 1
ATOM 2501 N N . GLN A 1 325 ? 9.353 30.401 -18.211 1.00 29.38 325 GLN A N 1
ATOM 2502 C CA . GLN A 1 325 ? 10.186 31.426 -17.610 1.00 29.38 325 GLN A CA 1
ATOM 2503 C C . GLN A 1 325 ? 10.893 32.134 -18.770 1.00 29.38 325 GLN A C 1
ATOM 2505 O O . GLN A 1 325 ? 11.521 31.457 -19.588 1.00 29.38 325 GLN A O 1
ATOM 2510 N N . PRO A 1 326 ? 10.793 33.470 -18.899 1.00 30.30 326 PRO A N 1
ATOM 2511 C CA . PRO A 1 326 ? 11.446 34.165 -19.993 1.00 30.30 326 PRO A CA 1
ATOM 2512 C C . PRO A 1 326 ? 12.949 33.909 -19.899 1.00 30.30 326 PRO A C 1
ATOM 2514 O O . PRO A 1 326 ? 13.568 34.269 -18.896 1.00 30.30 326 PRO A O 1
ATOM 2517 N N . GLU A 1 327 ? 13.535 33.300 -20.931 1.00 33.00 327 GLU A N 1
ATOM 2518 C CA . GLU A 1 327 ? 14.986 33.215 -21.065 1.00 33.00 327 GLU A CA 1
ATOM 2519 C C . GLU A 1 327 ? 15.559 34.639 -21.017 1.00 33.00 327 GLU A C 1
ATOM 2521 O O . GLU A 1 327 ? 15.437 35.422 -21.965 1.00 33.00 327 GLU A O 1
ATOM 2526 N N . GLU A 1 328 ? 16.197 34.994 -19.903 1.00 34.16 328 GLU A N 1
ATOM 2527 C CA . GLU A 1 328 ? 17.069 36.158 -19.841 1.00 34.16 328 GLU A CA 1
ATOM 2528 C C . GLU A 1 328 ? 18.256 35.883 -20.774 1.00 34.16 328 GLU A C 1
ATOM 2530 O O . GLU A 1 328 ? 19.204 35.169 -20.444 1.00 34.16 328 GLU A O 1
ATOM 2535 N N . GLN A 1 329 ? 18.179 36.429 -21.989 1.00 31.22 329 GLN A N 1
ATOM 2536 C CA . GLN A 1 329 ? 19.268 36.423 -22.958 1.00 31.22 329 GLN A CA 1
ATOM 2537 C C . GLN A 1 329 ? 20.476 37.170 -22.379 1.00 31.22 329 GLN A C 1
ATOM 2539 O O . GLN A 1 329 ? 20.610 38.386 -22.514 1.00 31.22 329 GLN A O 1
ATOM 2544 N N . ALA A 1 330 ? 21.398 36.433 -21.765 1.00 32.69 330 ALA A N 1
ATOM 2545 C CA . ALA A 1 330 ? 22.738 36.919 -21.485 1.00 32.69 330 ALA A CA 1
ATOM 2546 C C . ALA A 1 330 ? 23.558 36.924 -22.790 1.00 32.69 330 ALA A C 1
ATOM 2548 O O . ALA A 1 330 ? 24.326 36.007 -23.085 1.00 32.69 330 ALA A O 1
ATOM 2549 N N . GLU A 1 331 ? 23.392 37.982 -23.588 1.00 29.27 331 GLU A N 1
ATOM 2550 C CA . GLU A 1 331 ? 24.350 38.375 -24.625 1.00 29.27 331 GLU A CA 1
ATOM 2551 C C . GLU A 1 331 ? 25.676 38.791 -23.956 1.00 29.27 331 GLU A C 1
ATOM 2553 O O . GLU A 1 331 ? 25.939 39.963 -23.690 1.00 29.27 331 GLU A O 1
ATOM 2558 N N . GLU A 1 332 ? 26.559 37.828 -23.684 1.00 29.98 332 GLU A N 1
ATOM 2559 C CA . GLU A 1 332 ? 27.969 38.124 -23.421 1.00 29.98 332 GLU A CA 1
ATOM 2560 C C . GLU A 1 332 ? 28.730 38.191 -24.752 1.00 29.98 332 GLU A C 1
ATOM 2562 O O . GLU A 1 332 ? 29.248 37.206 -25.287 1.00 29.98 332 GLU A O 1
ATOM 2567 N N . THR A 1 333 ? 28.826 39.401 -25.302 1.00 28.27 333 THR A N 1
ATOM 2568 C CA . THR A 1 333 ? 29.763 39.723 -26.380 1.00 28.27 333 THR A CA 1
ATOM 2569 C C . THR A 1 333 ? 31.200 39.409 -25.951 1.00 28.27 333 THR A C 1
ATOM 2571 O O . THR A 1 333 ? 31.752 40.076 -25.076 1.00 28.27 333 THR A O 1
ATOM 2574 N N . ARG A 1 334 ? 31.854 38.451 -26.619 1.00 27.88 334 ARG A N 1
ATOM 2575 C CA . ARG A 1 334 ? 33.316 38.272 -26.571 1.00 27.88 334 ARG A CA 1
ATOM 2576 C C . ARG A 1 334 ? 33.940 38.691 -27.905 1.00 27.88 334 ARG A C 1
ATOM 2578 O O . ARG A 1 334 ? 33.531 38.172 -28.945 1.00 27.88 334 ARG A O 1
ATOM 2585 N N . PRO A 1 335 ? 34.945 39.586 -27.926 1.00 29.00 335 PRO A N 1
ATOM 2586 C CA . PRO A 1 335 ? 35.605 39.958 -29.166 1.00 29.00 335 PRO A CA 1
ATOM 2587 C C . PRO A 1 335 ? 36.680 38.930 -29.559 1.00 29.00 335 PRO A C 1
ATOM 2589 O O . PRO A 1 335 ? 37.653 38.720 -28.845 1.00 29.00 335 PRO A O 1
ATOM 2592 N N . GLY A 1 336 ? 36.467 38.324 -30.729 1.00 26.55 336 GLY A N 1
ATOM 2593 C CA . GLY A 1 336 ? 37.444 38.043 -31.787 1.00 26.55 336 GLY A CA 1
ATOM 2594 C C . GLY A 1 336 ? 38.759 37.319 -31.476 1.00 26.55 336 GLY A C 1
ATOM 2595 O O . GLY A 1 336 ? 39.692 37.934 -30.979 1.00 26.55 336 GLY A O 1
ATOM 2596 N N . THR A 1 337 ? 38.915 36.128 -32.070 1.00 28.73 337 THR A N 1
ATOM 2597 C CA . THR A 1 337 ? 40.151 35.772 -32.793 1.00 28.73 337 THR A CA 1
ATOM 2598 C C . THR A 1 337 ? 39.824 34.875 -33.990 1.00 28.73 337 THR A C 1
ATOM 2600 O O . THR A 1 337 ? 39.136 33.866 -33.863 1.00 28.73 337 THR A O 1
ATOM 2603 N N . GLN A 1 338 ? 40.294 35.279 -35.171 1.00 27.80 338 GLN A N 1
ATOM 2604 C CA . GLN A 1 338 ? 40.187 34.556 -36.440 1.00 27.80 338 GLN A CA 1
ATOM 2605 C C . GLN A 1 338 ? 41.211 33.409 -36.555 1.00 27.80 338 GLN A C 1
ATOM 2607 O O . GLN A 1 338 ? 42.267 33.463 -35.930 1.00 27.80 338 GLN A O 1
ATOM 2612 N N . GLN A 1 339 ? 40.935 32.522 -37.529 1.00 26.78 339 GLN A N 1
ATOM 2613 C CA . GLN A 1 339 ? 41.803 31.528 -38.205 1.00 26.78 339 GLN A CA 1
ATOM 2614 C C . GLN A 1 339 ? 41.772 30.112 -37.585 1.00 26.78 339 GLN A C 1
ATOM 2616 O O . GLN A 1 339 ? 41.864 29.966 -36.379 1.00 26.78 339 GLN A O 1
ATOM 2621 N N . ALA A 1 340 ? 41.638 29.000 -38.320 1.00 28.44 340 ALA A N 1
ATOM 2622 C CA . ALA A 1 340 ? 41.748 28.737 -39.754 1.00 28.44 340 ALA A CA 1
ATOM 2623 C C . ALA A 1 340 ? 40.898 27.512 -40.168 1.00 28.44 340 ALA A C 1
ATOM 2625 O O . ALA A 1 340 ? 40.694 26.577 -39.397 1.00 28.44 340 ALA A O 1
ATOM 2626 N N . GLN A 1 341 ? 40.443 27.522 -41.422 1.00 28.75 341 GLN A N 1
ATOM 2627 C CA . GLN A 1 341 ? 39.848 26.395 -42.147 1.00 28.75 341 GLN A CA 1
ATOM 2628 C C . GLN A 1 341 ? 40.906 25.324 -42.475 1.00 28.75 341 GLN A C 1
ATOM 2630 O O . GLN A 1 341 ? 42.005 25.700 -42.875 1.00 28.75 341 GLN A O 1
ATOM 2635 N N . GLN A 1 342 ? 40.538 24.030 -42.467 1.00 28.73 342 GLN A N 1
ATOM 2636 C CA . GLN A 1 342 ? 40.824 23.113 -43.590 1.00 28.73 342 GLN A CA 1
ATOM 2637 C C . GLN A 1 342 ? 40.162 21.717 -43.483 1.00 28.73 342 GLN A C 1
ATOM 2639 O O . GLN A 1 342 ? 40.365 20.969 -42.536 1.00 28.73 342 GLN A O 1
ATOM 2644 N N . ALA A 1 343 ? 39.423 21.417 -44.559 1.00 28.73 343 ALA A N 1
ATOM 2645 C CA . ALA A 1 343 ? 39.282 20.168 -45.321 1.00 28.73 343 ALA A CA 1
ATOM 2646 C C . ALA A 1 343 ? 38.818 18.829 -44.682 1.00 28.73 343 ALA A C 1
ATOM 2648 O O . ALA A 1 343 ? 39.577 18.087 -44.074 1.00 28.73 343 ALA A O 1
ATOM 2649 N N . GLN A 1 344 ? 37.566 18.472 -45.018 1.00 28.56 344 GLN A N 1
ATOM 2650 C CA . GLN A 1 344 ? 37.098 17.218 -45.653 1.00 28.56 344 GLN A CA 1
ATOM 2651 C C . GLN A 1 344 ? 38.004 15.967 -45.655 1.00 28.56 344 GLN A C 1
ATOM 2653 O O . GLN A 1 344 ? 39.039 15.953 -46.317 1.00 28.56 344 GLN A O 1
ATOM 2658 N N . GLN A 1 345 ? 37.444 14.835 -45.196 1.00 26.64 345 GLN A N 1
ATOM 2659 C CA . GLN A 1 345 ? 37.362 13.605 -46.006 1.00 26.64 345 GLN A CA 1
ATOM 2660 C C . GLN A 1 345 ? 36.319 12.609 -45.462 1.00 26.64 345 GLN A C 1
ATOM 2662 O O . GLN A 1 345 ? 36.389 12.157 -44.325 1.00 26.64 345 GLN A O 1
ATOM 2667 N N . VAL A 1 346 ? 35.362 12.247 -46.319 1.00 28.62 346 VAL A N 1
ATOM 2668 C CA . VAL A 1 346 ? 34.371 11.178 -46.125 1.00 28.62 346 VAL A CA 1
ATOM 2669 C C . VAL A 1 346 ? 34.855 9.929 -46.862 1.00 28.62 346 VAL A C 1
ATOM 2671 O O . VAL A 1 346 ? 35.228 10.035 -48.029 1.00 28.62 346 VAL A O 1
ATOM 2674 N N . ARG A 1 347 ? 34.772 8.745 -46.237 1.00 27.48 347 ARG A N 1
ATOM 2675 C CA . ARG A 1 347 ? 34.563 7.455 -46.928 1.00 27.48 347 ARG A CA 1
ATOM 2676 C C . ARG A 1 347 ? 33.782 6.463 -46.038 1.00 27.48 347 ARG A C 1
ATOM 2678 O O . ARG A 1 347 ? 33.826 6.599 -44.819 1.00 27.48 347 ARG A O 1
ATOM 2685 N N . PRO A 1 348 ? 33.025 5.519 -46.636 1.00 30.25 348 PRO A N 1
ATOM 2686 C CA . PRO A 1 348 ? 31.815 4.958 -46.040 1.00 30.25 348 PRO A CA 1
ATOM 2687 C C . PRO A 1 348 ? 32.032 3.584 -45.392 1.00 30.25 348 PRO A C 1
ATOM 2689 O O . PRO A 1 348 ? 32.740 2.734 -45.925 1.00 30.25 348 PRO A O 1
ATOM 2692 N N . GLY A 1 349 ? 31.334 3.340 -44.284 1.00 26.77 349 GLY A N 1
ATOM 2693 C CA . GLY A 1 349 ? 31.212 2.029 -43.654 1.00 26.77 349 GLY A CA 1
ATOM 2694 C C . GLY A 1 349 ? 29.868 1.926 -42.946 1.00 26.77 349 GLY A C 1
ATOM 2695 O O . GLY A 1 349 ? 29.665 2.527 -41.896 1.00 26.77 349 GLY A O 1
ATOM 2696 N N . GLN A 1 350 ? 28.930 1.202 -43.554 1.00 30.70 350 GLN A N 1
ATOM 2697 C CA . GLN A 1 350 ? 27.634 0.881 -42.966 1.00 30.70 350 GLN A CA 1
ATOM 2698 C C . GLN A 1 350 ? 27.820 0.056 -41.686 1.00 30.70 350 GLN A C 1
ATOM 2700 O O . GLN A 1 350 ? 28.218 -1.104 -41.738 1.00 30.70 350 GLN A O 1
ATOM 2705 N N . MET A 1 351 ? 27.410 0.613 -40.552 1.00 27.72 351 MET A N 1
ATOM 2706 C CA . MET A 1 351 ? 26.773 -0.158 -39.492 1.00 27.72 351 MET A CA 1
ATOM 2707 C C . MET A 1 351 ? 25.477 0.557 -39.129 1.00 27.72 351 MET A C 1
ATOM 2709 O O . MET A 1 351 ? 25.481 1.734 -38.774 1.00 27.72 351 MET A O 1
ATOM 2713 N N . ARG A 1 352 ? 24.351 -0.155 -39.252 1.00 33.91 352 ARG A N 1
ATOM 2714 C CA . ARG A 1 352 ? 23.054 0.264 -38.711 1.00 33.91 352 ARG A CA 1
ATOM 2715 C C . ARG A 1 352 ? 23.188 0.350 -37.188 1.00 33.91 352 ARG A C 1
ATOM 2717 O O . ARG A 1 352 ? 22.997 -0.637 -36.483 1.00 33.91 352 ARG A O 1
ATOM 2724 N N . GLY A 1 353 ? 23.556 1.529 -36.699 1.00 26.50 353 GLY A N 1
ATOM 2725 C CA . GLY A 1 353 ? 23.527 1.870 -35.287 1.00 26.50 353 GLY A CA 1
ATOM 2726 C C . GLY A 1 353 ? 22.079 1.973 -34.826 1.00 26.50 353 GLY A C 1
ATOM 2727 O O . GLY A 1 353 ? 21.340 2.851 -35.268 1.00 26.50 353 GLY A O 1
ATOM 2728 N N . ARG A 1 354 ? 21.676 1.058 -33.940 1.00 34.41 354 ARG A N 1
ATOM 2729 C CA . ARG A 1 354 ? 20.525 1.256 -33.056 1.00 34.41 354 ARG A CA 1
ATOM 2730 C C . ARG A 1 354 ? 20.715 2.602 -32.360 1.00 34.41 354 ARG A C 1
ATOM 2732 O O . ARG A 1 354 ? 21.753 2.806 -31.730 1.00 34.41 354 ARG A O 1
ATOM 2739 N N . ARG A 1 355 ? 19.740 3.505 -32.498 1.00 28.92 355 ARG A N 1
ATOM 2740 C CA . ARG A 1 355 ? 19.709 4.764 -31.750 1.00 28.92 355 ARG A CA 1
ATOM 2741 C C . ARG A 1 355 ? 19.713 4.417 -30.268 1.00 28.92 355 ARG A C 1
ATOM 2743 O O . ARG A 1 355 ? 18.726 3.934 -29.726 1.00 28.92 355 ARG A O 1
ATOM 2750 N N . ARG A 1 356 ? 20.864 4.616 -29.640 1.00 29.55 356 ARG A N 1
ATOM 2751 C CA . ARG A 1 356 ? 20.978 4.755 -28.200 1.00 29.55 356 ARG A CA 1
ATOM 2752 C C . ARG A 1 356 ? 20.381 6.125 -27.909 1.00 29.55 356 ARG A C 1
ATOM 2754 O O . ARG A 1 356 ? 21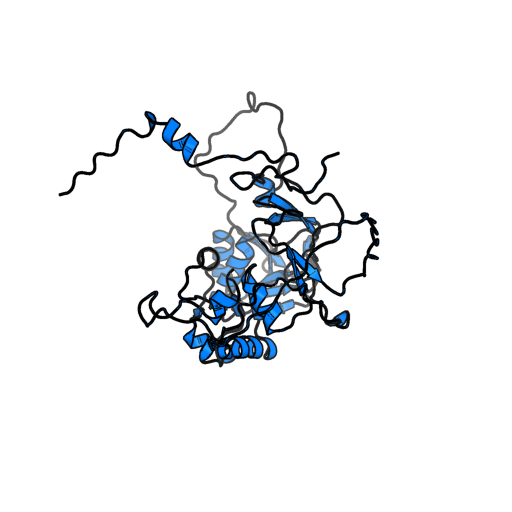.011 7.126 -28.222 1.00 29.55 356 ARG A O 1
ATOM 2761 N N . ILE A 1 357 ? 19.150 6.161 -27.412 1.00 32.56 357 ILE A N 1
ATOM 2762 C CA . ILE A 1 357 ? 18.574 7.388 -26.865 1.00 32.56 357 ILE A CA 1
ATOM 2763 C C . ILE A 1 357 ? 19.304 7.608 -25.536 1.00 32.56 357 ILE A C 1
ATOM 2765 O O . ILE A 1 357 ? 18.947 7.061 -24.498 1.00 32.56 357 ILE A O 1
ATOM 2769 N N . GLN A 1 358 ? 20.454 8.267 -25.627 1.00 33.44 358 GLN A N 1
ATOM 2770 C CA . GLN A 1 358 ? 21.095 8.972 -24.530 1.00 33.44 358 GLN A CA 1
ATOM 2771 C C . GLN A 1 358 ? 20.837 10.440 -24.828 1.00 33.44 358 GLN A C 1
ATOM 2773 O O . GLN A 1 358 ? 21.651 11.102 -25.453 1.00 33.44 358 GLN A O 1
ATOM 2778 N N . GLU A 1 359 ? 19.648 10.889 -24.468 1.00 32.16 359 GLU A N 1
ATOM 2779 C CA . GLU A 1 359 ? 19.279 12.293 -24.455 1.00 32.16 359 GLU A CA 1
ATOM 2780 C C . GLU A 1 359 ? 18.101 12.374 -23.492 1.00 32.16 359 GLU A C 1
ATOM 2782 O O . GLU A 1 359 ? 17.025 11.838 -23.758 1.00 32.16 359 GLU A O 1
ATOM 2787 N N . THR A 1 360 ? 18.340 12.976 -22.332 1.00 34.28 360 THR A N 1
ATOM 2788 C CA . THR A 1 360 ? 17.287 13.580 -21.522 1.00 34.28 360 THR A CA 1
ATOM 2789 C C . THR A 1 360 ? 16.773 14.760 -22.348 1.00 34.28 360 THR A C 1
ATOM 2791 O O . THR A 1 360 ? 17.161 15.894 -22.113 1.00 34.28 360 THR A O 1
ATOM 2794 N N . GLN A 1 361 ? 16.025 14.487 -23.419 1.00 34.62 361 GLN A N 1
ATOM 2795 C CA . GLN A 1 361 ? 15.189 15.516 -24.017 1.00 34.62 361 GLN A CA 1
ATOM 2796 C C . GLN A 1 361 ? 14.122 15.806 -22.972 1.00 34.62 361 GLN A C 1
ATOM 2798 O O . GLN A 1 361 ? 13.410 14.886 -22.558 1.00 34.62 361 GLN A O 1
ATOM 2803 N N . GLU A 1 362 ? 14.075 17.051 -22.508 1.00 44.97 362 GLU A N 1
ATOM 2804 C CA . GLU A 1 362 ? 12.929 17.616 -21.808 1.00 44.97 362 GLU A CA 1
ATOM 2805 C C . GLU A 1 362 ? 11.695 17.298 -22.645 1.00 44.97 362 GLU A C 1
ATOM 2807 O O . GLU A 1 362 ? 11.451 17.846 -23.720 1.00 44.97 362 GLU A O 1
ATOM 2812 N N . ARG A 1 363 ? 10.982 16.258 -22.224 1.00 48.62 363 ARG A N 1
ATOM 2813 C CA . ARG A 1 363 ? 9.771 15.832 -22.893 1.00 48.62 363 ARG A CA 1
ATOM 2814 C C . ARG A 1 363 ? 8.700 16.813 -22.456 1.00 48.62 363 ARG A C 1
ATOM 2816 O O . ARG A 1 363 ? 8.291 16.765 -21.299 1.00 48.62 363 ARG A O 1
ATOM 2823 N N . ALA A 1 364 ? 8.264 17.662 -23.383 1.00 55.81 364 ALA A N 1
ATOM 2824 C CA . ALA A 1 364 ? 7.119 18.538 -23.176 1.00 55.81 364 ALA A CA 1
ATOM 2825 C C . ALA A 1 364 ? 5.937 17.719 -22.632 1.00 55.81 364 ALA A C 1
ATOM 2827 O O . ALA A 1 364 ? 5.599 16.657 -23.178 1.00 55.81 364 ALA A O 1
ATOM 2828 N N . ILE A 1 365 ? 5.358 18.183 -21.525 1.00 58.31 365 ILE A N 1
ATOM 2829 C CA . ILE A 1 365 ? 4.157 17.586 -20.945 1.00 58.31 365 ILE A CA 1
ATOM 2830 C C . ILE A 1 365 ? 3.021 17.828 -21.948 1.00 58.31 365 ILE A C 1
ATOM 2832 O O . ILE A 1 365 ? 2.843 18.965 -22.383 1.00 58.31 365 ILE A O 1
ATOM 2836 N N . PRO A 1 366 ? 2.280 16.792 -22.378 1.00 59.75 366 PRO A N 1
ATOM 2837 C CA . PRO A 1 366 ? 1.139 17.004 -23.259 1.00 59.75 366 PRO A CA 1
ATOM 2838 C C . PRO A 1 366 ? 0.095 17.881 -22.554 1.00 59.75 366 PRO A C 1
ATOM 2840 O O . PRO A 1 366 ? -0.302 17.574 -21.432 1.00 59.75 366 PRO A O 1
ATOM 2843 N N . GLU A 1 367 ? -0.347 18.955 -23.214 1.00 64.19 367 GLU A N 1
ATOM 2844 C CA . GLU A 1 367 ? -1.480 19.757 -22.746 1.00 64.19 367 GLU A CA 1
ATOM 2845 C C . GLU A 1 367 ? -2.744 18.892 -22.750 1.00 64.19 367 GLU A C 1
ATOM 2847 O O . GLU A 1 367 ? -3.162 18.386 -23.795 1.00 64.19 367 GLU A O 1
ATOM 2852 N N . VAL A 1 368 ? -3.341 18.717 -21.574 1.00 69.19 368 VAL A N 1
ATOM 2853 C CA . VAL A 1 368 ? -4.611 18.012 -21.381 1.00 69.19 368 VAL A CA 1
ATOM 2854 C C . VAL A 1 368 ? -5.569 18.896 -20.578 1.00 69.19 368 VAL A C 1
ATOM 2856 O O . VAL A 1 368 ? -5.104 19.739 -19.804 1.00 69.19 368 VAL A O 1
ATOM 2859 N N . PRO A 1 369 ? -6.894 18.741 -20.749 1.00 69.44 369 PRO A N 1
ATOM 2860 C CA . PRO A 1 369 ? -7.875 19.397 -19.891 1.00 69.44 369 PRO A CA 1
ATOM 2861 C C . PRO A 1 369 ? -7.611 19.105 -18.408 1.00 69.44 369 PRO A C 1
ATOM 2863 O O . PRO A 1 369 ? -7.158 18.017 -18.059 1.00 69.44 369 PRO A O 1
ATOM 2866 N N . GLU A 1 370 ? -7.951 20.046 -17.527 1.00 67.19 370 GLU A N 1
ATOM 2867 C CA . GLU A 1 370 ? -7.761 19.907 -16.073 1.00 67.19 370 GLU A CA 1
ATOM 2868 C C . GLU A 1 370 ? -8.449 18.648 -15.506 1.00 67.19 370 GLU A C 1
ATOM 2870 O O . GLU A 1 370 ? -7.916 17.981 -14.627 1.00 67.19 370 GLU A O 1
ATOM 2875 N N . GLU A 1 371 ? -9.589 18.259 -16.083 1.00 68.25 371 GLU A N 1
ATOM 2876 C CA . GLU A 1 371 ? -10.346 17.046 -15.736 1.00 68.25 371 GLU A CA 1
ATOM 2877 C C . GLU A 1 371 ? -9.608 15.734 -16.072 1.00 68.25 371 GLU A C 1
ATOM 2879 O O . GLU A 1 371 ? -9.929 14.682 -15.519 1.00 68.25 371 GLU A O 1
ATOM 2884 N N . GLU A 1 372 ? -8.622 15.789 -16.972 1.00 72.50 372 GLU A N 1
ATOM 2885 C CA . GLU A 1 372 ? -7.776 14.660 -17.378 1.00 72.50 372 GLU A CA 1
ATOM 2886 C C . GLU A 1 372 ? -6.422 14.651 -16.648 1.00 72.50 372 GLU A C 1
ATOM 2888 O O . GLU A 1 372 ? -5.607 13.742 -16.854 1.00 72.50 372 GLU A O 1
ATOM 2893 N N . LEU A 1 373 ? -6.163 15.638 -15.779 1.00 78.56 373 LEU A N 1
ATOM 2894 C CA . LEU A 1 373 ? -4.966 15.640 -14.950 1.00 78.56 373 LEU A CA 1
ATOM 2895 C C . LEU A 1 373 ? -5.026 14.517 -13.902 1.00 78.56 373 LEU A C 1
ATOM 2897 O O . LEU A 1 373 ? -6.095 14.163 -13.393 1.00 78.56 373 LEU A O 1
ATOM 2901 N N . PRO A 1 374 ? -3.870 13.943 -13.534 1.00 86.94 374 PRO A N 1
ATOM 2902 C CA . PRO A 1 374 ? -3.808 12.969 -12.462 1.00 86.94 374 PRO A CA 1
ATOM 2903 C C . PRO A 1 374 ? -4.297 13.588 -11.158 1.00 86.94 374 PRO A C 1
ATOM 2905 O O . PRO A 1 374 ? -3.863 14.672 -10.769 1.00 86.94 374 PRO A O 1
ATOM 2908 N N . LYS A 1 375 ? -5.143 12.850 -10.442 1.00 90.88 375 LYS A N 1
ATOM 2909 C CA . LYS A 1 375 ? -5.494 13.197 -9.067 1.00 90.88 375 LYS A CA 1
ATOM 2910 C C . LYS A 1 375 ? -4.263 13.069 -8.180 1.00 90.88 375 LYS A C 1
ATOM 2912 O O . LYS A 1 375 ? -3.574 12.046 -8.210 1.00 90.88 375 LYS A O 1
ATOM 2917 N N . VAL A 1 376 ? -4.012 14.094 -7.378 1.00 91.94 376 VAL A N 1
ATOM 2918 C CA . VAL A 1 376 ? -2.872 14.139 -6.466 1.00 91.94 376 VAL A CA 1
ATOM 2919 C C . VAL A 1 376 ? -3.357 13.855 -5.060 1.00 91.94 376 VAL A C 1
ATOM 2921 O O . VAL A 1 376 ? -4.159 14.602 -4.522 1.00 91.94 376 VAL A O 1
ATOM 2924 N N . VAL A 1 377 ? -2.869 12.765 -4.475 1.00 94.44 377 VAL A N 1
ATOM 2925 C CA . VAL A 1 377 ? -3.261 12.349 -3.117 1.00 94.44 377 VAL A CA 1
ATOM 2926 C C . VAL A 1 377 ? -2.315 12.910 -2.059 1.00 94.44 377 VAL A C 1
ATOM 2928 O O . VAL A 1 377 ? -2.699 13.063 -0.906 1.00 94.44 377 VAL A O 1
ATOM 2931 N N . ALA A 1 378 ? -1.069 13.194 -2.439 1.00 93.06 378 ALA A N 1
ATOM 2932 C CA . ALA A 1 378 ? -0.077 13.749 -1.536 1.00 93.06 378 ALA A CA 1
ATOM 2933 C C . ALA A 1 378 ? 0.864 14.702 -2.280 1.00 93.06 378 ALA A C 1
ATOM 2935 O O . ALA A 1 378 ? 1.372 14.360 -3.352 1.00 93.06 378 ALA A O 1
ATOM 2936 N N . THR A 1 379 ? 1.125 15.865 -1.691 1.00 92.81 379 THR A N 1
ATOM 2937 C CA . THR A 1 379 ? 2.008 16.909 -2.227 1.00 92.81 379 THR A CA 1
ATOM 2938 C C . THR A 1 379 ? 3.032 17.353 -1.199 1.00 92.81 379 THR A C 1
ATOM 2940 O O . THR A 1 379 ? 2.866 17.187 0.007 1.00 92.81 379 THR A O 1
ATOM 2943 N N . PHE A 1 380 ? 4.117 17.943 -1.688 1.00 89.31 380 PHE A N 1
ATOM 2944 C CA . PHE A 1 380 ? 5.011 18.712 -0.838 1.00 89.31 380 PHE A CA 1
ATOM 2945 C C . PHE A 1 380 ? 4.380 20.087 -0.570 1.00 89.31 380 PHE A C 1
ATOM 2947 O O . PHE A 1 380 ? 3.893 20.689 -1.527 1.00 89.31 380 PHE A O 1
ATOM 2954 N N . PRO A 1 381 ? 4.382 20.587 0.678 1.00 88.25 381 PRO A N 1
ATOM 2955 C CA . PRO A 1 381 ? 3.824 21.901 0.985 1.00 88.25 381 PRO A CA 1
ATOM 2956 C C . PRO A 1 381 ? 4.709 23.035 0.437 1.00 88.25 381 PRO A C 1
ATOM 2958 O O . PRO A 1 381 ? 5.924 22.872 0.318 1.00 88.25 381 PRO A O 1
ATOM 2961 N N . ASP A 1 382 ? 4.144 24.228 0.228 1.00 81.94 382 ASP A N 1
ATOM 2962 C CA . ASP A 1 382 ? 4.860 25.428 -0.268 1.00 81.94 382 ASP A CA 1
ATOM 2963 C C . ASP A 1 382 ? 5.820 26.078 0.760 1.00 81.94 382 ASP A C 1
ATOM 2965 O O . ASP A 1 382 ? 6.328 27.188 0.576 1.00 81.94 382 ASP A O 1
ATOM 2969 N N . GLU A 1 383 ? 6.087 25.402 1.878 1.00 82.81 383 GLU A N 1
ATOM 2970 C CA . GLU A 1 383 ? 6.947 25.876 2.964 1.00 82.81 383 GLU A CA 1
ATOM 2971 C C . GLU A 1 383 ? 8.266 25.084 3.083 1.00 82.81 383 GLU A C 1
ATOM 2973 O O . GLU A 1 383 ? 8.665 24.308 2.215 1.00 82.81 383 GLU A O 1
ATOM 2978 N N . LYS A 1 384 ? 8.998 25.269 4.195 1.00 80.69 384 LYS A N 1
ATOM 2979 C CA . LYS A 1 384 ? 10.188 24.455 4.487 1.00 80.69 384 LYS A CA 1
ATOM 2980 C C . LYS A 1 384 ? 9.799 22.978 4.622 1.00 80.69 384 LYS A C 1
ATOM 2982 O O . LYS A 1 384 ? 9.262 22.568 5.649 1.00 80.69 384 LYS A O 1
ATOM 2987 N N . LEU A 1 385 ? 10.194 22.189 3.623 1.00 82.69 385 LEU A N 1
ATOM 2988 C CA . LEU A 1 385 ? 9.889 20.758 3.495 1.00 82.69 385 LEU A CA 1
ATOM 2989 C C . LEU A 1 385 ? 10.523 19.865 4.566 1.00 82.69 385 LEU A C 1
ATOM 2991 O O . LEU A 1 385 ? 10.064 18.755 4.801 1.00 82.69 385 LEU A O 1
ATOM 2995 N N . LEU A 1 386 ? 11.625 20.290 5.179 1.00 82.00 386 LEU A N 1
ATOM 2996 C CA . LEU A 1 386 ? 12.475 19.402 5.967 1.00 82.00 386 LEU A CA 1
ATOM 2997 C C . LEU A 1 386 ? 12.069 19.372 7.444 1.00 82.00 386 LEU A C 1
ATOM 2999 O O . LEU A 1 386 ? 12.134 20.395 8.124 1.00 82.00 386 LEU A O 1
ATOM 3003 N N . LEU A 1 387 ? 11.745 18.179 7.952 1.00 81.06 387 LEU A N 1
ATOM 3004 C CA . LEU A 1 387 ? 11.544 17.930 9.386 1.00 81.06 387 LEU A CA 1
ATOM 3005 C C . LEU A 1 387 ? 12.780 17.322 10.047 1.00 81.06 387 LEU A C 1
ATOM 3007 O O . LEU A 1 387 ? 13.137 17.691 11.163 1.00 81.06 387 LEU A O 1
ATOM 3011 N N . SER A 1 388 ? 13.432 16.373 9.372 1.00 81.56 388 SER A N 1
ATOM 3012 C CA . SER A 1 388 ? 14.618 15.687 9.889 1.00 81.56 388 SER A CA 1
ATOM 3013 C C . SER A 1 388 ? 15.508 15.200 8.754 1.00 81.56 388 SER A C 1
ATOM 3015 O O . SER A 1 388 ? 15.041 14.569 7.805 1.00 81.56 388 SER A O 1
ATOM 3017 N N . GLY A 1 389 ? 16.805 15.474 8.868 1.00 78.88 389 GLY A N 1
ATOM 3018 C CA . GLY A 1 389 ? 17.806 15.200 7.841 1.00 78.88 389 GLY A CA 1
ATOM 3019 C C . GLY A 1 389 ? 18.350 16.473 7.211 1.00 78.88 389 GLY A C 1
ATOM 3020 O O . GLY A 1 389 ? 18.196 17.544 7.785 1.00 78.88 389 GLY A O 1
ATOM 3021 N N . TRP A 1 390 ? 18.993 16.349 6.049 1.00 70.25 390 TRP A N 1
ATOM 3022 C CA . TRP A 1 390 ? 19.574 17.437 5.258 1.00 70.25 390 TRP A CA 1
ATOM 3023 C C . TRP A 1 390 ? 19.085 17.334 3.812 1.00 70.25 390 TRP A C 1
ATOM 3025 O O . TRP A 1 390 ? 19.105 16.251 3.225 1.00 70.25 390 TRP A O 1
ATOM 3035 N N . MET A 1 391 ? 18.694 18.467 3.233 1.00 65.56 391 MET A N 1
ATOM 3036 C CA . MET A 1 391 ? 18.472 18.608 1.795 1.00 65.56 391 MET A CA 1
ATOM 3037 C C . MET A 1 391 ? 19.552 19.519 1.247 1.00 65.56 391 MET A C 1
ATOM 3039 O O . MET A 1 391 ? 19.799 20.587 1.811 1.00 65.56 391 MET A O 1
ATOM 3043 N N . ILE A 1 392 ? 20.193 19.117 0.156 1.00 60.41 392 ILE A N 1
ATOM 3044 C CA . ILE A 1 392 ? 21.181 19.981 -0.471 1.00 60.41 392 ILE A CA 1
ATOM 3045 C C . ILE A 1 392 ? 20.496 20.770 -1.583 1.00 60.41 392 ILE A C 1
ATOM 3047 O O . ILE A 1 392 ? 19.913 20.168 -2.480 1.00 60.41 392 ILE A O 1
ATOM 3051 N N . GLY A 1 393 ? 20.523 22.100 -1.455 1.00 55.72 393 GLY A N 1
ATOM 3052 C CA . GLY A 1 393 ? 19.794 23.053 -2.302 1.00 55.72 393 GLY A CA 1
ATOM 3053 C C . GLY A 1 393 ? 19.087 24.149 -1.494 1.00 55.72 393 GLY A C 1
ATOM 3054 O O . GLY A 1 393 ? 18.910 25.260 -1.980 1.00 55.72 393 GLY A O 1
ATOM 3055 N N . ALA A 1 394 ? 18.774 23.901 -0.217 1.00 46.41 394 ALA A N 1
ATOM 3056 C CA . ALA A 1 394 ? 18.341 24.961 0.688 1.00 46.41 394 ALA A CA 1
ATOM 3057 C C . ALA A 1 394 ? 19.568 25.773 1.130 1.00 46.41 394 ALA A C 1
ATOM 3059 O O . ALA A 1 394 ? 20.380 25.295 1.926 1.00 46.41 394 ALA A O 1
ATOM 3060 N N . MET A 1 395 ? 19.725 27.000 0.623 1.00 35.91 395 MET A N 1
ATOM 3061 C CA . MET A 1 395 ? 20.591 27.974 1.287 1.00 35.91 395 MET A CA 1
ATOM 3062 C C . MET A 1 395 ? 20.013 28.214 2.684 1.00 35.91 395 MET A C 1
ATOM 3064 O O . MET A 1 395 ? 18.973 28.851 2.844 1.00 35.91 395 MET A O 1
ATOM 3068 N N . TYR A 1 396 ? 20.646 27.622 3.693 1.00 34.50 396 TYR A N 1
ATOM 3069 C CA . TYR A 1 396 ? 20.328 27.872 5.091 1.00 34.50 396 TYR A CA 1
ATOM 3070 C C . TYR A 1 396 ? 20.658 29.345 5.393 1.00 34.50 396 TYR A C 1
ATOM 3072 O O . TYR A 1 396 ? 21.834 29.698 5.481 1.00 34.50 396 TYR A O 1
ATOM 3080 N N . TYR A 1 397 ? 19.625 30.190 5.493 1.00 30.64 397 TYR A N 1
ATOM 3081 C CA . TYR A 1 397 ? 19.690 31.498 6.156 1.00 30.64 397 TYR A CA 1
ATOM 3082 C C . TYR A 1 397 ? 19.559 31.338 7.667 1.00 30.64 397 TYR A C 1
ATOM 3084 O O . TYR A 1 397 ? 18.695 30.528 8.093 1.00 30.64 397 TYR A O 1
#

Sequence (397 aa):
MEKQDYPDLRQYTHLWHGLVSMGQWPGGPLRPYDGVGWTLPLQMGVAYKEMTDTLAEVDKTQITEARGSGGSVTGERDRCLVFGHADNNSFKAVYQLLDNGIGVSWADEGFEANGREYPAGTFMVDAEGSLRTIRRIASENGITMAYCDTEVEATVLGKPRLALYMAWSASADAGWIMYILDQFEYEYHLLRNAEVGAGNLNDRFDVIILPSQGASSIIDGRRKGTTPPDYVGGIGDEGVENLKEFVEKGGTLICNSGSCGLAIDYFKLPVRIASTGRGEEFMCPGAILKMDYDISHPLAYGMEEHGTMFFSGARVFELGPEEEQPEEQAEETRPGTQQAQQAQQVRPGQMRGRRRIQETQERAIPEVPEEELPKVVATFPDEKLLLSGWMIGAMYY

Secondary structure (DSSP, 8-state):
--------GGG-HHHHTTT------TT-----SS-----HHHHTT-------S-GGGS-----SS-PPPPPEEESS--SEEEE-SSSHHHHHHHHHHHHTT--EEEESS-EEETTEEE-TT-EEEE-TTTHHHHHHHHHHHTPEEEEE-----EEEP----EEEE--SS--HHHHHHHHHHHHTT--EEEE-HHHHHH---TTT-SEEEE-S--HHHHHT-BPTTSS-GGG-B--HHHHHHHHHHHHHTT-EEEE-GGGHHHHHHHS--SEEEEE-SBSSS-B-SSEEEEEEE-TTSGGGTT--SEEEEEESSPPEEEES-------------------------------------------PPPP--GGGSPPPSEE--SS--EEES--BT----

Solvent-accessible surface area (backbone atoms only — not comparable to full-atom values): 24256 Å² total; per-residue (Å²): 136,86,81,82,81,75,74,70,64,87,80,45,62,70,65,54,65,76,77,54,80,87,78,85,51,93,91,56,77,87,76,70,96,55,61,52,37,76,60,59,48,66,79,67,74,43,93,80,77,92,74,91,71,80,74,78,89,55,91,78,80,90,74,96,69,91,77,75,70,66,19,39,73,43,75,68,95,55,70,28,33,36,36,63,49,58,47,77,48,41,62,30,42,52,48,55,36,47,74,70,73,35,57,39,28,26,28,72,54,60,49,75,53,97,92,40,82,42,59,39,41,28,35,37,31,58,47,75,98,42,54,71,60,51,43,49,46,22,31,77,52,44,38,63,33,36,42,38,85,76,88,73,67,55,52,77,61,75,86,66,39,34,29,40,51,49,67,76,60,92,44,72,50,42,51,53,51,49,51,51,34,57,77,44,66,54,72,68,42,80,40,37,40,70,54,42,48,69,38,75,50,62,86,69,32,46,32,40,36,37,40,48,39,47,38,64,56,51,30,52,35,37,58,85,87,76,53,63,78,92,49,43,40,32,27,38,72,64,13,51,50,35,55,49,52,26,40,77,74,71,28,44,76,47,56,35,56,41,23,38,51,36,50,35,69,74,71,61,48,51,50,45,75,76,39,53,32,73,50,90,72,45,32,29,70,20,24,31,29,43,28,36,34,40,53,87,41,80,92,29,35,50,53,59,51,72,45,68,43,81,44,54,66,42,62,40,74,45,70,64,66,81,78,81,72,79,81,80,79,79,82,75,86,74,88,82,84,87,86,83,90,85,82,90,86,88,85,91,77,96,70,92,71,77,83,75,86,83,66,91,65,86,70,78,50,58,88,67,59,78,90,72,50,82,86,75,54,67,44,73,56,102,60,89,43,72,80,35,52,66,62,45,70,68,82,84,126